Protein AF-A0A7J9Q512-F1 (afdb_monomer_lite)

Structure (mmCIF, N/CA/C/O backbone):
data_AF-A0A7J9Q512-F1
#
_entry.id   AF-A0A7J9Q512-F1
#
loop_
_atom_site.group_PDB
_atom_site.id
_atom_site.type_symbol
_atom_site.label_atom_id
_atom_site.label_alt_id
_atom_site.label_comp_id
_atom_site.label_asym_id
_atom_site.label_entity_id
_atom_site.label_seq_id
_atom_site.pdbx_PDB_ins_code
_atom_site.Cartn_x
_atom_site.Cartn_y
_atom_site.Cartn_z
_atom_site.occupancy
_atom_site.B_iso_or_equiv
_atom_site.auth_seq_id
_atom_site.auth_comp_id
_atom_site.auth_asym_id
_atom_site.auth_atom_id
_atom_site.pdbx_PDB_model_num
ATOM 1 N N . MET A 1 1 ? 1.362 0.803 -14.551 1.00 56.59 1 MET A N 1
ATOM 2 C CA . MET A 1 1 ? 1.940 1.659 -15.613 1.00 56.59 1 MET A CA 1
ATOM 3 C C . MET A 1 1 ? 3.084 2.467 -15.038 1.00 56.59 1 MET A C 1
ATOM 5 O O . MET A 1 1 ? 2.858 3.132 -14.037 1.00 56.59 1 MET A O 1
ATOM 9 N N . GLY A 1 2 ? 4.266 2.408 -15.641 1.00 70.75 2 GLY A N 1
ATOM 10 C CA . GLY A 1 2 ? 5.424 3.228 -15.273 1.00 70.75 2 GLY A CA 1
ATOM 11 C C . GLY A 1 2 ? 5.932 4.026 -16.470 1.00 70.75 2 GLY A C 1
ATOM 12 O O . GLY A 1 2 ? 5.413 3.861 -17.577 1.00 70.75 2 GLY A O 1
ATOM 13 N N . LYS A 1 3 ? 6.934 4.881 -16.248 1.00 85.62 3 LYS A N 1
ATOM 14 C CA . LYS A 1 3 ? 7.728 5.437 -17.353 1.00 85.62 3 LYS A CA 1
ATOM 15 C C . LYS A 1 3 ? 8.572 4.327 -17.981 1.00 85.62 3 LYS A C 1
ATOM 17 O O . LYS A 1 3 ? 8.826 3.310 -17.339 1.00 85.62 3 LYS A O 1
ATOM 22 N N . VAL A 1 4 ? 8.993 4.516 -19.227 1.00 89.19 4 VAL A N 1
ATOM 23 C CA . VAL A 1 4 ? 9.893 3.583 -19.916 1.00 89.19 4 VAL A CA 1
ATOM 24 C C . VAL A 1 4 ? 11.344 3.897 -19.513 1.00 89.19 4 VAL A C 1
ATOM 26 O O . VAL A 1 4 ? 11.842 4.946 -19.923 1.00 89.19 4 VAL A O 1
ATOM 29 N N . PRO A 1 5 ? 12.036 3.038 -18.733 1.00 92.56 5 PRO A N 1
ATOM 30 C CA . PRO A 1 5 ? 13.425 3.241 -18.308 1.00 92.56 5 PRO A CA 1
ATOM 31 C C . PRO A 1 5 ? 14.448 2.993 -19.431 1.00 92.56 5 PRO A C 1
ATOM 33 O O . PRO A 1 5 ? 15.364 2.195 -19.266 1.00 92.56 5 PRO A O 1
ATOM 36 N N . LEU A 1 6 ? 14.295 3.644 -20.588 1.00 95.31 6 LEU A N 1
ATOM 37 C CA . LEU A 1 6 ? 15.285 3.587 -21.666 1.00 95.31 6 LEU A CA 1
ATOM 38 C C . LEU A 1 6 ? 16.250 4.772 -21.593 1.00 95.31 6 LEU A C 1
ATOM 40 O O . LEU A 1 6 ? 15.831 5.919 -21.415 1.00 95.31 6 LEU A O 1
ATOM 44 N N . GLN A 1 7 ? 17.532 4.479 -21.787 1.00 97.50 7 GLN A N 1
ATOM 45 C CA . GLN A 1 7 ? 18.643 5.427 -21.770 1.00 97.50 7 GLN A CA 1
ATOM 46 C C . GLN A 1 7 ? 19.505 5.240 -23.021 1.00 97.50 7 GLN A C 1
ATOM 48 O O . GLN A 1 7 ? 19.699 4.113 -23.480 1.00 97.50 7 GLN A O 1
ATOM 53 N N . ALA A 1 8 ? 20.036 6.334 -23.564 1.00 98.38 8 ALA A N 1
ATOM 54 C CA . ALA A 1 8 ? 21.125 6.299 -24.533 1.00 98.38 8 ALA A CA 1
ATOM 55 C C . ALA A 1 8 ? 22.460 6.428 -23.796 1.00 98.38 8 ALA A C 1
ATOM 57 O O . ALA A 1 8 ? 22.646 7.367 -23.017 1.00 98.38 8 ALA A O 1
ATOM 58 N N . VAL A 1 9 ? 23.385 5.513 -24.069 1.00 98.44 9 VAL A N 1
ATOM 59 C CA . VAL A 1 9 ? 24.721 5.467 -23.472 1.00 98.44 9 VAL A CA 1
ATOM 60 C C . VAL A 1 9 ? 25.790 5.323 -24.556 1.00 98.44 9 VAL A C 1
ATOM 62 O O . VAL A 1 9 ? 25.561 4.692 -25.588 1.00 98.44 9 VAL A O 1
ATOM 65 N N . THR A 1 10 ? 26.957 5.917 -24.333 1.00 98.56 10 THR A N 1
ATOM 66 C CA . THR A 1 10 ? 28.123 5.842 -25.226 1.00 98.56 10 THR A CA 1
ATOM 67 C C . THR A 1 10 ? 29.420 5.725 -24.421 1.00 98.56 10 THR A C 1
ATOM 69 O O . THR A 1 10 ? 29.426 5.974 -23.216 1.00 98.56 10 THR A O 1
ATOM 72 N N . LEU A 1 11 ? 30.515 5.343 -25.079 1.00 98.44 11 LEU A N 1
ATOM 73 C CA . LEU A 1 11 ? 31.876 5.433 -24.538 1.00 98.44 11 LEU A CA 1
ATOM 74 C C . LEU A 1 11 ? 32.607 6.709 -24.996 1.00 98.44 11 LEU A C 1
ATOM 76 O O . LEU A 1 11 ? 33.697 6.982 -24.506 1.00 98.44 11 LEU A O 1
ATOM 80 N N . ASP A 1 12 ? 32.034 7.483 -25.925 1.00 97.75 12 ASP A N 1
ATOM 81 C CA . ASP A 1 12 ? 32.629 8.726 -26.419 1.00 97.75 12 ASP A CA 1
ATOM 82 C C . ASP A 1 12 ? 32.055 9.946 -25.666 1.00 97.75 12 ASP A C 1
ATOM 84 O O . ASP A 1 12 ? 30.894 10.311 -25.881 1.00 97.75 12 ASP A O 1
ATOM 88 N N . PRO A 1 13 ? 32.842 10.623 -24.805 1.00 96.62 13 PRO A N 1
ATOM 89 C CA . PRO A 1 13 ? 32.375 11.782 -24.041 1.00 96.62 13 PRO A CA 1
ATOM 90 C C . PRO A 1 13 ? 32.061 13.012 -24.904 1.00 96.62 13 PRO A C 1
ATOM 92 O O . PRO A 1 13 ? 31.474 13.977 -24.408 1.00 96.62 13 PRO A O 1
ATOM 95 N N . THR A 1 14 ? 32.475 13.031 -26.175 1.00 97.44 14 THR A N 1
ATOM 96 C CA . THR A 1 14 ? 32.261 14.172 -27.074 1.00 97.44 14 THR A CA 1
ATOM 97 C C . THR A 1 14 ? 30.859 14.186 -27.683 1.00 97.44 14 THR A C 1
ATOM 99 O O . THR A 1 14 ? 30.373 15.249 -28.086 1.00 97.44 14 THR A O 1
ATOM 102 N N . ILE A 1 15 ? 30.173 13.039 -27.699 1.00 97.88 15 ILE A N 1
ATOM 103 C CA . ILE A 1 15 ? 28.824 12.913 -28.246 1.00 97.88 15 ILE A CA 1
ATOM 104 C C . ILE A 1 15 ? 27.824 13.616 -27.326 1.00 97.88 15 ILE A C 1
ATOM 106 O O . ILE A 1 15 ? 27.661 13.279 -26.154 1.00 97.88 15 ILE A O 1
ATOM 110 N N . LYS A 1 16 ? 27.083 14.573 -27.892 1.00 95.75 16 LYS A N 1
ATOM 111 C CA . LYS A 1 16 ? 25.997 15.286 -27.211 1.00 95.75 16 LYS A CA 1
ATOM 112 C C . LYS A 1 16 ? 24.697 15.133 -27.986 1.00 95.75 16 LYS A C 1
ATOM 114 O O . LYS A 1 16 ? 24.646 15.408 -29.184 1.00 95.75 16 LYS A O 1
ATOM 119 N N . ILE A 1 17 ? 23.645 14.729 -27.281 1.00 97.50 17 ILE A N 1
ATOM 120 C CA . ILE A 1 17 ? 22.295 14.577 -27.817 1.00 97.50 17 ILE A CA 1
ATOM 121 C C . ILE A 1 17 ? 21.372 15.510 -27.044 1.00 97.50 17 ILE A C 1
ATOM 123 O O . ILE A 1 17 ? 21.225 15.393 -25.832 1.00 97.50 17 ILE A O 1
ATOM 127 N N . THR A 1 18 ? 20.722 16.427 -27.751 1.00 94.25 18 THR A N 1
ATOM 128 C CA . THR A 1 18 ? 19.730 17.339 -27.161 1.00 94.25 18 THR A CA 1
ATOM 129 C C . THR A 1 18 ? 18.308 16.954 -27.549 1.00 94.25 18 THR A C 1
ATOM 131 O O . THR A 1 18 ? 17.363 17.187 -26.797 1.00 94.25 18 THR A O 1
ATOM 134 N N . ASN A 1 19 ? 18.140 16.337 -28.720 1.00 95.31 19 ASN A N 1
ATOM 135 C CA . ASN A 1 19 ? 16.845 15.948 -29.259 1.00 95.31 19 ASN A CA 1
ATOM 136 C C . ASN A 1 19 ? 16.957 14.711 -30.169 1.00 95.31 19 ASN A C 1
ATOM 138 O O . ASN A 1 19 ? 18.048 14.298 -30.560 1.00 95.31 19 ASN A O 1
ATOM 142 N N . LEU A 1 20 ? 15.811 14.137 -30.553 1.00 95.31 20 LEU A N 1
ATOM 143 C CA . LEU A 1 20 ? 15.766 12.913 -31.360 1.00 95.31 20 LEU A CA 1
ATOM 144 C C . LEU A 1 20 ? 16.434 13.029 -32.742 1.00 95.31 20 LEU A C 1
ATOM 146 O O . LEU A 1 20 ? 16.860 12.014 -33.287 1.00 95.31 20 LEU A O 1
ATOM 150 N N . LYS A 1 21 ? 16.546 14.227 -33.332 1.00 95.62 21 LYS A N 1
ATOM 151 C CA . LYS A 1 21 ? 17.179 14.393 -34.652 1.00 95.62 21 LYS A CA 1
ATOM 152 C C . LYS A 1 21 ? 18.697 14.226 -34.587 1.00 95.62 21 LYS A C 1
ATOM 154 O O . LYS A 1 21 ? 19.289 13.797 -35.573 1.00 95.62 21 LYS A O 1
ATOM 159 N N . ASP A 1 22 ? 19.319 14.501 -33.439 1.00 97.25 22 ASP A N 1
ATOM 160 C CA . ASP A 1 22 ? 20.776 14.397 -33.274 1.00 97.25 22 ASP A CA 1
ATOM 161 C C . ASP A 1 22 ? 21.277 12.957 -33.470 1.00 97.25 22 ASP A C 1
ATOM 163 O O . ASP A 1 22 ? 22.364 12.743 -34.002 1.00 97.25 22 ASP A O 1
ATOM 167 N N . PHE A 1 23 ? 20.440 11.966 -33.152 1.00 97.38 23 PHE A N 1
ATOM 168 C CA . PHE A 1 23 ? 20.706 10.542 -33.368 1.00 97.38 23 PHE A CA 1
ATOM 169 C C . PHE A 1 23 ? 20.910 10.161 -34.843 1.00 97.38 23 PHE A C 1
ATOM 171 O O . PHE A 1 23 ? 21.457 9.098 -35.136 1.00 97.38 23 PHE A O 1
ATOM 178 N N . GLN A 1 24 ? 20.505 10.998 -35.806 1.00 96.00 24 GLN A N 1
ATOM 179 C CA . GLN A 1 24 ? 20.744 10.715 -37.225 1.00 96.00 24 GLN A CA 1
ATOM 180 C C . GLN A 1 24 ? 22.235 10.704 -37.583 1.00 96.00 24 GLN A C 1
ATOM 182 O O . GLN A 1 24 ? 22.622 9.967 -38.482 1.00 96.00 24 GLN A O 1
ATOM 187 N N . LYS A 1 25 ? 23.067 11.427 -36.824 1.00 96.81 25 LYS A N 1
ATOM 188 C CA . LYS A 1 25 ? 24.514 11.565 -37.055 1.00 96.81 25 LYS A CA 1
ATOM 189 C C . LYS A 1 25 ? 25.339 10.344 -36.633 1.00 96.81 25 LYS A C 1
ATOM 191 O O . LYS A 1 25 ? 26.507 10.268 -36.982 1.00 96.81 25 LYS A O 1
ATOM 196 N N . TYR A 1 26 ? 24.741 9.421 -35.882 1.00 98.19 26 TYR A N 1
ATOM 197 C CA . TYR A 1 26 ? 25.458 8.356 -35.182 1.00 98.19 26 TYR A CA 1
ATOM 198 C C . TYR A 1 26 ? 24.909 6.981 -35.543 1.00 98.19 26 TYR A C 1
ATOM 200 O O . TYR A 1 26 ? 23.718 6.831 -35.821 1.00 98.19 26 TYR A O 1
ATOM 208 N N . SER A 1 27 ? 25.750 5.960 -35.515 1.00 98.38 27 SER A N 1
ATOM 209 C CA . SER A 1 27 ? 25.323 4.566 -35.576 1.00 98.38 27 SER A CA 1
ATOM 210 C C . SER A 1 27 ? 24.725 4.136 -34.230 1.00 98.38 27 SER A C 1
ATOM 212 O O . SER A 1 27 ? 25.252 4.459 -33.164 1.00 98.38 27 SER A O 1
ATOM 214 N N . ILE A 1 28 ? 23.581 3.445 -34.269 1.00 98.56 28 ILE A N 1
ATOM 215 C CA . ILE A 1 28 ? 22.820 3.085 -33.065 1.00 98.56 28 ILE A CA 1
ATOM 216 C C . ILE A 1 28 ? 22.710 1.572 -32.945 1.00 98.56 28 ILE A C 1
ATOM 218 O O . ILE A 1 28 ? 22.297 0.889 -33.886 1.00 98.56 28 ILE A O 1
ATOM 222 N N . GLY A 1 29 ? 23.015 1.074 -31.751 1.00 98.38 29 GLY A N 1
ATOM 223 C CA . GLY A 1 29 ? 22.752 -0.296 -31.341 1.00 98.38 29 GLY A CA 1
ATOM 224 C C . GLY A 1 29 ? 21.733 -0.392 -30.216 1.00 98.38 29 GLY A C 1
ATOM 225 O O . GLY A 1 29 ? 21.484 0.555 -29.470 1.00 98.38 29 GLY A O 1
ATOM 226 N N . THR A 1 30 ? 21.139 -1.567 -30.079 1.00 98.44 30 THR A N 1
ATOM 227 C CA . THR A 1 30 ? 20.271 -1.923 -28.956 1.00 98.44 30 THR A CA 1
ATOM 228 C C . THR A 1 30 ? 20.304 -3.438 -28.733 1.00 98.44 30 THR A C 1
ATOM 230 O O . THR A 1 30 ? 21.042 -4.158 -29.410 1.00 98.44 30 THR A O 1
ATOM 233 N N . PHE A 1 31 ? 19.507 -3.930 -27.787 1.00 97.06 31 PHE A N 1
ATOM 234 C CA . PHE A 1 31 ? 19.386 -5.355 -27.492 1.00 97.06 31 PHE A CA 1
ATOM 235 C C . PHE A 1 31 ? 18.804 -6.163 -28.656 1.00 97.06 31 PHE A C 1
ATOM 237 O O . PHE A 1 31 ? 18.374 -5.621 -29.682 1.00 97.06 31 PHE A O 1
ATOM 244 N N . GLN A 1 32 ? 18.782 -7.484 -28.476 1.00 95.81 32 GLN A N 1
ATOM 245 C CA . GLN A 1 32 ? 18.458 -8.444 -29.515 1.00 95.81 32 GLN A CA 1
ATOM 246 C C . GLN A 1 32 ? 17.097 -8.171 -30.159 1.00 95.81 32 GLN A C 1
ATOM 248 O O . GLN A 1 32 ? 16.173 -7.614 -29.547 1.00 95.81 32 GLN A O 1
ATOM 253 N N . LYS A 1 33 ? 16.982 -8.580 -31.424 1.00 93.50 33 LYS A N 1
ATOM 254 C CA . LYS A 1 33 ? 15.753 -8.472 -32.212 1.00 93.50 33 LYS A CA 1
ATOM 255 C C . LYS A 1 33 ? 14.587 -9.109 -31.449 1.00 93.50 33 LYS A C 1
ATOM 257 O O . LYS A 1 33 ? 14.767 -10.130 -30.793 1.00 93.50 33 LYS A O 1
ATOM 262 N N . PHE A 1 34 ? 13.408 -8.493 -31.535 1.00 89.81 34 PHE A N 1
ATOM 263 C CA . PHE A 1 34 ? 12.198 -8.905 -30.805 1.00 89.81 34 PHE A CA 1
ATOM 264 C C . PHE A 1 34 ? 12.243 -8.725 -29.280 1.00 89.81 34 PHE A C 1
ATOM 266 O O . PHE A 1 34 ? 11.330 -9.166 -28.591 1.00 89.81 34 PHE A O 1
ATOM 273 N N . SER A 1 35 ? 13.247 -8.046 -28.719 1.00 91.62 35 SER A N 1
ATOM 274 C CA . SER A 1 35 ? 13.122 -7.515 -27.356 1.00 91.62 35 SER A CA 1
ATOM 275 C C . SER A 1 35 ? 12.232 -6.266 -27.341 1.00 91.62 35 SER A C 1
ATOM 277 O O . SER A 1 35 ? 12.125 -5.547 -28.343 1.00 91.62 35 SER A O 1
ATOM 279 N N . THR A 1 36 ? 11.614 -5.953 -26.197 1.00 91.00 36 THR A N 1
ATOM 280 C CA . THR A 1 36 ? 10.818 -4.721 -26.060 1.00 91.00 36 THR A CA 1
ATOM 281 C C . THR A 1 36 ? 11.664 -3.477 -26.337 1.00 91.00 36 THR A C 1
ATOM 283 O O . THR A 1 36 ? 11.215 -2.585 -27.051 1.00 91.00 36 THR A O 1
ATOM 286 N N . THR A 1 37 ? 12.909 -3.440 -25.850 1.00 94.38 37 THR A N 1
ATOM 287 C CA . THR A 1 37 ? 13.876 -2.362 -26.117 1.00 94.38 37 THR A CA 1
ATOM 288 C C . THR A 1 37 ? 14.119 -2.196 -27.616 1.00 94.38 37 THR A C 1
ATOM 290 O O . THR A 1 37 ? 13.951 -1.096 -28.134 1.00 94.38 37 THR A O 1
ATOM 293 N N . ASN A 1 38 ? 14.415 -3.284 -28.338 1.00 95.75 38 ASN A N 1
ATOM 294 C CA . ASN A 1 38 ? 14.625 -3.236 -29.787 1.00 95.75 38 ASN A CA 1
ATOM 295 C C . ASN A 1 38 ? 13.397 -2.705 -30.530 1.00 95.75 38 ASN A C 1
ATOM 297 O O . ASN A 1 38 ? 13.512 -1.845 -31.401 1.00 95.75 38 ASN A O 1
ATOM 301 N N . THR A 1 39 ? 12.218 -3.187 -30.136 1.00 94.56 39 THR A N 1
ATOM 302 C CA . THR A 1 39 ? 10.942 -2.778 -30.726 1.00 94.56 39 THR A CA 1
ATOM 303 C C . THR A 1 39 ? 10.712 -1.278 -30.539 1.00 94.56 39 THR A C 1
ATOM 305 O O . THR A 1 39 ? 10.439 -0.571 -31.504 1.00 94.56 39 THR A O 1
ATOM 308 N N . LEU A 1 40 ? 10.897 -0.765 -29.320 1.00 95.19 40 LEU A N 1
ATOM 309 C CA . LEU A 1 40 ? 10.737 0.657 -29.013 1.00 95.19 40 LEU A CA 1
ATOM 310 C C . LEU A 1 40 ? 11.751 1.541 -29.752 1.00 95.19 40 LEU A C 1
ATOM 312 O O . LEU A 1 40 ? 11.393 2.607 -30.246 1.00 95.19 40 LEU A O 1
ATOM 316 N N . VAL A 1 41 ? 13.012 1.111 -29.856 1.00 96.38 41 VAL A N 1
ATOM 317 C CA . VAL A 1 41 ? 14.052 1.865 -30.578 1.00 96.38 41 VAL A CA 1
ATOM 318 C C . VAL A 1 41 ? 13.740 1.932 -32.074 1.00 96.38 41 VAL A C 1
ATOM 320 O O . VAL A 1 41 ? 13.880 2.992 -32.680 1.00 96.38 41 VAL A O 1
ATOM 323 N N . ARG A 1 42 ? 13.254 0.840 -32.672 1.00 96.62 42 ARG A N 1
ATOM 324 C CA . ARG A 1 42 ? 12.825 0.834 -34.080 1.00 96.62 42 ARG A CA 1
ATOM 325 C C . ARG A 1 42 ? 11.579 1.684 -34.322 1.00 96.62 42 ARG A C 1
ATOM 327 O O . ARG A 1 42 ? 11.497 2.322 -35.363 1.00 96.62 42 ARG A O 1
ATOM 334 N N . GLU A 1 43 ? 10.644 1.743 -33.370 1.00 95.06 43 GLU A N 1
ATOM 335 C CA . GLU A 1 43 ? 9.506 2.676 -33.433 1.00 95.06 43 GLU A CA 1
ATOM 336 C C . GLU A 1 43 ? 9.978 4.139 -33.409 1.00 95.06 43 GLU A C 1
ATOM 338 O O . GLU A 1 43 ? 9.465 4.962 -34.163 1.00 95.06 43 GLU A O 1
ATOM 343 N N . LEU A 1 44 ? 10.970 4.469 -32.570 1.00 94.81 44 LEU A N 1
ATOM 344 C CA . LEU A 1 44 ? 11.531 5.824 -32.494 1.00 94.81 44 LEU A CA 1
ATOM 345 C C . LEU A 1 44 ? 12.264 6.238 -33.777 1.00 94.81 44 LEU A C 1
ATOM 347 O O . LEU A 1 44 ? 12.247 7.416 -34.136 1.00 94.81 44 LEU A O 1
ATOM 351 N N . PHE A 1 45 ? 12.912 5.288 -34.454 1.00 96.19 45 PHE A N 1
ATOM 352 C CA . PHE A 1 45 ? 13.770 5.546 -35.610 1.00 96.19 45 PHE A CA 1
ATOM 353 C C . PHE A 1 45 ? 13.425 4.624 -36.796 1.00 96.19 45 PHE A C 1
ATOM 355 O O . PHE A 1 45 ? 14.253 3.805 -37.194 1.00 96.19 45 PHE A O 1
ATOM 362 N N . PRO A 1 46 ? 12.233 4.764 -37.408 1.00 94.38 46 PRO A N 1
ATOM 363 C CA . PRO A 1 46 ? 11.730 3.811 -38.405 1.00 94.38 46 PRO A CA 1
ATOM 364 C C . PRO A 1 46 ? 12.581 3.731 -39.681 1.00 94.38 46 PRO A C 1
ATOM 366 O O . PRO A 1 46 ? 12.630 2.686 -40.320 1.00 94.38 46 PRO A O 1
ATOM 369 N N . ASN A 1 47 ? 13.280 4.814 -40.030 1.00 94.75 47 ASN A N 1
ATOM 370 C CA . ASN A 1 47 ? 14.088 4.912 -41.252 1.00 94.75 47 ASN A CA 1
ATOM 371 C C . ASN A 1 47 ? 15.590 4.716 -41.001 1.00 94.75 47 ASN A C 1
ATOM 373 O O . ASN A 1 47 ? 16.397 4.985 -41.888 1.00 94.75 47 ASN A O 1
ATOM 377 N N . LYS A 1 48 ? 15.985 4.328 -39.784 1.00 95.81 48 LYS A N 1
ATOM 378 C CA . LYS A 1 48 ? 17.392 4.161 -39.420 1.00 95.81 48 LYS A CA 1
ATOM 379 C C . LYS A 1 48 ? 17.727 2.681 -39.306 1.00 95.81 48 LYS A C 1
ATOM 381 O O . LYS A 1 48 ? 16.953 1.909 -38.742 1.00 95.81 48 LYS A O 1
ATOM 386 N N . ASP A 1 49 ? 18.900 2.294 -39.798 1.00 95.81 49 ASP A N 1
ATOM 387 C CA . ASP A 1 49 ? 19.409 0.952 -39.546 1.00 95.81 49 ASP A CA 1
ATOM 388 C C . ASP A 1 49 ? 19.847 0.831 -38.079 1.00 95.81 49 ASP A C 1
ATOM 390 O O . ASP A 1 49 ? 20.807 1.466 -37.636 1.00 95.81 49 ASP A O 1
ATOM 394 N N . ILE A 1 50 ? 19.077 0.065 -37.305 1.00 97.88 50 ILE A N 1
ATOM 395 C CA . ILE A 1 50 ? 19.329 -0.194 -35.887 1.00 97.88 50 ILE A CA 1
ATOM 396 C C . ILE A 1 50 ? 19.998 -1.558 -35.755 1.00 97.88 50 ILE A C 1
ATOM 398 O O . ILE A 1 50 ? 19.369 -2.599 -35.999 1.00 97.88 50 ILE A O 1
ATOM 402 N N . LYS A 1 51 ? 21.251 -1.559 -35.295 1.00 98.06 51 LYS A N 1
ATOM 403 C CA . LYS A 1 51 ? 21.996 -2.789 -35.020 1.00 98.06 51 LYS A CA 1
ATOM 404 C C . LYS A 1 51 ? 21.485 -3.439 -33.735 1.00 98.06 51 LYS A C 1
ATOM 406 O O . LYS A 1 51 ? 21.098 -2.766 -32.782 1.00 98.06 51 LYS A O 1
ATOM 411 N N . SER A 1 52 ? 21.401 -4.763 -33.733 1.00 97.94 52 SER A N 1
ATOM 412 C CA . SER A 1 52 ? 20.808 -5.540 -32.639 1.00 97.94 52 SER A CA 1
ATOM 413 C C . SER A 1 52 ? 21.839 -6.538 -32.129 1.00 97.94 52 SER A C 1
ATOM 415 O O . SER A 1 52 ? 22.365 -7.302 -32.930 1.00 97.94 52 SER A O 1
ATOM 417 N N . TYR A 1 53 ? 22.089 -6.540 -30.825 1.00 97.94 53 TYR A N 1
ATOM 418 C CA . TYR A 1 53 ? 23.136 -7.341 -30.184 1.00 97.94 53 TYR A CA 1
ATOM 419 C C . TYR A 1 53 ? 22.568 -8.136 -29.011 1.00 97.94 53 TYR A C 1
ATOM 421 O O . TYR A 1 53 ? 21.583 -7.706 -28.404 1.00 97.94 53 TYR A O 1
ATOM 429 N N . GLN A 1 54 ? 23.178 -9.268 -28.653 1.00 96.12 54 GLN A N 1
ATOM 430 C CA . GLN A 1 54 ? 22.871 -9.894 -27.365 1.00 96.12 54 GLN A CA 1
ATOM 431 C C . GLN A 1 54 ? 23.273 -8.957 -26.222 1.00 96.12 54 GLN A C 1
ATOM 433 O O . GLN A 1 54 ? 24.179 -8.136 -26.367 1.00 96.12 54 GLN A O 1
ATOM 438 N N . TYR A 1 55 ? 22.623 -9.095 -25.063 1.00 92.38 55 TYR A N 1
ATOM 439 C CA . TYR A 1 55 ? 22.892 -8.258 -23.887 1.00 92.38 55 TYR A CA 1
ATOM 440 C C . TYR A 1 55 ? 24.394 -8.156 -23.556 1.00 92.38 55 TYR A C 1
ATOM 442 O O . TYR A 1 55 ? 24.900 -7.064 -23.315 1.00 92.38 55 TYR A O 1
ATOM 450 N N . SER A 1 56 ? 25.118 -9.278 -23.611 1.00 94.06 56 SER A N 1
ATOM 451 C CA . SER A 1 56 ? 26.555 -9.359 -23.320 1.00 94.06 56 SER A CA 1
ATOM 452 C C . SER A 1 56 ? 27.460 -8.713 -24.375 1.00 94.06 56 SER A C 1
ATOM 454 O O . SER A 1 56 ? 28.608 -8.409 -24.075 1.00 94.06 56 SER A O 1
ATOM 456 N N . GLU A 1 57 ? 26.973 -8.493 -25.596 1.00 97.69 57 GLU A N 1
ATOM 457 C CA . GLU A 1 57 ? 27.782 -8.051 -26.743 1.00 97.69 57 GLU A CA 1
ATOM 458 C C . GLU A 1 57 ? 27.735 -6.532 -26.957 1.00 97.69 57 GLU A C 1
ATOM 460 O O . GLU A 1 57 ? 28.591 -5.973 -27.640 1.00 97.69 57 GLU A O 1
ATOM 465 N N . VAL A 1 58 ? 26.755 -5.838 -26.364 1.00 97.62 58 VAL A N 1
ATOM 466 C CA . VAL A 1 58 ? 26.547 -4.393 -26.571 1.00 97.62 58 VAL A CA 1
ATOM 467 C C . VAL A 1 58 ? 27.781 -3.573 -26.176 1.00 97.62 58 VAL A C 1
ATOM 469 O O . VAL A 1 58 ? 28.144 -2.630 -26.878 1.00 97.62 58 VAL A O 1
ATOM 472 N N . VAL A 1 59 ? 28.449 -3.927 -25.070 1.00 97.50 59 VAL A N 1
ATOM 473 C CA . VAL A 1 59 ? 29.659 -3.212 -24.621 1.00 97.50 59 VAL A CA 1
ATOM 474 C C . VAL A 1 59 ? 30.803 -3.392 -25.617 1.00 97.50 59 VAL A C 1
ATOM 476 O O . VAL A 1 59 ? 31.509 -2.432 -25.922 1.00 97.50 59 VAL A O 1
ATOM 479 N N . ASP A 1 60 ? 30.986 -4.600 -26.146 1.00 98.06 60 ASP A N 1
ATOM 480 C CA . ASP A 1 60 ? 32.054 -4.877 -27.104 1.00 98.06 60 ASP A CA 1
ATOM 481 C C . ASP A 1 60 ? 31.800 -4.189 -28.446 1.00 98.06 60 ASP A C 1
ATOM 483 O O . ASP A 1 60 ? 32.739 -3.662 -29.041 1.00 98.06 60 ASP A O 1
ATOM 487 N N . ALA A 1 61 ? 30.540 -4.099 -28.878 1.00 98.25 61 ALA A N 1
ATOM 488 C CA . ALA A 1 61 ? 30.156 -3.335 -30.061 1.00 98.25 61 ALA A CA 1
ATOM 489 C C . ALA A 1 61 ? 30.491 -1.836 -29.922 1.00 98.25 61 ALA A C 1
ATOM 491 O O . ALA A 1 61 ? 31.003 -1.233 -30.868 1.00 98.25 61 ALA A O 1
ATOM 492 N N . LEU A 1 62 ? 30.274 -1.244 -28.738 1.00 98.31 62 LEU A N 1
ATOM 493 C CA . LEU A 1 62 ? 30.695 0.132 -28.436 1.00 98.31 62 LEU A CA 1
ATOM 494 C C . LEU A 1 62 ? 32.226 0.272 -28.451 1.00 98.31 62 LEU A C 1
ATOM 496 O O . LEU A 1 62 ? 32.757 1.193 -29.067 1.00 98.31 62 LEU A O 1
ATOM 500 N N . LYS A 1 63 ? 32.958 -0.654 -27.815 1.00 97.88 63 LYS A N 1
ATOM 501 C CA . LYS A 1 63 ? 34.435 -0.629 -27.776 1.00 97.88 63 LYS A CA 1
ATOM 502 C C . LYS A 1 63 ? 35.057 -0.738 -29.167 1.00 97.88 63 LYS A C 1
ATOM 504 O O . LYS A 1 63 ? 36.020 -0.037 -29.466 1.00 97.88 63 LYS A O 1
ATOM 509 N N . LYS A 1 64 ? 34.498 -1.602 -30.018 1.00 98.12 64 LYS A N 1
ATOM 510 C CA . LYS A 1 64 ? 34.927 -1.805 -31.410 1.00 98.12 64 LYS A CA 1
ATOM 511 C C . LYS A 1 64 ? 34.428 -0.714 -32.361 1.00 98.12 64 LYS A C 1
ATOM 513 O O . LYS A 1 64 ? 34.763 -0.760 -33.540 1.00 98.12 64 LYS A O 1
ATOM 518 N N . ARG A 1 65 ? 33.648 0.259 -31.865 1.00 97.25 65 ARG A N 1
ATOM 519 C CA . ARG A 1 65 ? 33.012 1.325 -32.658 1.00 97.25 65 ARG A CA 1
ATOM 520 C C . ARG A 1 65 ? 32.142 0.790 -33.798 1.00 97.25 65 ARG A C 1
ATOM 522 O O . ARG A 1 65 ? 32.010 1.411 -34.846 1.00 97.25 65 ARG A O 1
ATOM 529 N N . GLU A 1 66 ? 31.532 -0.376 -33.601 1.00 98.25 66 GLU A N 1
ATOM 530 C CA . GLU A 1 66 ? 30.502 -0.872 -34.516 1.00 98.25 66 GLU A CA 1
ATOM 531 C C . GLU A 1 66 ? 29.204 -0.071 -34.367 1.00 98.25 66 GLU A C 1
ATOM 533 O O . GLU A 1 66 ? 28.410 0.018 -35.308 1.00 98.25 66 GLU A O 1
ATOM 538 N N . ILE A 1 67 ? 28.999 0.488 -33.175 1.00 98.56 67 ILE A N 1
ATOM 539 C CA . ILE A 1 67 ? 27.960 1.453 -32.839 1.00 98.56 67 ILE A CA 1
ATOM 540 C C . ILE A 1 67 ? 28.580 2.602 -32.044 1.00 98.56 67 ILE A C 1
ATOM 542 O O . ILE A 1 67 ? 29.477 2.380 -31.231 1.00 98.56 67 ILE A O 1
ATOM 546 N N . ASP A 1 68 ? 28.067 3.811 -32.237 1.00 98.62 68 ASP A N 1
ATOM 547 C CA . ASP A 1 68 ? 28.488 4.993 -31.478 1.00 98.62 68 ASP A CA 1
ATOM 548 C C . ASP A 1 68 ? 27.659 5.144 -30.196 1.00 98.62 68 ASP A C 1
ATOM 550 O O . ASP A 1 68 ? 28.148 5.591 -29.157 1.00 98.62 68 ASP A O 1
ATOM 554 N N . ILE A 1 69 ? 26.375 4.775 -30.269 1.00 98.75 69 ILE A N 1
ATOM 555 C CA . ILE A 1 69 ? 25.401 4.927 -29.186 1.00 98.75 69 ILE A CA 1
ATOM 556 C C . ILE A 1 69 ? 24.627 3.621 -29.003 1.00 98.75 69 ILE A C 1
ATOM 558 O O . ILE A 1 69 ? 24.066 3.077 -29.955 1.00 98.75 69 ILE A O 1
ATOM 562 N N . ALA A 1 70 ? 24.519 3.157 -27.762 1.00 98.69 70 ALA A N 1
ATOM 563 C CA . ALA A 1 70 ? 23.613 2.082 -27.382 1.00 98.69 70 ALA A CA 1
ATOM 564 C C . ALA A 1 70 ? 22.358 2.660 -26.712 1.00 98.69 70 ALA A C 1
ATOM 566 O O . ALA A 1 70 ? 22.462 3.447 -25.773 1.00 98.69 70 ALA A O 1
ATOM 567 N N . ILE A 1 71 ? 21.165 2.263 -27.163 1.00 98.38 71 ILE A N 1
ATOM 568 C CA . ILE A 1 71 ? 19.903 2.574 -26.476 1.00 98.38 71 ILE A CA 1
ATOM 569 C C . ILE A 1 71 ? 19.416 1.318 -25.757 1.00 98.38 71 ILE A C 1
ATOM 571 O O . ILE A 1 71 ? 19.068 0.321 -26.392 1.00 98.38 71 ILE A O 1
ATOM 575 N N . VAL A 1 72 ? 19.412 1.359 -24.428 1.00 97.62 72 VAL A N 1
ATOM 576 C CA . VAL A 1 72 ? 19.291 0.190 -23.540 1.00 97.62 72 VAL A CA 1
ATOM 577 C C . VAL A 1 72 ? 18.442 0.513 -22.308 1.00 97.62 72 VAL A C 1
ATOM 579 O O . VAL A 1 72 ? 18.031 1.657 -22.107 1.00 97.62 72 VAL A O 1
ATOM 582 N N . ILE A 1 73 ? 18.146 -0.499 -21.488 1.00 95.25 73 ILE A N 1
ATOM 583 C CA . ILE A 1 73 ? 17.487 -0.296 -20.188 1.00 95.25 73 ILE A CA 1
ATOM 584 C C . ILE A 1 73 ? 18.414 0.424 -19.201 1.00 95.25 73 ILE A C 1
ATOM 586 O O . ILE A 1 73 ? 19.640 0.346 -19.313 1.00 95.25 73 ILE A O 1
ATOM 590 N N . ALA A 1 74 ? 17.826 1.123 -18.235 1.00 95.31 74 ALA A N 1
ATOM 591 C CA . ALA A 1 74 ? 18.555 1.953 -17.286 1.00 95.31 74 ALA A CA 1
ATOM 592 C C . ALA A 1 74 ? 19.594 1.173 -16.475 1.00 95.31 74 ALA A C 1
ATOM 594 O O . ALA A 1 74 ? 20.698 1.671 -16.298 1.00 95.31 74 ALA A O 1
ATOM 595 N N . GLU A 1 75 ? 19.289 -0.048 -16.045 1.00 94.56 75 GLU A N 1
ATOM 596 C CA . GLU A 1 75 ? 20.203 -0.894 -15.273 1.00 94.56 75 GLU A CA 1
ATOM 597 C C . GLU A 1 75 ? 21.546 -1.065 -15.998 1.00 94.56 75 GLU A C 1
ATOM 599 O O . GLU A 1 75 ? 22.602 -0.804 -15.425 1.00 94.56 75 GLU A O 1
ATOM 604 N N . PHE A 1 76 ? 21.499 -1.381 -17.297 1.00 96.06 76 PHE A N 1
ATOM 605 C CA . PHE A 1 76 ? 22.689 -1.501 -18.139 1.00 96.06 76 PHE A CA 1
ATOM 606 C C . PHE A 1 76 ? 23.402 -0.157 -18.318 1.00 96.06 76 PHE A C 1
ATOM 608 O O . PHE A 1 76 ? 24.624 -0.078 -18.236 1.00 96.06 76 PHE A O 1
ATOM 615 N N . ALA A 1 77 ? 22.647 0.912 -18.587 1.00 97.56 77 ALA A N 1
ATOM 616 C CA . ALA A 1 77 ? 23.221 2.227 -18.853 1.00 97.56 77 ALA A CA 1
ATOM 617 C C . ALA A 1 77 ? 23.958 2.800 -17.634 1.00 97.56 77 ALA A C 1
ATOM 619 O O . ALA A 1 77 ? 25.044 3.356 -17.786 1.00 97.56 77 ALA A O 1
ATOM 620 N N . TYR A 1 78 ? 23.389 2.653 -16.435 1.00 97.12 78 TYR A N 1
ATOM 621 C CA . TYR A 1 78 ? 23.998 3.133 -15.195 1.00 97.12 78 TYR A CA 1
ATOM 622 C C . TYR A 1 78 ? 25.178 2.265 -14.752 1.00 97.12 78 TYR A C 1
ATOM 624 O O . TYR A 1 78 ? 26.175 2.818 -14.285 1.00 97.12 78 TYR A O 1
ATOM 632 N N . ASP A 1 79 ? 25.117 0.944 -14.947 1.00 95.88 79 ASP A N 1
ATOM 633 C CA . ASP A 1 79 ? 26.280 0.072 -14.747 1.00 95.88 79 ASP A CA 1
ATOM 634 C C . ASP A 1 79 ? 27.437 0.464 -15.682 1.00 95.88 79 ASP A C 1
ATOM 636 O O . ASP A 1 79 ? 28.558 0.705 -15.229 1.00 95.88 79 ASP A O 1
ATOM 640 N N . LEU A 1 80 ? 27.156 0.639 -16.979 1.00 96.69 80 LEU A N 1
ATOM 641 C CA . LEU A 1 80 ? 28.163 1.070 -17.948 1.00 96.69 80 LEU A CA 1
ATOM 642 C C . LEU A 1 80 ? 28.707 2.467 -17.629 1.00 96.69 80 LEU A C 1
ATOM 644 O O . LEU A 1 80 ? 29.908 2.693 -17.757 1.00 96.69 80 LEU A O 1
ATOM 648 N N . ALA A 1 81 ? 27.862 3.392 -17.170 1.00 97.12 81 ALA A N 1
ATOM 649 C CA . ALA A 1 81 ? 28.305 4.717 -16.750 1.00 97.12 81 ALA A CA 1
ATOM 650 C C . ALA A 1 81 ? 29.294 4.660 -15.578 1.00 97.12 81 ALA A C 1
ATOM 652 O O . ALA A 1 81 ? 30.280 5.392 -15.561 1.00 97.12 81 ALA A O 1
ATOM 653 N N . GLY A 1 82 ? 29.087 3.745 -14.627 1.00 95.19 82 GLY A N 1
ATOM 654 C CA . GLY A 1 82 ? 30.035 3.536 -13.531 1.00 95.19 82 GLY A CA 1
ATOM 655 C C . GLY A 1 82 ? 31.365 2.936 -13.997 1.00 95.19 82 GLY A C 1
ATOM 656 O O . GLY A 1 82 ? 32.387 3.109 -13.341 1.00 95.19 82 GLY A O 1
ATOM 657 N N . LYS A 1 83 ? 31.370 2.285 -15.166 1.00 95.31 83 LYS A N 1
ATOM 658 C CA . LYS A 1 83 ? 32.552 1.721 -15.840 1.00 95.31 83 LYS A CA 1
ATOM 659 C C . LYS A 1 83 ? 33.193 2.688 -16.848 1.00 95.31 83 LYS A C 1
ATOM 661 O O . LYS A 1 83 ? 34.002 2.261 -17.668 1.00 95.31 83 LYS A O 1
ATOM 666 N N . GLY A 1 84 ? 32.842 3.975 -16.797 1.00 96.12 84 GLY A N 1
ATOM 667 C CA . GLY A 1 84 ? 33.407 5.022 -17.656 1.00 96.12 84 GLY A CA 1
ATOM 668 C C . GLY A 1 84 ? 32.588 5.349 -18.908 1.00 96.12 84 GLY A C 1
ATOM 669 O O . GLY A 1 84 ? 33.053 6.115 -19.743 1.00 96.12 84 GLY A O 1
ATOM 670 N N . GLY A 1 85 ? 31.385 4.791 -19.058 1.00 97.75 85 GLY A N 1
ATOM 671 C CA . GLY A 1 85 ? 30.434 5.225 -20.079 1.00 97.75 85 GLY A CA 1
ATOM 672 C C . GLY A 1 85 ? 29.725 6.537 -19.726 1.00 97.75 85 GLY A C 1
ATOM 673 O O . GLY A 1 85 ? 29.787 7.041 -18.605 1.00 97.75 85 GLY A O 1
ATOM 674 N N . HIS A 1 86 ? 28.976 7.069 -20.685 1.00 98.00 86 HIS A N 1
ATOM 675 C CA . HIS A 1 86 ? 28.259 8.332 -20.556 1.00 98.00 86 HIS A CA 1
ATOM 676 C C . HIS A 1 86 ? 26.799 8.159 -20.961 1.00 98.00 86 HIS A C 1
ATOM 678 O O . HIS A 1 86 ? 26.504 7.836 -22.111 1.00 98.00 86 HIS A O 1
ATOM 684 N N . ILE A 1 87 ? 25.878 8.389 -20.022 1.00 98.06 87 ILE A N 1
ATOM 685 C CA . ILE A 1 87 ? 24.449 8.507 -20.332 1.00 98.06 87 ILE A CA 1
ATOM 686 C C . ILE A 1 87 ? 24.228 9.885 -20.955 1.00 98.06 87 ILE A C 1
ATOM 688 O O . ILE A 1 87 ? 24.436 10.907 -20.304 1.00 98.06 87 ILE A O 1
ATOM 692 N N . ILE A 1 88 ? 23.805 9.905 -22.215 1.00 98.00 88 ILE A N 1
ATOM 693 C CA . ILE A 1 88 ? 23.709 11.125 -23.033 1.00 98.00 88 ILE A CA 1
ATOM 694 C C . ILE A 1 88 ? 22.267 11.537 -23.332 1.00 98.00 88 ILE A C 1
ATOM 696 O O . ILE A 1 88 ? 22.035 12.650 -23.798 1.00 98.00 88 ILE A O 1
ATOM 700 N N . TYR A 1 89 ? 21.288 10.659 -23.089 1.00 97.44 89 TYR A N 1
ATOM 701 C CA . TYR A 1 89 ? 19.875 10.963 -23.309 1.00 97.44 89 TYR A CA 1
ATOM 702 C C . TYR A 1 89 ? 18.949 10.015 -22.545 1.00 97.44 89 TYR A C 1
ATOM 704 O O . TYR A 1 89 ? 19.199 8.812 -22.513 1.00 97.44 89 TYR A O 1
ATOM 712 N N . SER A 1 90 ? 17.835 10.536 -22.024 1.00 95.12 90 SER A N 1
ATOM 713 C CA . SER A 1 90 ? 16.805 9.750 -21.335 1.00 95.12 90 SER A CA 1
ATOM 714 C C . SER A 1 90 ? 15.478 9.778 -22.092 1.00 95.12 90 SER A C 1
ATOM 716 O O . SER A 1 90 ? 14.970 10.839 -22.462 1.00 95.12 90 SER A O 1
ATOM 718 N N . PHE A 1 91 ? 14.874 8.604 -22.286 1.00 93.94 91 PHE A N 1
ATOM 719 C CA . PHE A 1 91 ? 13.606 8.453 -23.007 1.00 93.94 91 PHE A CA 1
ATOM 720 C C . PHE A 1 91 ? 12.385 8.374 -22.080 1.00 93.94 91 PHE A C 1
ATOM 722 O O . PHE A 1 91 ? 11.276 8.110 -22.548 1.00 93.94 91 PHE A O 1
ATOM 729 N N . GLU A 1 92 ? 12.550 8.646 -20.781 1.00 87.06 92 GLU A N 1
ATOM 730 C CA . GLU A 1 92 ? 11.507 8.428 -19.765 1.00 87.06 92 GLU A CA 1
ATOM 731 C C . GLU A 1 92 ? 10.178 9.158 -20.049 1.00 87.06 92 GLU A C 1
ATOM 733 O O . GLU A 1 92 ? 9.116 8.685 -19.647 1.00 87.06 92 GLU A O 1
ATOM 738 N N . ASN A 1 93 ? 10.224 10.281 -20.775 1.00 87.19 93 ASN A N 1
ATOM 739 C CA . ASN A 1 93 ? 9.056 11.105 -21.105 1.00 87.19 93 ASN A CA 1
ATOM 740 C C . ASN A 1 93 ? 8.630 10.995 -22.586 1.00 87.19 93 ASN A C 1
ATOM 742 O O . ASN A 1 93 ? 7.650 11.621 -22.986 1.00 87.19 93 ASN A O 1
ATOM 746 N N . HIS A 1 94 ? 9.338 10.208 -23.408 1.00 90.12 94 HIS A N 1
ATOM 747 C CA . HIS A 1 94 ? 9.004 10.009 -24.830 1.00 90.12 94 HIS A CA 1
ATOM 748 C C . HIS A 1 94 ? 7.820 9.068 -25.004 1.00 90.12 94 HIS A C 1
ATOM 750 O O . HIS A 1 94 ? 6.863 9.314 -25.750 1.00 90.12 94 HIS A O 1
ATOM 756 N N . PHE A 1 95 ? 7.891 7.960 -24.283 1.00 83.94 95 PHE A N 1
ATOM 757 C CA . PHE A 1 95 ? 6.820 6.998 -24.222 1.00 83.94 95 PHE A CA 1
ATOM 758 C C . PHE A 1 95 ? 5.870 7.473 -23.126 1.00 83.94 95 PHE A C 1
ATOM 760 O O . PHE A 1 95 ? 6.276 7.662 -21.984 1.00 83.94 95 PHE A O 1
ATOM 767 N N . LYS A 1 96 ? 4.612 7.744 -23.498 1.00 81.56 96 LYS A N 1
ATOM 768 C CA . LYS A 1 96 ? 3.544 8.091 -22.545 1.00 81.56 96 LYS A CA 1
ATOM 769 C C . LYS A 1 96 ? 3.210 6.839 -21.708 1.00 81.56 96 LYS A C 1
ATOM 771 O O . LYS A 1 96 ? 4.084 6.081 -21.311 1.00 81.56 96 LYS A O 1
ATOM 776 N N . GLU A 1 97 ? 1.936 6.556 -21.464 1.00 80.19 97 GLU A N 1
ATOM 777 C CA . GLU A 1 97 ? 1.544 5.275 -20.874 1.00 80.19 97 GLU A CA 1
ATOM 778 C C . GLU A 1 97 ? 1.948 4.113 -21.804 1.00 80.19 97 GLU A C 1
ATOM 780 O O . GLU A 1 97 ? 1.447 4.015 -22.927 1.00 80.19 97 GLU A O 1
ATOM 785 N N . TYR A 1 98 ? 2.861 3.251 -21.345 1.00 86.31 98 TYR A N 1
ATOM 786 C CA . TYR A 1 98 ? 3.322 2.066 -22.072 1.00 86.31 98 TYR A CA 1
ATOM 787 C C . TYR A 1 98 ? 3.446 0.857 -21.133 1.00 86.31 98 TYR A C 1
ATOM 789 O O . TYR A 1 98 ? 3.740 1.000 -19.943 1.00 86.31 98 TYR A O 1
ATOM 797 N N . LEU A 1 99 ? 3.213 -0.343 -21.668 1.00 85.00 99 LEU A N 1
ATOM 798 C CA . LEU A 1 99 ? 3.411 -1.612 -20.964 1.00 85.00 99 LEU A CA 1
ATOM 799 C C . LEU A 1 99 ? 4.770 -2.187 -21.371 1.00 85.00 99 LEU A C 1
ATOM 801 O O . LEU A 1 99 ? 4.871 -2.907 -22.357 1.00 85.00 99 LEU A O 1
ATOM 805 N N . LEU A 1 100 ? 5.829 -1.803 -20.654 1.00 81.31 100 LEU A N 1
ATOM 806 C CA . LEU A 1 100 ? 7.194 -2.192 -21.025 1.00 81.31 100 LEU A CA 1
ATOM 807 C C . LEU A 1 100 ? 7.537 -3.629 -20.615 1.00 81.31 100 LEU A C 1
ATOM 809 O O . LEU A 1 100 ? 8.148 -4.373 -21.377 1.00 81.31 100 LEU A O 1
ATOM 813 N N . THR A 1 101 ? 7.170 -3.988 -19.391 1.00 75.75 101 THR A N 1
ATOM 814 C CA . THR A 1 101 ? 7.462 -5.282 -18.781 1.00 75.75 101 THR A CA 1
ATOM 815 C C . THR A 1 101 ? 6.248 -5.754 -17.990 1.00 75.75 101 THR A C 1
ATOM 817 O O . THR A 1 101 ? 5.383 -4.952 -17.618 1.00 75.75 101 THR A O 1
ATOM 820 N N . GLY A 1 102 ? 6.176 -7.058 -17.764 1.00 75.81 102 GLY A N 1
ATOM 821 C CA . GLY A 1 102 ? 5.089 -7.715 -17.064 1.00 75.81 102 GLY A CA 1
ATOM 822 C C . GLY A 1 102 ? 5.561 -9.013 -16.430 1.00 75.81 102 GLY A C 1
ATOM 823 O O . GLY A 1 102 ? 6.630 -9.532 -16.742 1.00 75.81 102 GLY A O 1
ATOM 824 N N . ILE A 1 103 ? 4.739 -9.523 -15.524 1.00 78.00 103 ILE A N 1
ATOM 825 C CA . ILE A 1 103 ? 4.896 -10.866 -14.981 1.00 78.00 103 ILE A CA 1
ATOM 826 C C . ILE A 1 103 ? 4.005 -11.761 -15.821 1.00 78.00 103 ILE A C 1
ATOM 828 O O . ILE A 1 103 ? 2.793 -11.556 -15.860 1.00 78.00 103 ILE A O 1
ATOM 832 N N . ASN A 1 104 ? 4.618 -12.730 -16.488 1.00 77.94 104 ASN A N 1
ATOM 833 C CA . ASN A 1 104 ? 3.905 -13.697 -17.303 1.00 77.94 104 ASN A CA 1
ATOM 834 C C . ASN A 1 104 ? 3.758 -14.993 -16.513 1.00 77.94 104 ASN A C 1
ATOM 836 O O . ASN A 1 104 ? 4.706 -15.454 -15.876 1.00 77.94 104 ASN A O 1
ATOM 840 N N . ILE A 1 105 ? 2.574 -15.584 -16.581 1.00 75.44 105 ILE A N 1
ATOM 841 C CA . ILE A 1 105 ? 2.316 -16.939 -16.115 1.00 75.44 105 ILE A CA 1
ATOM 842 C C . ILE A 1 105 ? 1.766 -17.739 -17.291 1.00 75.44 105 ILE A C 1
ATOM 844 O O . ILE A 1 105 ? 1.081 -17.183 -18.143 1.00 75.44 105 ILE A O 1
ATOM 848 N N . ALA A 1 106 ? 2.087 -19.029 -17.357 1.00 79.88 106 ALA A N 1
ATOM 849 C CA . ALA A 1 106 ? 1.452 -19.912 -18.321 1.00 79.88 106 ALA A CA 1
ATOM 850 C C . ALA A 1 106 ? -0.051 -20.038 -18.011 1.00 79.88 106 ALA A C 1
ATOM 852 O O . ALA A 1 106 ? -0.429 -20.235 -16.855 1.00 79.88 106 ALA A O 1
ATOM 853 N N . ASP A 1 107 ? -0.901 -19.955 -19.035 1.00 73.25 107 ASP A N 1
ATOM 854 C CA . ASP A 1 107 ? -2.363 -19.892 -18.879 1.00 73.25 107 ASP A CA 1
ATOM 855 C C . ASP A 1 107 ? -2.933 -21.086 -18.096 1.00 73.25 107 ASP A C 1
ATOM 857 O O . ASP A 1 107 ? -3.836 -20.949 -17.273 1.00 73.25 107 ASP A O 1
ATOM 861 N N . ASN A 1 108 ? -2.350 -22.272 -18.283 1.00 78.81 108 ASN A N 1
ATOM 862 C CA . ASN A 1 108 ? -2.742 -23.493 -17.578 1.00 78.81 108 ASN A CA 1
ATOM 863 C C . ASN A 1 108 ? -2.390 -23.489 -16.077 1.00 78.81 108 ASN A C 1
ATOM 865 O O . ASN A 1 108 ? -2.864 -24.348 -15.330 1.00 78.81 108 ASN A O 1
ATOM 869 N N . LEU A 1 109 ? -1.553 -22.553 -15.626 1.00 80.06 109 LEU A N 1
ATOM 870 C CA . LEU A 1 109 ? -1.120 -22.429 -14.239 1.00 80.06 109 LEU A CA 1
ATOM 871 C C . LEU A 1 109 ? -1.941 -21.402 -13.448 1.00 80.06 109 LEU A C 1
ATOM 873 O O . LEU A 1 109 ? -1.977 -21.508 -12.220 1.00 80.06 109 LEU A O 1
ATOM 877 N N . ASP A 1 110 ? -2.637 -20.466 -14.102 1.00 76.75 110 ASP A N 1
ATOM 878 C CA . ASP A 1 110 ? -3.423 -19.431 -13.412 1.00 76.75 110 ASP A CA 1
ATOM 879 C C . ASP A 1 110 ? -4.495 -20.016 -12.468 1.00 76.75 110 ASP A C 1
ATOM 881 O O . ASP A 1 110 ? -4.460 -19.711 -11.271 1.00 76.75 110 ASP A O 1
ATOM 885 N N . PRO A 1 111 ? -5.370 -20.957 -12.891 1.00 79.75 111 PRO A N 1
ATOM 886 C CA . PRO A 1 111 ? -6.383 -21.512 -11.990 1.00 79.75 111 PRO A CA 1
ATOM 887 C C . PRO A 1 111 ? -5.778 -22.205 -10.762 1.00 79.75 111 PRO A C 1
ATOM 889 O O . PRO A 1 111 ? -6.315 -22.100 -9.658 1.00 79.75 111 PRO A O 1
ATOM 892 N N . LYS A 1 112 ? -4.639 -22.886 -10.947 1.00 84.38 112 LYS A N 1
ATOM 893 C CA . LYS A 1 112 ? -3.945 -23.645 -9.898 1.00 84.38 112 LYS A CA 1
ATOM 894 C C . LYS A 1 112 ? -3.227 -22.735 -8.903 1.00 84.38 112 LYS A C 1
ATOM 896 O O . LYS A 1 112 ? -3.227 -23.017 -7.707 1.00 84.38 112 LYS A O 1
ATOM 901 N N . PHE A 1 113 ? -2.606 -21.662 -9.386 1.00 85.62 113 PHE A N 1
ATOM 902 C CA . PHE A 1 113 ? -1.745 -20.795 -8.583 1.00 85.62 113 PHE A CA 1
ATOM 903 C C . PHE A 1 113 ? -2.350 -19.425 -8.293 1.00 85.62 113 PHE A C 1
ATOM 905 O O . PHE A 1 113 ? -1.660 -18.576 -7.736 1.00 85.62 113 PHE A O 1
ATOM 912 N N . PHE A 1 114 ? -3.636 -19.214 -8.579 1.00 81.69 114 PHE A N 1
ATOM 913 C CA . PHE A 1 114 ? -4.328 -17.940 -8.375 1.00 81.69 114 PHE A CA 1
ATOM 914 C C . PHE A 1 114 ? -4.028 -17.277 -7.023 1.00 81.69 114 PHE A C 1
ATOM 916 O O . PHE A 1 114 ? -3.688 -16.095 -6.964 1.00 81.69 114 PHE A O 1
ATOM 923 N N . LYS A 1 115 ? -4.101 -18.041 -5.924 1.00 83.69 115 LYS A N 1
ATOM 924 C CA . LYS A 1 115 ? -3.794 -17.532 -4.578 1.00 83.69 115 LYS A CA 1
ATOM 925 C C . LYS A 1 115 ? -2.354 -17.011 -4.486 1.00 83.69 115 LYS A C 1
ATOM 927 O O . LYS A 1 115 ? -2.132 -15.902 -4.006 1.00 83.69 115 LYS A O 1
ATOM 932 N N . SER A 1 116 ? -1.390 -17.770 -5.001 1.00 88.00 116 SER A N 1
ATOM 933 C CA . SER A 1 116 ? 0.025 -17.387 -5.023 1.00 88.00 116 SER A CA 1
ATOM 934 C C . SER A 1 116 ? 0.296 -16.193 -5.940 1.00 88.00 116 SER A C 1
ATOM 936 O O . SER A 1 116 ? 1.042 -15.298 -5.557 1.00 88.00 116 SER A O 1
ATOM 938 N N . ILE A 1 117 ? -0.348 -16.121 -7.109 1.00 84.69 117 ILE A N 1
ATOM 939 C CA . ILE A 1 117 ? -0.252 -14.977 -8.034 1.00 84.69 117 ILE A CA 1
ATOM 940 C C . ILE A 1 117 ? -0.759 -13.706 -7.350 1.00 84.69 117 ILE A C 1
ATOM 942 O O . ILE A 1 117 ? -0.150 -12.639 -7.444 1.00 84.69 117 ILE A O 1
ATOM 946 N N . LYS A 1 118 ? -1.860 -13.813 -6.605 1.00 82.81 118 LYS A N 1
ATOM 947 C CA . LYS A 1 118 ? -2.432 -12.694 -5.860 1.00 82.81 118 LYS A CA 1
ATOM 948 C C . LYS A 1 118 ? -1.543 -12.252 -4.702 1.00 82.81 118 LYS A C 1
ATOM 950 O O . LYS A 1 118 ? -1.347 -11.054 -4.511 1.00 82.81 118 LYS A O 1
ATOM 955 N N . ALA A 1 119 ? -0.976 -13.193 -3.953 1.00 87.69 119 ALA A N 1
ATOM 956 C CA . ALA A 1 119 ? 0.001 -12.888 -2.912 1.00 87.69 119 ALA A CA 1
ATOM 957 C C . ALA A 1 119 ? 1.241 -12.189 -3.499 1.00 87.69 119 ALA A C 1
ATOM 959 O O . ALA A 1 119 ? 1.647 -11.143 -3.002 1.00 87.69 119 ALA A O 1
ATOM 960 N N . PHE A 1 120 ? 1.772 -12.699 -4.613 1.00 88.44 120 PHE A N 1
ATOM 961 C CA . PHE A 1 120 ? 2.927 -12.130 -5.307 1.00 88.44 120 PHE A CA 1
ATOM 962 C C . PHE A 1 120 ? 2.665 -10.720 -5.859 1.00 88.44 120 PHE A C 1
ATOM 964 O O . PHE A 1 120 ? 3.449 -9.798 -5.661 1.00 88.44 120 PHE A O 1
ATOM 971 N N . THR A 1 121 ? 1.529 -10.497 -6.518 1.00 84.31 121 THR A N 1
ATOM 972 C CA . THR A 1 121 ? 1.182 -9.158 -7.027 1.00 84.31 121 THR A CA 1
ATOM 973 C C . THR A 1 121 ? 0.933 -8.153 -5.900 1.00 84.31 121 THR A C 1
ATOM 975 O O . THR A 1 121 ? 1.303 -6.981 -6.025 1.00 84.31 121 THR A O 1
ATOM 978 N N . ASN A 1 122 ? 0.351 -8.591 -4.778 1.00 85.00 122 ASN A N 1
ATOM 979 C CA . ASN A 1 122 ? 0.207 -7.748 -3.595 1.00 85.00 122 ASN A CA 1
ATOM 980 C C . ASN A 1 122 ? 1.556 -7.438 -2.940 1.00 85.00 122 ASN A C 1
ATOM 982 O O . ASN A 1 122 ? 1.766 -6.277 -2.593 1.00 85.00 122 ASN A O 1
ATOM 986 N N . SER A 1 123 ? 2.474 -8.405 -2.833 1.00 89.00 123 SER A N 1
ATOM 987 C CA . SER A 1 123 ? 3.802 -8.160 -2.260 1.00 89.00 123 SER A CA 1
ATOM 988 C C . SER A 1 123 ? 4.576 -7.129 -3.079 1.00 89.00 123 SER A C 1
ATOM 990 O O . SER A 1 123 ? 5.105 -6.189 -2.502 1.00 89.00 123 SER A O 1
ATOM 992 N N . ILE A 1 124 ? 4.524 -7.190 -4.415 1.00 87.94 124 ILE A N 1
ATOM 993 C CA . ILE A 1 124 ? 5.129 -6.163 -5.280 1.00 87.94 124 ILE A CA 1
ATOM 994 C C . ILE A 1 124 ? 4.530 -4.781 -5.005 1.00 87.94 124 ILE A C 1
ATOM 996 O O . ILE A 1 124 ? 5.258 -3.792 -4.901 1.00 87.94 124 ILE A O 1
ATOM 1000 N N . ARG A 1 125 ? 3.200 -4.680 -4.878 1.00 85.25 125 ARG A N 1
ATOM 1001 C CA . ARG A 1 125 ? 2.536 -3.401 -4.586 1.00 85.25 125 ARG A CA 1
ATOM 1002 C C . ARG A 1 125 ? 2.955 -2.851 -3.220 1.00 85.25 125 ARG A C 1
ATOM 1004 O O . ARG A 1 125 ? 3.206 -1.650 -3.104 1.00 85.25 125 ARG A O 1
ATOM 1011 N N . GLU A 1 126 ? 3.023 -3.711 -2.207 1.00 86.06 126 GLU A N 1
ATOM 1012 C CA . GLU A 1 126 ? 3.487 -3.360 -0.863 1.00 86.06 126 GLU A CA 1
ATOM 1013 C C . GLU A 1 126 ? 4.958 -2.919 -0.883 1.00 86.06 126 GLU A C 1
ATOM 1015 O O . GLU A 1 126 ? 5.269 -1.853 -0.351 1.00 86.06 126 GLU A O 1
ATOM 1020 N N . SER A 1 127 ? 5.831 -3.635 -1.599 1.00 89.38 127 SER A N 1
ATOM 1021 C CA . SER A 1 127 ? 7.238 -3.269 -1.795 1.00 89.38 127 SER A CA 1
ATOM 1022 C C . SER A 1 127 ? 7.396 -1.915 -2.485 1.00 89.38 127 SER A C 1
ATOM 1024 O O . SER A 1 127 ? 8.148 -1.077 -1.998 1.00 89.38 127 SER A O 1
ATOM 1026 N N . ILE A 1 128 ? 6.656 -1.630 -3.564 1.00 88.88 128 ILE A N 1
ATOM 1027 C CA . ILE A 1 128 ? 6.711 -0.316 -4.233 1.00 88.88 128 ILE A CA 1
ATOM 1028 C C . ILE A 1 128 ? 6.265 0.798 -3.279 1.00 88.88 128 ILE A C 1
ATOM 1030 O O . ILE A 1 128 ? 6.889 1.861 -3.234 1.00 88.88 128 ILE A O 1
ATOM 1034 N N . ASN A 1 129 ? 5.198 0.587 -2.500 1.00 86.50 129 ASN A N 1
ATOM 1035 C CA . ASN A 1 129 ? 4.752 1.597 -1.539 1.00 86.50 129 ASN A CA 1
ATOM 1036 C C . ASN A 1 129 ? 5.791 1.822 -0.435 1.00 86.50 129 ASN A C 1
ATOM 1038 O O . ASN A 1 129 ? 6.065 2.975 -0.097 1.00 86.50 129 ASN A O 1
ATOM 1042 N N . PHE A 1 130 ? 6.393 0.742 0.071 1.00 87.88 130 PHE A N 1
ATOM 1043 C CA . PHE A 1 130 ? 7.479 0.796 1.043 1.00 87.88 130 PHE A CA 1
ATOM 1044 C C . PHE A 1 130 ? 8.674 1.578 0.494 1.00 87.88 130 PHE A C 1
ATOM 1046 O O . PHE A 1 130 ? 9.102 2.538 1.129 1.00 87.88 130 PHE A O 1
ATOM 1053 N N . ILE A 1 131 ? 9.136 1.260 -0.720 1.00 91.19 131 ILE A N 1
ATOM 1054 C CA . ILE A 1 131 ? 10.254 1.944 -1.386 1.00 91.19 131 ILE A CA 1
ATOM 1055 C C . ILE A 1 131 ? 10.017 3.450 -1.471 1.00 91.19 131 ILE A C 1
ATOM 1057 O O . ILE A 1 131 ? 10.897 4.253 -1.160 1.00 91.19 131 ILE A O 1
ATOM 1061 N N . GLN A 1 132 ? 8.809 3.858 -1.857 1.00 87.88 132 GLN A N 1
ATOM 1062 C CA . GLN A 1 132 ? 8.498 5.276 -2.004 1.00 87.88 132 GLN A CA 1
ATOM 1063 C C . GLN A 1 132 ? 8.414 6.030 -0.672 1.00 87.88 132 GLN A C 1
ATOM 1065 O O . GLN A 1 132 ? 8.662 7.237 -0.654 1.00 87.88 132 GLN A O 1
ATOM 1070 N N . LYS A 1 133 ? 8.056 5.349 0.423 1.00 86.25 133 LYS A N 1
ATOM 1071 C CA . LYS A 1 133 ? 7.957 5.941 1.767 1.00 86.25 133 LYS A CA 1
ATOM 1072 C C . LYS A 1 133 ? 9.283 5.926 2.518 1.00 86.25 133 LYS A C 1
ATOM 1074 O O . LYS A 1 133 ? 9.598 6.890 3.205 1.00 86.25 133 LYS A O 1
ATOM 1079 N N . ASN A 1 134 ? 10.073 4.874 2.334 1.00 89.06 134 ASN A N 1
ATOM 1080 C CA . ASN A 1 134 ? 11.296 4.597 3.078 1.00 89.06 134 ASN A CA 1
ATOM 1081 C C . ASN A 1 134 ? 12.506 4.596 2.137 1.00 89.06 134 ASN A C 1
ATOM 1083 O O . ASN A 1 134 ? 13.284 3.645 2.111 1.00 89.06 134 ASN A O 1
ATOM 1087 N N . LYS A 1 135 ? 12.661 5.661 1.336 1.00 91.94 135 LYS A N 1
ATOM 1088 C CA . LYS A 1 135 ? 13.673 5.735 0.264 1.00 91.94 135 LYS A CA 1
ATOM 1089 C C . LYS A 1 135 ? 15.092 5.434 0.748 1.00 91.94 135 LYS A C 1
ATOM 1091 O O . LYS A 1 135 ? 15.798 4.669 0.104 1.00 91.94 135 LYS A O 1
ATOM 1096 N N . ASN A 1 136 ? 15.492 6.001 1.887 1.00 91.44 136 ASN A N 1
ATOM 1097 C CA . ASN A 1 136 ? 16.842 5.823 2.431 1.00 91.44 136 ASN A CA 1
ATOM 1098 C C . ASN A 1 136 ? 17.104 4.373 2.853 1.00 91.44 136 ASN A C 1
ATOM 1100 O O . ASN A 1 136 ? 18.145 3.818 2.528 1.00 91.44 136 ASN A O 1
ATOM 1104 N N . GLU A 1 137 ? 16.153 3.753 3.548 1.00 93.19 137 GLU A N 1
ATOM 1105 C CA . GLU A 1 137 ? 16.251 2.351 3.962 1.00 93.19 137 GLU A CA 1
ATOM 1106 C C . GLU A 1 137 ? 16.217 1.413 2.749 1.00 93.19 137 GLU A C 1
ATOM 1108 O O . GLU A 1 137 ? 17.024 0.498 2.625 1.00 93.19 137 GLU A O 1
ATOM 1113 N N . SER A 1 138 ? 15.339 1.699 1.792 1.00 95.06 138 SER A N 1
ATOM 1114 C CA . SER A 1 138 ? 15.201 0.920 0.561 1.00 95.06 138 SER A CA 1
ATOM 1115 C C . SER A 1 138 ? 16.444 0.997 -0.322 1.00 95.06 138 SER A C 1
ATOM 1117 O O . SER A 1 138 ? 16.811 0.005 -0.943 1.00 95.06 138 SER A O 1
ATOM 1119 N N . MET A 1 139 ? 17.137 2.139 -0.326 1.00 95.44 139 MET A N 1
ATOM 1120 C CA . MET A 1 139 ? 18.447 2.273 -0.959 1.00 95.44 139 MET A CA 1
ATOM 1121 C C . MET A 1 139 ? 19.467 1.314 -0.333 1.00 95.44 139 MET A C 1
ATOM 1123 O O . MET A 1 139 ? 20.242 0.706 -1.060 1.00 95.44 139 MET A O 1
ATOM 1127 N N . LEU A 1 140 ? 19.481 1.145 0.995 1.00 95.19 140 LEU A N 1
ATOM 1128 C CA . LEU A 1 140 ? 20.415 0.216 1.648 1.00 95.19 140 LEU A CA 1
ATOM 1129 C C . LEU A 1 140 ? 20.178 -1.229 1.195 1.00 95.19 140 LEU A C 1
ATOM 1131 O O . LEU A 1 140 ? 21.139 -1.933 0.891 1.00 95.19 140 LEU A O 1
ATOM 1135 N N . TYR A 1 141 ? 18.913 -1.647 1.091 1.00 95.62 141 TYR A N 1
ATOM 1136 C CA . TYR A 1 141 ? 18.567 -2.956 0.533 1.00 95.62 141 TYR A CA 1
ATOM 1137 C C . TYR A 1 141 ? 18.985 -3.082 -0.933 1.00 95.62 141 TYR A C 1
ATOM 1139 O O . TYR A 1 141 ? 19.604 -4.075 -1.299 1.00 95.62 141 TYR A O 1
ATOM 1147 N N . PHE A 1 142 ? 18.718 -2.060 -1.750 1.00 95.31 142 PHE A N 1
ATOM 1148 C CA . PHE A 1 142 ? 19.098 -2.051 -3.162 1.00 95.31 142 PHE A CA 1
ATOM 1149 C C . PHE A 1 142 ? 20.612 -2.218 -3.354 1.00 95.31 142 PHE A C 1
ATOM 1151 O O . PHE A 1 142 ? 21.044 -3.045 -4.149 1.00 95.31 142 PHE A O 1
ATOM 1158 N N . LYS A 1 143 ? 21.425 -1.495 -2.572 1.00 95.44 143 LYS A N 1
ATOM 1159 C CA . LYS A 1 143 ? 22.890 -1.605 -2.627 1.00 95.44 143 LYS A CA 1
ATOM 1160 C C . LYS A 1 143 ? 23.405 -2.994 -2.259 1.00 95.44 143 LYS A C 1
ATOM 1162 O O . LYS A 1 143 ? 24.409 -3.437 -2.808 1.00 95.44 143 LYS A O 1
ATOM 1167 N N . LYS A 1 144 ? 22.743 -3.646 -1.300 1.00 96.44 144 LYS A N 1
ATOM 1168 C CA . LYS A 1 144 ? 23.087 -5.000 -0.858 1.00 96.44 144 LYS A CA 1
ATOM 1169 C C . LYS A 1 144 ? 22.739 -6.047 -1.916 1.00 96.44 144 LYS A C 1
ATOM 1171 O O . LYS A 1 144 ? 23.488 -7.004 -2.061 1.00 96.44 144 LYS A O 1
ATOM 1176 N N . GLU A 1 145 ? 21.609 -5.876 -2.597 1.00 95.56 145 GLU A N 1
ATOM 1177 C CA . GLU A 1 145 ? 21.094 -6.847 -3.567 1.00 95.56 145 GLU A CA 1
ATOM 1178 C C . GLU A 1 145 ? 21.818 -6.782 -4.917 1.00 95.56 145 GLU A C 1
ATOM 1180 O O . GLU A 1 145 ? 22.006 -7.816 -5.545 1.00 95.56 145 GLU A O 1
ATOM 1185 N N . PHE A 1 146 ? 22.259 -5.590 -5.336 1.00 94.19 146 PHE A N 1
ATOM 1186 C CA . PHE A 1 146 ? 22.914 -5.370 -6.635 1.00 94.19 146 PHE A CA 1
ATOM 1187 C C . PHE A 1 146 ? 24.352 -4.843 -6.497 1.00 94.19 146 PHE A C 1
ATOM 1189 O O . PHE A 1 146 ? 24.656 -3.769 -7.032 1.00 94.19 146 PHE A O 1
ATOM 1196 N N . PRO A 1 147 ? 25.242 -5.521 -5.741 1.00 95.12 147 PRO A N 1
ATOM 1197 C CA . PRO A 1 147 ? 26.588 -5.031 -5.428 1.00 95.12 147 PRO A CA 1
ATOM 1198 C C . PRO A 1 147 ? 27.481 -4.832 -6.662 1.00 95.12 147 PRO A C 1
ATOM 1200 O O . PRO A 1 147 ? 28.461 -4.095 -6.595 1.00 95.12 147 PRO A O 1
ATOM 1203 N N . GLU A 1 148 ? 27.159 -5.483 -7.777 1.00 92.88 148 GLU A N 1
ATOM 1204 C CA . GLU A 1 148 ? 27.889 -5.413 -9.040 1.00 92.88 148 GLU A CA 1
ATOM 1205 C C . GLU A 1 148 ? 27.664 -4.110 -9.817 1.00 92.88 148 GLU A C 1
ATOM 1207 O O . GLU A 1 148 ? 28.507 -3.736 -10.633 1.00 92.88 148 GLU A O 1
ATOM 1212 N N . ILE A 1 149 ? 26.551 -3.412 -9.569 1.00 93.06 149 ILE A N 1
ATOM 1213 C CA . ILE A 1 149 ? 26.251 -2.133 -10.216 1.00 93.06 149 ILE A CA 1
ATOM 1214 C C . ILE A 1 149 ? 27.063 -1.048 -9.512 1.00 93.06 149 ILE A C 1
ATOM 1216 O O . ILE A 1 149 ? 26.931 -0.865 -8.309 1.00 93.06 149 ILE A O 1
ATOM 1220 N N . LEU A 1 150 ? 27.873 -0.284 -10.246 1.00 92.62 150 LEU A N 1
ATOM 1221 C CA . LEU A 1 150 ? 28.716 0.756 -9.635 1.00 92.62 150 LEU A CA 1
ATOM 1222 C C . LEU A 1 150 ? 27.928 2.033 -9.274 1.00 92.62 150 LEU A C 1
ATOM 1224 O O . LEU A 1 150 ? 28.055 2.549 -8.164 1.00 92.62 150 LEU A O 1
ATOM 1228 N N . ASN A 1 151 ? 27.042 2.507 -10.157 1.00 95.19 151 ASN A N 1
ATOM 1229 C CA . ASN A 1 151 ? 26.224 3.715 -9.939 1.00 95.19 151 ASN A CA 1
ATOM 1230 C C . ASN A 1 151 ? 24.854 3.395 -9.311 1.00 95.19 151 ASN A C 1
ATOM 1232 O O . ASN A 1 151 ? 23.796 3.762 -9.832 1.00 95.19 151 ASN A O 1
ATOM 1236 N N . GLN A 1 152 ? 24.854 2.655 -8.197 1.00 95.31 152 GLN A N 1
ATOM 1237 C CA . GLN A 1 152 ? 23.623 2.159 -7.559 1.00 95.31 152 GLN A CA 1
ATOM 1238 C C . GLN A 1 152 ? 22.686 3.290 -7.130 1.00 95.31 152 GLN A C 1
ATOM 1240 O O . GLN A 1 152 ? 21.466 3.153 -7.219 1.00 95.31 152 GLN A O 1
ATOM 1245 N N . LYS A 1 153 ? 23.249 4.399 -6.633 1.00 95.38 153 LYS A N 1
ATOM 1246 C CA . LYS A 1 153 ? 22.468 5.511 -6.087 1.00 95.38 153 LYS A CA 1
ATOM 1247 C C . LYS A 1 153 ? 21.665 6.192 -7.190 1.00 95.38 153 LYS A C 1
ATOM 1249 O O . LYS A 1 153 ? 20.457 6.363 -7.055 1.00 95.38 153 LYS A O 1
ATOM 1254 N N . GLU A 1 154 ? 22.337 6.543 -8.275 1.00 96.44 154 GLU A N 1
ATOM 1255 C CA . GLU A 1 154 ? 21.764 7.235 -9.420 1.00 96.44 154 GLU A CA 1
ATOM 1256 C C . GLU A 1 154 ? 20.738 6.345 -10.131 1.00 96.44 154 GLU A C 1
ATOM 1258 O O . GLU A 1 154 ? 19.649 6.814 -10.470 1.00 96.44 154 GLU A O 1
ATOM 1263 N N . LEU A 1 155 ? 21.037 5.046 -10.280 1.00 96.12 155 LEU A N 1
ATOM 1264 C CA . LEU A 1 155 ? 20.088 4.076 -10.823 1.00 96.12 155 LEU A CA 1
ATOM 1265 C C . LEU A 1 155 ? 18.831 3.974 -9.954 1.00 96.12 155 LEU A C 1
ATOM 1267 O O . LEU A 1 155 ? 17.721 4.042 -10.475 1.00 96.12 155 LEU A O 1
ATOM 1271 N N . PHE A 1 156 ? 18.976 3.828 -8.636 1.00 95.94 156 PHE A N 1
ATOM 1272 C CA . PHE A 1 156 ? 17.833 3.719 -7.729 1.00 95.94 156 PHE A CA 1
ATOM 1273 C C . PHE A 1 156 ? 16.968 4.984 -7.739 1.00 95.94 156 PHE A C 1
ATOM 1275 O O . PHE A 1 156 ? 15.739 4.901 -7.809 1.00 95.94 156 PHE A O 1
ATOM 1282 N N . GLU A 1 157 ? 17.597 6.161 -7.703 1.00 94.50 157 GLU A N 1
ATOM 1283 C CA . GLU A 1 157 ? 16.897 7.443 -7.798 1.00 94.50 157 GLU A CA 1
ATOM 1284 C C . GLU A 1 157 ? 16.118 7.557 -9.115 1.00 94.50 157 GLU A C 1
ATOM 1286 O O . GLU A 1 157 ? 14.959 7.981 -9.093 1.00 94.50 157 GLU A O 1
ATOM 1291 N N . PHE A 1 158 ? 16.696 7.098 -10.230 1.00 93.69 158 PHE A N 1
ATOM 1292 C CA . PHE A 1 158 ? 16.027 7.034 -11.528 1.00 93.69 158 PHE A CA 1
ATOM 1293 C C . PHE A 1 158 ? 14.871 6.018 -11.557 1.00 93.69 158 PHE A C 1
ATOM 1295 O O . PHE A 1 158 ? 13.760 6.344 -11.973 1.00 93.69 158 PHE A O 1
ATOM 1302 N N . LEU A 1 159 ? 15.077 4.788 -11.084 1.00 91.88 159 LEU A N 1
ATOM 1303 C CA . LEU A 1 159 ? 14.042 3.748 -11.101 1.00 91.88 159 LEU A CA 1
ATOM 1304 C C . LEU A 1 159 ? 12.815 4.139 -10.264 1.00 91.88 159 LEU A C 1
ATOM 1306 O O . LEU A 1 159 ? 11.679 3.884 -10.675 1.00 91.88 159 LEU A O 1
ATOM 1310 N N . ILE A 1 160 ? 13.012 4.847 -9.146 1.00 90.94 160 ILE A N 1
ATOM 1311 C CA . ILE A 1 160 ? 11.908 5.390 -8.342 1.00 90.94 160 ILE A CA 1
ATOM 1312 C C . ILE A 1 160 ? 11.012 6.338 -9.149 1.00 90.94 160 ILE A C 1
ATOM 1314 O O . ILE A 1 160 ? 9.803 6.362 -8.905 1.00 90.94 160 ILE A O 1
ATOM 1318 N N . THR A 1 161 ? 11.553 7.111 -10.099 1.00 88.44 161 THR A N 1
ATOM 1319 C CA . THR A 1 161 ? 10.729 7.995 -10.949 1.00 88.44 161 THR A CA 1
ATOM 1320 C C . THR A 1 161 ? 9.891 7.203 -11.953 1.00 88.44 161 THR A C 1
ATOM 1322 O O . THR A 1 161 ? 8.834 7.671 -12.389 1.00 88.44 161 THR A O 1
ATOM 1325 N N . CYS A 1 162 ? 10.341 5.996 -12.302 1.00 86.00 162 CYS A N 1
ATOM 1326 C CA . CYS A 1 162 ? 9.668 5.108 -13.238 1.00 86.00 162 CYS A CA 1
ATOM 1327 C C . CYS A 1 162 ? 8.570 4.275 -12.563 1.00 86.00 162 CYS A C 1
ATOM 1329 O O . CYS A 1 162 ? 7.552 3.974 -13.197 1.00 86.00 162 CYS A O 1
ATOM 1331 N N . TRP A 1 163 ? 8.739 3.915 -11.288 1.00 83.69 163 TRP A N 1
ATOM 1332 C CA . TRP A 1 163 ? 7.783 3.094 -10.547 1.00 83.69 163 TRP A CA 1
ATOM 1333 C C . TRP A 1 163 ? 6.560 3.887 -10.083 1.00 83.69 163 TRP A C 1
ATOM 1335 O O . TRP A 1 163 ? 6.641 4.849 -9.322 1.00 83.69 163 TRP A O 1
ATOM 1345 N N . ASN A 1 164 ? 5.376 3.432 -10.489 1.00 77.00 164 ASN A N 1
ATOM 1346 C CA . ASN A 1 164 ? 4.111 4.022 -10.067 1.00 77.00 164 ASN A CA 1
ATOM 1347 C C . ASN A 1 164 ? 3.487 3.204 -8.934 1.00 77.00 164 ASN A C 1
ATOM 1349 O O . ASN A 1 164 ? 3.330 1.990 -9.066 1.00 77.00 164 ASN A O 1
ATOM 1353 N N . LYS A 1 165 ? 3.029 3.876 -7.868 1.00 68.88 165 LYS A N 1
ATOM 1354 C CA . LYS A 1 165 ? 2.255 3.235 -6.788 1.00 68.88 165 LYS A CA 1
ATOM 1355 C C . LYS A 1 165 ? 1.015 2.515 -7.311 1.00 68.88 165 LYS A C 1
ATOM 1357 O O . LYS A 1 165 ? 0.586 1.512 -6.747 1.00 68.88 165 LYS A O 1
ATOM 1362 N N . LYS A 1 166 ? 0.406 3.049 -8.374 1.00 71.19 166 LYS A N 1
ATOM 1363 C CA . LYS A 1 166 ? -0.770 2.458 -9.002 1.00 71.19 166 LYS A CA 1
ATOM 1364 C C . LYS A 1 166 ? -0.339 1.500 -10.109 1.00 71.19 166 LYS A C 1
ATOM 1366 O O . LYS A 1 166 ? -0.169 1.873 -11.274 1.00 71.19 166 LYS A O 1
ATOM 1371 N N . LEU A 1 167 ? -0.216 0.232 -9.735 1.00 74.19 167 LEU A N 1
ATOM 1372 C CA . LEU A 1 167 ? -0.140 -0.867 -10.687 1.00 74.19 167 LEU A CA 1
ATOM 1373 C C . LEU A 1 167 ? -1.523 -1.068 -11.313 1.00 74.19 167 LEU A C 1
ATOM 1375 O O . LEU A 1 167 ? -2.388 -1.743 -10.768 1.00 74.19 167 LEU A O 1
ATOM 1379 N N . SER A 1 168 ? -1.755 -0.404 -12.439 1.00 76.62 168 SER A N 1
ATOM 1380 C CA . SER A 1 168 ? -2.918 -0.629 -13.293 1.00 76.62 168 SER A CA 1
ATOM 1381 C C . SER A 1 168 ? -2.482 -0.842 -14.734 1.00 76.62 168 SER A C 1
ATOM 1383 O O . SER A 1 168 ? -1.362 -0.475 -15.105 1.00 76.62 168 SER A O 1
ATOM 1385 N N . ILE A 1 169 ? -3.392 -1.393 -15.528 1.00 81.75 169 ILE A N 1
ATOM 1386 C CA . ILE A 1 169 ? -3.303 -1.526 -16.981 1.00 81.75 169 ILE A CA 1
ATOM 1387 C C . ILE A 1 169 ? -4.350 -0.567 -17.558 1.00 81.75 169 ILE A C 1
ATOM 1389 O O . ILE A 1 169 ? -5.467 -0.519 -17.047 1.00 81.75 169 ILE A O 1
ATOM 1393 N N . SER A 1 170 ? -3.978 0.263 -18.537 1.00 84.50 170 SER A N 1
ATOM 1394 C CA . SER A 1 170 ? -4.928 1.134 -19.241 1.00 84.50 170 SER A CA 1
ATOM 1395 C C . SER A 1 170 ? -5.109 0.660 -20.675 1.00 84.50 170 SER A C 1
ATOM 1397 O O . SER A 1 170 ? -4.145 0.254 -21.326 1.00 84.50 170 SER A O 1
ATOM 1399 N N . ASP A 1 171 ? -6.324 0.799 -21.204 1.00 85.69 171 ASP A N 1
ATOM 1400 C CA . ASP A 1 171 ? -6.617 0.490 -22.608 1.00 85.69 171 ASP A CA 1
ATOM 1401 C C . ASP A 1 171 ? -5.721 1.285 -23.562 1.00 85.69 171 ASP A C 1
ATOM 1403 O O . ASP A 1 171 ? -5.344 0.799 -24.625 1.00 85.69 171 ASP A O 1
ATOM 1407 N N . LYS A 1 172 ? -5.347 2.515 -23.180 1.00 89.12 172 LYS A N 1
ATOM 1408 C CA . LYS A 1 172 ? -4.419 3.354 -23.948 1.00 89.12 172 LYS A CA 1
ATOM 1409 C C . LYS A 1 172 ? -3.034 2.717 -24.029 1.00 89.12 172 LYS A C 1
ATOM 1411 O O . LYS A 1 172 ? -2.472 2.655 -25.120 1.00 89.12 172 LYS A O 1
ATOM 1416 N N . ALA A 1 173 ? -2.507 2.226 -22.908 1.00 87.50 173 ALA A N 1
ATOM 1417 C CA . ALA A 1 173 ? -1.211 1.558 -22.867 1.00 87.50 173 ALA A CA 1
ATOM 1418 C C . ALA A 1 173 ? -1.227 0.238 -23.656 1.00 87.50 173 ALA A C 1
ATOM 1420 O O . ALA A 1 173 ? -0.286 -0.030 -24.399 1.00 87.50 173 ALA A O 1
ATOM 1421 N N . VAL A 1 174 ? -2.313 -0.544 -23.561 1.00 88.00 174 VAL A N 1
ATOM 1422 C CA . VAL A 1 174 ? -2.504 -1.784 -24.341 1.00 88.00 174 VAL A CA 1
ATOM 1423 C C . VAL A 1 174 ? -2.557 -1.485 -25.839 1.00 88.00 174 VAL A C 1
ATOM 1425 O O . VAL A 1 174 ? -1.824 -2.092 -26.617 1.00 88.00 174 VAL A O 1
ATOM 1428 N N . LYS A 1 175 ? -3.375 -0.510 -26.257 1.00 88.94 175 LYS A N 1
ATOM 1429 C CA . LYS A 1 175 ? -3.466 -0.087 -27.663 1.00 88.94 175 LYS A CA 1
ATOM 1430 C C . LYS A 1 175 ? -2.120 0.397 -28.191 1.00 88.94 175 LYS A C 1
ATOM 1432 O O . LYS A 1 175 ? -1.765 0.049 -29.312 1.00 88.94 175 LYS A O 1
ATOM 1437 N N . ARG A 1 176 ? -1.368 1.161 -27.390 1.00 89.81 176 ARG A N 1
ATOM 1438 C CA . ARG A 1 176 ? -0.034 1.633 -27.774 1.00 89.81 176 ARG A CA 1
ATOM 1439 C C . ARG A 1 176 ? 0.946 0.476 -27.9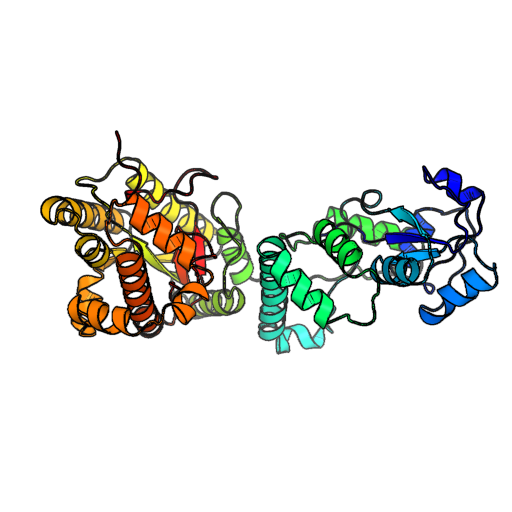39 1.00 89.81 176 ARG A C 1
ATOM 1441 O O . ARG A 1 176 ? 1.582 0.411 -28.979 1.00 89.81 176 ARG A O 1
ATOM 1448 N N . LEU A 1 177 ? 1.010 -0.451 -26.980 1.00 89.19 177 LEU A N 1
ATOM 1449 C CA . LEU A 1 177 ? 1.822 -1.667 -27.087 1.00 89.19 177 LEU A CA 1
ATOM 1450 C C . LEU A 1 177 ? 1.501 -2.426 -28.385 1.00 89.19 177 LEU A C 1
ATOM 1452 O O . LEU A 1 177 ? 2.397 -2.694 -29.180 1.00 89.19 177 LEU A O 1
ATOM 1456 N N . ILE A 1 178 ? 0.222 -2.729 -28.630 1.00 88.50 178 ILE A N 1
ATOM 1457 C CA . ILE A 1 178 ? -0.213 -3.447 -29.838 1.00 88.50 178 ILE A CA 1
ATOM 1458 C C . ILE A 1 178 ? 0.188 -2.679 -31.101 1.00 88.50 178 ILE A C 1
ATOM 1460 O O . ILE A 1 178 ? 0.686 -3.285 -32.046 1.00 88.50 178 ILE A O 1
ATOM 1464 N N . HIS A 1 179 ? -0.020 -1.361 -31.124 1.00 90.56 179 HIS A N 1
ATOM 1465 C CA . HIS A 1 179 ? 0.357 -0.521 -32.256 1.00 90.56 179 HIS A CA 1
ATOM 1466 C C . HIS A 1 179 ? 1.863 -0.581 -32.526 1.00 90.56 179 HIS A C 1
ATOM 1468 O O . HIS A 1 179 ? 2.251 -0.898 -33.643 1.00 90.56 179 HIS A O 1
ATOM 1474 N N . THR A 1 180 ? 2.699 -0.364 -31.509 1.00 91.62 180 THR A N 1
ATOM 1475 C CA . THR A 1 180 ? 4.161 -0.426 -31.618 1.00 91.62 180 THR A CA 1
ATOM 1476 C C . THR A 1 180 ? 4.627 -1.745 -32.234 1.00 91.62 180 THR A C 1
ATOM 1478 O O . THR A 1 180 ? 5.360 -1.753 -33.223 1.00 91.62 180 THR A O 1
ATOM 1481 N N . TRP A 1 181 ? 4.159 -2.872 -31.696 1.00 90.69 181 TRP A N 1
ATOM 1482 C CA . TRP A 1 181 ? 4.541 -4.190 -32.202 1.00 90.69 181 TRP A CA 1
ATOM 1483 C C . TRP A 1 181 ? 4.018 -4.455 -33.615 1.00 90.69 181 TRP A C 1
ATOM 1485 O O . TRP A 1 181 ? 4.751 -5.020 -34.418 1.00 90.69 181 TRP A O 1
ATOM 1495 N N . LYS A 1 182 ? 2.796 -4.021 -33.956 1.00 90.12 182 LYS A N 1
ATOM 1496 C CA . LYS A 1 182 ? 2.265 -4.147 -35.325 1.00 90.12 182 LYS A CA 1
ATOM 1497 C C . LYS A 1 182 ? 3.047 -3.304 -36.328 1.00 90.12 182 LYS A C 1
ATOM 1499 O O . LYS A 1 182 ? 3.235 -3.743 -37.454 1.00 90.12 182 LYS A O 1
ATOM 1504 N N . THR A 1 183 ? 3.497 -2.119 -35.932 1.00 91.69 183 THR A N 1
ATOM 1505 C CA . THR A 1 183 ? 4.276 -1.230 -36.799 1.00 91.69 183 THR A CA 1
ATOM 1506 C C . THR A 1 183 ? 5.669 -1.799 -37.063 1.00 91.69 183 THR A C 1
ATOM 1508 O O . THR A 1 183 ? 6.115 -1.822 -38.204 1.00 91.69 183 THR A O 1
ATOM 1511 N N . VAL A 1 184 ? 6.352 -2.289 -36.024 1.00 93.25 184 VAL A N 1
ATOM 1512 C CA . VAL A 1 184 ? 7.744 -2.760 -36.142 1.00 93.25 184 VAL A CA 1
ATOM 1513 C C . VAL A 1 184 ? 7.830 -4.207 -36.638 1.00 93.25 184 VAL A C 1
ATOM 1515 O O . VAL A 1 184 ? 8.711 -4.548 -37.427 1.00 93.25 184 VAL A O 1
ATOM 1518 N N . TYR A 1 185 ? 6.913 -5.068 -36.195 1.00 90.44 185 TYR A N 1
ATOM 1519 C CA . TYR A 1 185 ? 6.868 -6.495 -36.515 1.00 90.44 185 TYR A CA 1
ATOM 1520 C C . TYR A 1 185 ? 5.433 -6.943 -36.851 1.00 90.44 185 TYR A C 1
ATOM 1522 O O . TYR A 1 185 ? 4.844 -7.743 -36.116 1.00 90.44 185 TYR A O 1
ATOM 1530 N N . PRO A 1 186 ? 4.853 -6.483 -37.977 1.00 88.44 186 PRO A N 1
ATOM 1531 C CA . PRO A 1 186 ? 3.451 -6.749 -38.326 1.00 88.44 186 PRO A CA 1
ATOM 1532 C C . PRO A 1 186 ? 3.108 -8.242 -38.375 1.00 88.44 186 PRO A C 1
ATOM 1534 O O . PRO A 1 186 ? 2.007 -8.647 -38.015 1.00 88.44 186 PRO A O 1
ATOM 1537 N N . TRP A 1 187 ? 4.073 -9.075 -38.764 1.00 85.31 187 TRP A N 1
ATOM 1538 C CA . TRP A 1 187 ? 3.919 -10.523 -38.860 1.00 85.31 187 TRP A CA 1
ATOM 1539 C C . TRP A 1 187 ? 3.995 -11.255 -37.516 1.00 85.31 187 TRP A C 1
ATOM 1541 O O . TRP A 1 187 ? 3.718 -12.448 -37.495 1.00 85.31 187 TRP A O 1
ATOM 1551 N N . LEU A 1 188 ? 4.404 -10.611 -36.418 1.00 80.50 188 LEU A N 1
ATOM 1552 C CA . LEU A 1 188 ? 4.522 -11.268 -35.111 1.00 80.50 188 LEU A CA 1
ATOM 1553 C C . LEU A 1 188 ? 3.172 -11.305 -34.382 1.00 80.50 188 LEU A C 1
ATOM 1555 O O . LEU A 1 188 ? 2.827 -12.292 -33.740 1.00 80.50 188 LEU A O 1
ATOM 1559 N N . LEU A 1 189 ? 2.359 -10.259 -34.544 1.00 73.19 189 LEU A N 1
ATOM 1560 C CA . LEU A 1 189 ? 1.001 -10.186 -34.006 1.00 73.19 189 LEU A CA 1
ATOM 1561 C C . LEU A 1 189 ? -0.014 -10.711 -35.033 1.00 73.19 189 LEU A C 1
ATOM 1563 O O . LEU A 1 189 ? -0.898 -9.974 -35.468 1.00 73.19 189 LEU A O 1
ATOM 1567 N N . LYS A 1 190 ? 0.121 -11.985 -35.437 1.00 63.66 190 LYS A N 1
ATOM 1568 C CA . LYS A 1 190 ? -0.729 -12.593 -36.485 1.00 63.66 190 LYS A CA 1
ATOM 1569 C C . LYS A 1 190 ? -2.215 -12.670 -36.116 1.00 63.66 190 LYS A C 1
ATOM 1571 O O . LYS A 1 190 ? -3.039 -12.711 -37.021 1.00 63.66 190 LYS A O 1
ATOM 1576 N N . SER A 1 191 ? -2.562 -12.650 -34.826 1.00 57.50 191 SER A N 1
ATOM 1577 C CA . SER A 1 191 ? -3.965 -12.669 -34.363 1.00 57.50 191 SER A CA 1
ATOM 1578 C C . SER A 1 191 ? -4.148 -12.541 -32.847 1.00 57.50 191 SER A C 1
ATOM 1580 O O . SER A 1 191 ? -5.230 -12.165 -32.406 1.00 57.50 191 SER A O 1
ATOM 1582 N N . ASN A 1 192 ? -3.129 -12.841 -32.036 1.00 60.12 192 ASN A N 1
ATOM 1583 C CA . ASN A 1 192 ? -3.306 -12.923 -30.585 1.00 60.12 192 ASN A CA 1
ATOM 1584 C C . ASN A 1 192 ? -2.977 -11.590 -29.911 1.00 60.12 192 ASN A C 1
ATOM 1586 O O . ASN A 1 192 ? -1.831 -11.140 -29.891 1.00 60.12 192 ASN A O 1
ATOM 1590 N N . THR A 1 193 ? -4.001 -10.951 -29.356 1.00 67.19 193 THR A N 1
ATOM 1591 C CA . THR A 1 193 ? -3.831 -9.854 -28.403 1.00 67.19 193 THR A CA 1
ATOM 1592 C C . THR A 1 193 ? -3.417 -10.414 -27.043 1.00 67.19 193 THR A C 1
ATOM 1594 O O . THR A 1 193 ? -3.859 -11.512 -26.699 1.00 67.19 193 THR A O 1
ATOM 1597 N N . PRO A 1 194 ? -2.625 -9.676 -26.242 1.00 69.50 194 PRO A N 1
ATOM 1598 C CA . PRO A 1 194 ? -2.367 -10.058 -24.858 1.00 69.50 194 PRO A CA 1
ATOM 1599 C C . PRO A 1 194 ? -3.688 -10.316 -24.129 1.00 69.50 194 PRO A C 1
ATOM 1601 O O . PRO A 1 194 ? -4.588 -9.474 -24.175 1.00 69.50 194 PRO A O 1
ATOM 1604 N N . GLN A 1 195 ? -3.807 -11.478 -23.492 1.00 72.50 195 GLN A N 1
ATOM 1605 C CA . GLN A 1 195 ? -4.919 -11.780 -22.600 1.00 72.50 195 GLN A CA 1
ATOM 1606 C C . GLN A 1 195 ? -4.537 -11.324 -21.194 1.00 72.50 195 GLN A C 1
ATOM 1608 O O . GLN A 1 195 ? -3.419 -11.557 -20.736 1.00 72.50 195 GLN A O 1
ATOM 1613 N N . PHE A 1 196 ? -5.454 -10.635 -20.524 1.00 76.31 196 PHE A N 1
ATOM 1614 C CA . PHE A 1 196 ? -5.270 -10.205 -19.145 1.00 76.31 196 PHE A CA 1
ATOM 1615 C C . PHE A 1 196 ? -6.198 -11.017 -18.250 1.00 76.31 196 PHE A C 1
ATOM 1617 O O . PHE A 1 196 ? -7.315 -11.343 -18.643 1.00 76.31 196 PHE A O 1
ATOM 1624 N N . ILE A 1 197 ? -5.737 -11.326 -17.038 1.00 76.06 197 ILE A N 1
ATOM 1625 C CA . ILE A 1 197 ? -6.580 -11.972 -16.034 1.00 76.06 197 ILE A CA 1
ATOM 1626 C C . ILE A 1 197 ? -7.712 -11.004 -15.681 1.00 76.06 197 ILE A C 1
ATOM 1628 O O . ILE A 1 197 ? -7.468 -9.902 -15.178 1.00 76.06 197 ILE A O 1
ATOM 1632 N N . GLU A 1 198 ? -8.945 -11.421 -15.953 1.00 80.56 198 GLU A N 1
ATOM 1633 C CA . GLU A 1 198 ? -10.128 -10.623 -15.657 1.00 80.56 198 GLU A CA 1
ATOM 1634 C C . GLU A 1 198 ? -10.336 -10.486 -14.138 1.00 80.56 198 GLU A C 1
ATOM 1636 O O . GLU A 1 198 ? -10.220 -11.474 -13.400 1.00 80.56 198 GLU A O 1
ATOM 1641 N N . PRO A 1 199 ? -10.677 -9.285 -13.632 1.00 85.44 199 PRO A N 1
ATOM 1642 C CA . PRO A 1 199 ? -10.955 -9.094 -12.214 1.00 85.44 199 PRO A CA 1
ATOM 1643 C C . PRO A 1 199 ? -12.150 -9.934 -11.747 1.00 85.44 199 PRO A C 1
ATOM 1645 O O . PRO A 1 199 ? -13.257 -9.823 -12.288 1.00 85.44 199 PRO A O 1
ATOM 1648 N N . ARG A 1 200 ? -11.957 -10.705 -10.673 1.00 91.00 200 ARG A N 1
ATOM 1649 C CA . ARG A 1 200 ? -13.036 -11.457 -10.016 1.00 91.00 200 ARG A CA 1
ATOM 1650 C C . ARG A 1 200 ? -13.909 -10.538 -9.160 1.00 91.00 200 ARG A C 1
ATOM 1652 O O . ARG A 1 200 ? -13.603 -9.357 -8.974 1.00 91.00 200 ARG A O 1
ATOM 1659 N N . GLU A 1 201 ? -15.018 -11.050 -8.631 1.00 94.56 201 GLU A N 1
ATOM 1660 C CA . GLU A 1 201 ? -15.923 -10.252 -7.790 1.00 94.56 201 GLU A CA 1
ATOM 1661 C C . GLU A 1 201 ? -15.205 -9.660 -6.573 1.00 94.56 201 GLU A C 1
ATOM 1663 O O . GLU A 1 201 ? -15.346 -8.469 -6.288 1.00 94.56 201 GLU A O 1
ATOM 1668 N N . GLU A 1 202 ? -14.359 -10.447 -5.905 1.00 95.19 202 GLU A N 1
ATOM 1669 C CA . GLU A 1 202 ? -13.568 -9.981 -4.772 1.00 95.19 202 GLU A CA 1
ATOM 1670 C C . GLU A 1 202 ? -12.587 -8.863 -5.157 1.00 95.19 202 GLU A C 1
ATOM 1672 O O . GLU A 1 202 ? -12.380 -7.932 -4.377 1.00 95.19 202 GLU A O 1
ATOM 1677 N N . ASP A 1 203 ? -12.038 -8.891 -6.375 1.00 92.12 203 ASP A N 1
ATOM 1678 C CA . ASP A 1 203 ? -11.163 -7.834 -6.891 1.00 92.12 203 ASP A CA 1
ATOM 1679 C C . ASP A 1 203 ? -11.936 -6.546 -7.148 1.00 92.12 203 ASP A C 1
ATOM 1681 O O . ASP A 1 203 ? -11.485 -5.455 -6.784 1.00 92.12 203 ASP A O 1
ATOM 1685 N N . LYS A 1 204 ? -13.140 -6.664 -7.716 1.00 95.12 204 LYS A N 1
ATOM 1686 C CA . LYS A 1 204 ? -14.034 -5.524 -7.934 1.00 95.12 204 LYS A CA 1
ATOM 1687 C C . LYS A 1 204 ? -14.433 -4.889 -6.598 1.00 95.12 204 LYS A C 1
ATOM 1689 O O . LYS A 1 204 ? -14.434 -3.662 -6.492 1.00 95.12 204 LYS A O 1
ATOM 1694 N N . ILE A 1 205 ? -14.675 -5.681 -5.553 1.00 97.12 205 ILE A N 1
ATOM 1695 C CA . ILE A 1 205 ? -14.967 -5.169 -4.203 1.00 97.12 205 ILE A CA 1
ATOM 1696 C C . ILE A 1 205 ? -13.741 -4.483 -3.587 1.00 97.12 205 ILE A C 1
ATOM 1698 O O . ILE A 1 205 ? -13.854 -3.357 -3.102 1.00 97.12 205 ILE A O 1
ATOM 1702 N N . ILE A 1 206 ? -12.553 -5.093 -3.656 1.00 95.19 206 ILE A N 1
ATOM 1703 C CA . ILE A 1 206 ? -11.308 -4.461 -3.179 1.00 95.19 206 ILE A CA 1
ATOM 1704 C C . ILE A 1 206 ? -11.042 -3.142 -3.918 1.00 95.19 206 ILE A C 1
ATOM 1706 O O . ILE A 1 206 ? -10.581 -2.169 -3.318 1.00 95.19 206 ILE A O 1
ATOM 1710 N N . SER A 1 207 ? -11.383 -3.062 -5.208 1.00 92.94 207 SER A N 1
ATOM 1711 C CA . SER A 1 207 ? -11.248 -1.830 -5.990 1.00 92.94 207 SER A CA 1
ATOM 1712 C C . SER A 1 207 ? -12.074 -0.667 -5.423 1.00 92.94 207 SER A C 1
ATOM 1714 O O . SER A 1 207 ? -11.619 0.476 -5.495 1.00 92.94 207 SER A O 1
ATOM 1716 N N . ILE A 1 208 ? -13.231 -0.941 -4.797 1.00 96.00 208 ILE A N 1
ATOM 1717 C CA . ILE A 1 208 ? -14.038 0.068 -4.092 1.00 96.00 208 ILE A CA 1
ATOM 1718 C C . ILE A 1 208 ? -13.264 0.607 -2.894 1.00 96.00 208 ILE A C 1
ATOM 1720 O O . ILE A 1 208 ? -13.138 1.824 -2.754 1.00 96.00 208 ILE A O 1
ATOM 1724 N N . PHE A 1 209 ? -12.695 -0.275 -2.068 1.00 95.12 209 PHE A N 1
ATOM 1725 C CA . PHE A 1 209 ? -11.893 0.145 -0.915 1.00 95.12 209 PHE A CA 1
ATOM 1726 C C . PHE A 1 209 ? -10.685 0.983 -1.327 1.00 95.12 209 PHE A C 1
ATOM 1728 O O . PHE A 1 209 ? -10.319 1.888 -0.591 1.00 95.12 209 PHE A O 1
ATOM 1735 N N . ASN A 1 210 ? -10.155 0.761 -2.533 1.00 91.38 210 ASN A N 1
ATOM 1736 C CA . ASN A 1 210 ? -9.007 1.476 -3.092 1.00 91.38 210 ASN A CA 1
ATOM 1737 C C . ASN A 1 210 ? -9.346 2.769 -3.845 1.00 91.38 210 ASN A C 1
ATOM 1739 O O . ASN A 1 210 ? -8.437 3.439 -4.351 1.00 91.38 210 ASN A O 1
ATOM 1743 N N . LYS A 1 211 ? -10.624 3.157 -3.956 1.00 92.12 211 LYS A N 1
ATOM 1744 C CA . LYS A 1 211 ? -10.985 4.416 -4.624 1.00 92.12 211 LYS A CA 1
ATOM 1745 C C . LYS A 1 211 ? -10.366 5.600 -3.886 1.00 92.12 211 LYS A C 1
ATOM 1747 O O . LYS A 1 211 ? -10.373 5.665 -2.664 1.00 92.12 211 LYS A O 1
ATOM 1752 N N . ARG A 1 212 ? -9.880 6.595 -4.630 1.00 87.75 212 ARG A N 1
ATOM 1753 C CA . ARG A 1 212 ? -9.113 7.740 -4.093 1.00 87.75 212 ARG A CA 1
ATOM 1754 C C . ARG A 1 212 ? -9.873 8.589 -3.059 1.00 87.75 212 ARG A C 1
ATOM 1756 O O . ARG A 1 212 ? -9.254 9.266 -2.246 1.00 87.75 212 ARG A O 1
ATOM 1763 N N . ASN A 1 213 ? -11.203 8.608 -3.119 1.00 89.75 213 ASN A N 1
ATOM 1764 C CA . ASN A 1 213 ? -12.087 9.293 -2.167 1.00 89.75 213 ASN A CA 1
ATOM 1765 C C . ASN A 1 213 ? -12.423 8.438 -0.925 1.00 89.75 213 ASN A C 1
ATOM 1767 O O . ASN A 1 213 ? -12.952 8.968 0.057 1.00 89.75 213 ASN A O 1
ATOM 1771 N N . ILE A 1 214 ? -12.112 7.140 -0.963 1.00 91.88 214 ILE A N 1
ATOM 1772 C CA . ILE A 1 214 ? -12.347 6.160 0.102 1.00 91.88 214 ILE A CA 1
ATOM 1773 C C . ILE A 1 214 ? -11.030 5.831 0.812 1.00 91.88 214 ILE A C 1
ATOM 1775 O O . ILE A 1 214 ? -10.960 6.017 2.023 1.00 91.88 214 ILE A O 1
ATOM 1779 N N . SER A 1 215 ? -9.988 5.434 0.076 1.00 91.75 215 SER A N 1
ATOM 1780 C CA . SER A 1 215 ? -8.723 4.958 0.641 1.00 91.75 215 SER A CA 1
ATOM 1781 C C . SER A 1 215 ? -7.700 6.052 0.908 1.00 91.75 215 SER A C 1
ATOM 1783 O O . SER A 1 215 ? -7.430 6.888 0.038 1.00 91.75 215 SER A O 1
ATOM 1785 N N . ARG A 1 216 ? -7.063 5.977 2.077 1.00 89.44 216 ARG A N 1
ATOM 1786 C CA . ARG A 1 216 ? -5.842 6.717 2.432 1.00 89.44 216 ARG A CA 1
ATOM 1787 C C . ARG A 1 216 ? -4.589 6.073 1.854 1.00 89.44 216 ARG A C 1
ATOM 1789 O O . ARG A 1 216 ? -3.665 6.792 1.493 1.00 89.44 216 ARG A O 1
ATOM 1796 N N . ASP A 1 217 ? -4.584 4.747 1.756 1.00 89.06 217 ASP A N 1
ATOM 1797 C CA . ASP A 1 217 ? -3.412 3.963 1.369 1.00 89.06 217 ASP A CA 1
ATOM 1798 C C . ASP A 1 217 ? -3.782 2.699 0.591 1.00 89.06 217 ASP A C 1
ATOM 1800 O O . ASP A 1 217 ? -4.961 2.419 0.364 1.00 89.06 217 ASP A O 1
ATOM 1804 N N . ILE A 1 218 ? -2.781 1.928 0.172 1.00 88.25 218 ILE A N 1
ATOM 1805 C CA . ILE A 1 218 ? -3.019 0.574 -0.332 1.00 88.25 218 ILE A CA 1
ATOM 1806 C C . ILE A 1 218 ? -3.412 -0.363 0.825 1.00 88.25 218 ILE A C 1
ATOM 1808 O O . ILE A 1 218 ? -2.923 -0.175 1.934 1.00 88.25 218 ILE A O 1
ATOM 1812 N N . PRO A 1 219 ? -4.260 -1.381 0.610 1.00 92.31 219 PRO A N 1
ATOM 1813 C CA . PRO A 1 219 ? -4.616 -2.328 1.658 1.00 92.31 219 PRO A CA 1
ATOM 1814 C C . PRO A 1 219 ? -3.421 -3.194 2.049 1.00 92.31 219 PRO A C 1
ATOM 1816 O O . PRO A 1 219 ? -2.679 -3.638 1.169 1.00 92.31 219 PRO A O 1
ATOM 1819 N N . TYR A 1 220 ? -3.302 -3.482 3.342 1.00 92.94 220 TYR A N 1
ATOM 1820 C CA . TYR A 1 220 ? -2.341 -4.440 3.888 1.00 92.94 220 TYR A CA 1
ATOM 1821 C C . TYR A 1 220 ? -2.893 -5.862 3.780 1.00 92.94 220 TYR A C 1
ATOM 1823 O O . TYR A 1 220 ? -4.057 -6.084 4.138 1.00 92.94 220 TYR A O 1
ATOM 1831 N N . ARG A 1 221 ? -2.077 -6.819 3.308 1.00 92.75 221 ARG A N 1
ATOM 1832 C CA . ARG A 1 221 ? -2.474 -8.227 3.089 1.00 92.75 221 ARG A CA 1
ATOM 1833 C C . ARG A 1 221 ? -3.721 -8.351 2.211 1.00 92.75 221 ARG A C 1
ATOM 1835 O O . ARG A 1 221 ? -4.729 -8.966 2.576 1.00 92.75 221 ARG A O 1
ATOM 1842 N N . GLY A 1 222 ? -3.673 -7.692 1.053 1.00 91.94 222 GLY A N 1
ATOM 1843 C CA . GLY A 1 222 ? -4.781 -7.654 0.089 1.00 91.94 222 GLY A CA 1
ATOM 1844 C C . GLY A 1 222 ? -5.172 -9.027 -0.481 1.00 91.94 222 GLY A C 1
ATOM 1845 O O . GLY A 1 222 ? -6.292 -9.208 -0.953 1.00 91.94 222 GLY A O 1
ATOM 1846 N N . ASP A 1 223 ? -4.278 -10.006 -0.414 1.00 90.69 223 ASP A N 1
ATOM 1847 C CA . ASP A 1 223 ? -4.487 -11.401 -0.795 1.00 90.69 223 ASP A CA 1
ATOM 1848 C C . ASP A 1 223 ? -5.396 -12.106 0.215 1.00 90.69 223 ASP A C 1
ATOM 1850 O O . ASP A 1 223 ? -6.467 -12.590 -0.148 1.00 90.69 223 ASP A O 1
ATOM 1854 N N . LEU A 1 224 ? -5.055 -12.040 1.503 1.00 94.75 224 LEU A N 1
ATOM 1855 C CA . LEU A 1 224 ? -5.902 -12.552 2.578 1.00 94.75 224 LEU A CA 1
ATOM 1856 C C . LEU A 1 224 ? -7.238 -11.796 2.660 1.00 94.75 224 LEU A C 1
ATOM 1858 O O . LEU A 1 224 ? -8.256 -12.372 3.046 1.00 94.75 224 LEU A O 1
ATOM 1862 N N . MET A 1 225 ? -7.264 -10.511 2.289 1.00 96.69 225 MET A N 1
ATOM 1863 C CA . MET A 1 225 ? -8.507 -9.746 2.144 1.00 96.69 225 MET A CA 1
ATOM 1864 C C . MET A 1 225 ? -9.426 -10.367 1.096 1.00 96.69 225 MET A C 1
ATOM 1866 O O . MET A 1 225 ? -10.608 -10.583 1.358 1.00 96.69 225 MET A O 1
ATOM 1870 N N . ALA A 1 226 ? -8.874 -10.669 -0.078 1.00 95.12 226 ALA A N 1
ATOM 1871 C CA . ALA A 1 226 ? -9.610 -11.302 -1.155 1.00 95.12 226 ALA A CA 1
ATOM 1872 C C . ALA A 1 226 ? -10.121 -12.686 -0.763 1.00 95.12 226 ALA A C 1
ATOM 1874 O O . ALA A 1 226 ? -11.267 -13.002 -1.059 1.00 95.12 226 ALA A O 1
ATOM 1875 N N . GLU A 1 227 ? -9.319 -13.476 -0.046 1.00 95.31 227 GLU A N 1
ATOM 1876 C CA . GLU A 1 227 ? -9.751 -14.771 0.490 1.00 95.31 227 GLU A CA 1
ATOM 1877 C C . GLU A 1 227 ? -10.951 -14.630 1.432 1.00 95.31 227 GLU A C 1
ATOM 1879 O O . GLU A 1 227 ? -11.913 -15.388 1.322 1.00 95.31 227 GLU A O 1
ATOM 1884 N N . ARG A 1 228 ? -10.940 -13.631 2.326 1.00 97.31 228 ARG A N 1
ATOM 1885 C CA . ARG A 1 228 ? -12.058 -13.367 3.252 1.00 97.31 228 ARG A CA 1
ATOM 1886 C C . ARG A 1 228 ? -13.315 -12.910 2.518 1.00 97.31 228 ARG A C 1
ATOM 1888 O O . ARG A 1 228 ? -14.406 -13.366 2.851 1.00 97.31 228 ARG A O 1
ATOM 1895 N N . ILE A 1 229 ? -13.167 -12.046 1.513 1.00 98.25 229 ILE A N 1
ATOM 1896 C CA . ILE A 1 229 ? -14.286 -11.596 0.674 1.00 98.25 229 ILE A CA 1
ATOM 1897 C C . ILE A 1 229 ? -14.863 -12.774 -0.104 1.00 98.25 229 ILE A C 1
ATOM 1899 O O . ILE A 1 229 ? -16.067 -13.004 -0.037 1.00 98.25 229 ILE A O 1
ATOM 1903 N N . LYS A 1 230 ? -14.011 -13.551 -0.779 1.00 96.81 230 LYS A N 1
ATOM 1904 C CA . LYS A 1 230 ? -14.424 -14.739 -1.524 1.00 96.81 230 LYS A CA 1
ATOM 1905 C C . LYS A 1 230 ? -15.158 -15.728 -0.622 1.00 96.81 230 LYS A C 1
ATOM 1907 O O . LYS A 1 230 ? -16.250 -16.157 -0.968 1.00 96.81 230 LYS A O 1
ATOM 1912 N N . LYS A 1 231 ? -14.619 -16.022 0.563 1.00 97.56 231 LYS A N 1
ATOM 1913 C CA . LYS A 1 231 ? -15.279 -16.899 1.537 1.00 97.56 231 LYS A CA 1
ATOM 1914 C C . LYS A 1 231 ? -16.665 -16.379 1.932 1.00 97.56 231 LYS A C 1
ATOM 1916 O O . LYS A 1 231 ? -17.611 -17.155 1.986 1.00 97.56 231 LYS A O 1
ATOM 1921 N N . ALA A 1 232 ? -16.812 -15.075 2.178 1.00 98.25 232 ALA A N 1
ATOM 1922 C CA . ALA A 1 232 ? -18.113 -14.483 2.493 1.00 98.25 232 ALA A CA 1
ATOM 1923 C C . ALA A 1 232 ? -19.107 -14.591 1.320 1.00 98.25 232 ALA A C 1
ATOM 1925 O O . ALA A 1 232 ? -20.282 -14.870 1.556 1.00 98.25 232 ALA A O 1
ATOM 1926 N N . ILE A 1 233 ? -18.637 -14.411 0.078 1.00 98.12 233 ILE A N 1
ATOM 1927 C CA . ILE A 1 233 ? -19.432 -14.590 -1.148 1.00 98.12 233 ILE A CA 1
ATOM 1928 C C . ILE A 1 233 ? -19.881 -16.049 -1.290 1.00 98.12 233 ILE A C 1
ATOM 1930 O O . ILE A 1 233 ? -21.078 -16.303 -1.426 1.00 98.12 233 ILE A O 1
ATOM 1934 N N . ASP A 1 234 ? -18.948 -16.998 -1.184 1.00 97.62 234 ASP A N 1
ATOM 1935 C CA . ASP A 1 234 ? -19.213 -18.436 -1.302 1.00 97.62 234 ASP A CA 1
ATOM 1936 C C . ASP A 1 234 ? -20.221 -18.904 -0.232 1.00 97.62 234 ASP A C 1
ATOM 1938 O O . ASP A 1 234 ? -21.156 -19.651 -0.522 1.00 97.62 234 ASP A O 1
ATOM 1942 N N . GLU A 1 235 ? -20.092 -18.401 1.001 1.00 98.12 235 GLU A N 1
ATOM 1943 C CA . GLU A 1 235 ? -21.014 -18.681 2.110 1.00 98.12 235 GLU A CA 1
ATOM 1944 C C . GLU A 1 235 ? -22.318 -17.863 2.060 1.00 98.12 235 GLU A C 1
ATOM 1946 O O . GLU A 1 235 ? -23.180 -18.021 2.929 1.00 98.12 235 GLU A O 1
ATOM 1951 N N . LYS A 1 236 ? -22.484 -16.970 1.074 1.00 98.25 236 LYS A N 1
ATOM 1952 C CA . LYS A 1 236 ? -23.634 -16.058 0.931 1.00 98.25 236 LYS A CA 1
ATOM 1953 C C . LYS A 1 236 ? -23.888 -15.198 2.181 1.00 98.25 236 LYS A C 1
ATOM 1955 O O . LYS A 1 236 ? -25.037 -14.860 2.498 1.00 98.25 236 LYS A O 1
ATOM 1960 N N . LYS A 1 237 ? -22.820 -14.820 2.887 1.00 98.44 237 LYS A N 1
ATOM 1961 C CA . LYS A 1 237 ? -22.828 -13.950 4.075 1.00 98.44 237 LYS A CA 1
ATOM 1962 C C . LYS A 1 237 ? -22.306 -12.555 3.749 1.00 98.44 237 LYS A C 1
ATOM 1964 O O . LYS A 1 237 ? -21.553 -12.364 2.799 1.00 98.44 237 LYS A O 1
ATOM 1969 N N . SER A 1 238 ? -22.698 -11.562 4.541 1.00 98.62 238 SER A N 1
ATOM 1970 C CA . SER A 1 238 ? -22.125 -10.215 4.444 1.00 98.62 238 SER A CA 1
ATOM 1971 C C . SER A 1 238 ? -20.625 -10.244 4.754 1.00 98.62 238 SER A C 1
ATOM 1973 O O . SER A 1 238 ? -20.176 -11.039 5.576 1.00 98.62 238 SER A O 1
ATOM 1975 N N . ILE A 1 239 ? -19.851 -9.367 4.112 1.00 98.75 239 ILE A N 1
ATOM 1976 C CA . ILE A 1 239 ? -18.397 -9.281 4.306 1.00 98.75 239 ILE A CA 1
ATOM 1977 C C . ILE A 1 239 ? -18.125 -8.597 5.656 1.00 98.75 239 ILE A C 1
ATOM 1979 O O . ILE A 1 239 ? -18.501 -7.429 5.819 1.00 98.75 239 ILE A O 1
ATOM 1983 N N . PRO A 1 240 ? -17.495 -9.285 6.623 1.00 98.62 240 PRO A N 1
ATOM 1984 C CA . PRO A 1 240 ? -17.338 -8.764 7.973 1.00 98.62 240 PRO A CA 1
ATOM 1985 C C . PRO A 1 240 ? -16.166 -7.778 8.063 1.00 98.62 240 PRO A C 1
ATOM 1987 O O . PRO A 1 240 ? -15.034 -8.102 7.705 1.00 98.62 240 PRO A O 1
ATOM 1990 N N . LEU A 1 241 ? -16.431 -6.571 8.564 1.00 98.69 241 LEU A N 1
ATOM 1991 C CA . LEU A 1 241 ? -15.458 -5.502 8.798 1.00 98.69 241 LEU A CA 1
ATOM 1992 C C . LEU A 1 241 ? -15.437 -5.107 10.278 1.00 98.69 241 LEU A C 1
ATOM 1994 O O . LEU A 1 241 ? -16.488 -5.025 10.917 1.00 98.69 241 LEU A O 1
ATOM 1998 N N . ILE A 1 242 ? -14.255 -4.802 10.815 1.00 98.69 242 ILE A N 1
ATOM 1999 C CA . ILE A 1 242 ? -14.093 -4.338 12.199 1.00 98.69 242 ILE A CA 1
ATOM 2000 C C . ILE A 1 242 ? -13.068 -3.215 12.322 1.00 98.69 242 ILE A C 1
ATOM 2002 O O . ILE A 1 242 ? -12.030 -3.250 11.676 1.00 98.69 242 ILE A O 1
ATOM 2006 N N . GLY A 1 243 ? -13.333 -2.216 13.156 1.00 97.94 243 GLY A N 1
ATOM 2007 C CA . GLY A 1 243 ? -12.421 -1.087 13.334 1.00 97.94 243 GLY A CA 1
ATOM 2008 C C . GLY A 1 243 ? -12.754 -0.263 14.565 1.00 97.94 243 GLY A C 1
ATOM 2009 O O . GLY A 1 243 ? -13.837 -0.388 15.131 1.00 97.94 243 GLY A O 1
ATOM 2010 N N . PHE A 1 244 ? -11.817 0.569 15.011 1.00 97.31 244 PHE A N 1
ATOM 2011 C CA . PHE A 1 244 ? -12.000 1.372 16.221 1.00 97.31 244 PHE A CA 1
ATOM 2012 C C . PHE A 1 244 ? -12.799 2.650 15.966 1.00 97.31 244 PHE A C 1
ATOM 2014 O O . PHE A 1 244 ? -12.683 3.275 14.911 1.00 97.31 244 PHE A O 1
ATOM 2021 N N . TRP A 1 245 ? -13.548 3.065 16.985 1.00 97.50 245 TRP A N 1
ATOM 2022 C CA . TRP A 1 245 ? -14.112 4.403 17.113 1.00 97.50 245 TRP A CA 1
ATOM 2023 C C . TRP A 1 245 ? -13.668 5.017 18.446 1.00 97.50 245 TRP A C 1
ATOM 2025 O O . TRP A 1 245 ? -14.014 4.509 19.514 1.00 97.50 245 TRP A O 1
ATOM 2035 N N . GLY A 1 246 ? -12.872 6.087 18.386 1.00 95.75 246 GLY A N 1
ATOM 2036 C CA . GLY A 1 246 ? -12.365 6.793 19.567 1.00 95.75 246 GLY A CA 1
ATOM 2037 C C . GLY A 1 246 ? -13.357 7.799 20.151 1.00 95.75 246 GLY A C 1
ATOM 2038 O O . GLY A 1 246 ? -14.417 8.035 19.583 1.00 95.75 246 GLY A O 1
ATOM 2039 N N . ALA A 1 247 ? -13.004 8.409 21.285 1.00 92.44 247 ALA A N 1
ATOM 2040 C CA . ALA A 1 247 ? -13.822 9.444 21.931 1.00 92.44 247 ALA A CA 1
ATOM 2041 C C . ALA A 1 247 ? -13.120 10.801 22.089 1.00 92.44 247 ALA A C 1
ATOM 2043 O O . ALA A 1 247 ? -13.780 11.835 22.033 1.00 92.44 247 ALA A O 1
ATOM 2044 N N . SER A 1 248 ? -11.789 10.808 22.261 1.00 88.38 248 SER A N 1
ATOM 2045 C CA . SER A 1 248 ? -11.048 12.005 22.693 1.00 88.38 248 SER A CA 1
ATOM 2046 C C . SER A 1 248 ? -11.735 12.672 23.903 1.00 88.38 248 SER A C 1
ATOM 2048 O O . SER A 1 248 ? -12.277 11.967 24.754 1.00 88.38 248 SER A O 1
ATOM 2050 N N . ASN A 1 249 ? -11.747 14.005 23.973 1.00 86.75 249 ASN A N 1
ATOM 2051 C CA . ASN A 1 249 ? -12.455 14.777 24.995 1.00 86.75 249 ASN A CA 1
ATOM 2052 C C . ASN A 1 249 ? -13.855 15.249 24.543 1.00 86.75 249 ASN A C 1
ATOM 2054 O O . ASN A 1 249 ? -14.385 16.225 25.075 1.00 86.75 249 ASN A O 1
ATOM 2058 N N . LYS A 1 250 ? -14.465 14.606 23.535 1.00 92.19 250 LYS A N 1
ATOM 2059 C CA . LYS A 1 250 ? -15.824 14.964 23.107 1.00 92.19 250 LYS A CA 1
ATOM 2060 C C . LYS A 1 250 ? -16.848 14.596 24.179 1.00 92.19 250 LYS A C 1
ATOM 2062 O O . LYS A 1 250 ? -16.794 13.520 24.770 1.00 92.19 250 LYS A O 1
ATOM 2067 N N . ASN A 1 251 ? -17.836 15.470 24.368 1.00 93.50 251 ASN A N 1
ATOM 2068 C CA . ASN A 1 251 ? -18.972 15.252 25.273 1.00 93.50 251 ASN A CA 1
ATOM 2069 C C . ASN A 1 251 ? -20.303 14.989 24.535 1.00 93.50 251 ASN A C 1
ATOM 2071 O O . ASN A 1 251 ? -21.300 14.607 25.154 1.00 93.50 251 ASN A O 1
ATOM 2075 N N . SER A 1 252 ? -20.334 15.203 23.218 1.00 95.50 252 SER A N 1
ATOM 2076 C CA . SER A 1 252 ? -21.520 15.110 22.367 1.00 95.50 252 SER A CA 1
ATOM 2077 C C . SER A 1 252 ? -21.129 14.785 20.925 1.00 95.50 252 SER A C 1
ATOM 2079 O O . SER A 1 252 ? -19.990 15.006 20.513 1.00 95.50 252 SER A O 1
ATOM 2081 N N . ILE A 1 253 ? -22.059 14.168 20.194 1.00 96.19 253 ILE A N 1
ATOM 2082 C CA . ILE A 1 253 ? -21.893 13.877 18.765 1.00 96.19 253 ILE A CA 1
ATOM 2083 C C . ILE A 1 253 ? -22.021 15.165 17.955 1.00 96.19 253 ILE A C 1
ATOM 2085 O O . ILE A 1 253 ? -22.841 16.020 18.288 1.00 96.19 253 ILE A O 1
ATOM 2089 N N . ASP A 1 254 ? -21.270 15.272 16.865 1.00 94.44 254 ASP A N 1
ATOM 2090 C CA . ASP A 1 254 ? -21.349 16.407 15.949 1.00 94.44 254 ASP A CA 1
ATOM 2091 C C . ASP A 1 254 ? -21.620 15.981 14.495 1.00 94.44 254 ASP A C 1
ATOM 2093 O O . ASP A 1 254 ? -21.867 14.814 14.172 1.00 94.44 254 ASP A O 1
ATOM 2097 N N . LYS A 1 255 ? -21.587 16.962 13.590 1.00 93.88 255 LYS A N 1
ATOM 2098 C CA . LYS A 1 255 ? -21.771 16.746 12.153 1.00 93.88 255 LYS A CA 1
ATOM 2099 C C . LYS A 1 255 ? -20.690 15.838 11.550 1.00 93.88 255 LYS A C 1
ATOM 2101 O O . LYS A 1 255 ? -21.022 15.004 10.709 1.00 93.88 255 LYS A O 1
ATOM 2106 N N . ASN A 1 256 ? -19.434 15.955 11.989 1.00 92.56 256 ASN A N 1
ATOM 2107 C CA . ASN A 1 256 ? -18.322 15.148 11.475 1.00 92.56 256 ASN A CA 1
ATOM 2108 C C . ASN A 1 256 ? -18.519 13.664 11.809 1.00 92.56 256 ASN A C 1
ATOM 2110 O O . ASN A 1 256 ? -18.270 12.799 10.969 1.00 92.56 256 ASN A O 1
ATOM 2114 N N . ASP A 1 257 ? -19.011 13.368 13.015 1.00 95.31 257 ASP A N 1
ATOM 2115 C CA . ASP A 1 257 ? -19.348 12.008 13.440 1.00 95.31 257 ASP A CA 1
ATOM 2116 C C . ASP A 1 257 ? -20.429 11.387 12.532 1.00 95.31 257 ASP A C 1
ATOM 2118 O O . ASP A 1 257 ? -20.318 10.239 12.094 1.00 95.31 257 ASP A O 1
ATOM 2122 N N . LEU A 1 258 ? -21.470 12.155 12.196 1.00 96.50 258 LEU A N 1
ATOM 2123 C CA . LEU A 1 258 ? -22.565 11.691 11.337 1.00 96.50 258 LEU A CA 1
ATOM 2124 C C . LEU A 1 258 ? -22.141 11.532 9.870 1.00 96.50 258 LEU A C 1
ATOM 2126 O O . LEU A 1 258 ? -22.540 10.567 9.210 1.00 96.50 258 LEU A O 1
ATOM 2130 N N . GLU A 1 259 ? -21.322 12.447 9.351 1.00 94.25 259 GLU A N 1
ATOM 2131 C CA . GLU A 1 259 ? -20.765 12.358 7.997 1.00 94.25 259 GLU A CA 1
ATOM 2132 C C . GLU A 1 259 ? -19.875 11.124 7.833 1.00 94.25 259 GLU A C 1
ATOM 2134 O O . GLU A 1 259 ? -20.006 10.390 6.848 1.00 94.25 259 GLU A O 1
ATOM 2139 N N . ALA A 1 260 ? -19.047 10.836 8.837 1.00 94.38 260 ALA A N 1
ATOM 2140 C CA . ALA A 1 260 ? -18.223 9.640 8.893 1.00 94.38 260 ALA A CA 1
ATOM 2141 C C . ALA A 1 260 ? -19.063 8.354 8.790 1.00 94.38 260 ALA A C 1
ATOM 2143 O O . ALA A 1 260 ? -18.793 7.493 7.949 1.00 94.38 260 ALA A O 1
ATOM 2144 N N . LEU A 1 261 ? -20.133 8.231 9.586 1.00 96.69 261 LEU A N 1
ATOM 2145 C CA . LEU A 1 261 ? -21.043 7.077 9.533 1.00 96.69 261 LEU A CA 1
ATOM 2146 C C . LEU A 1 261 ? -21.770 6.972 8.181 1.00 96.69 261 LEU A C 1
ATOM 2148 O O . LEU A 1 261 ? -21.894 5.882 7.611 1.00 96.69 261 LEU A O 1
ATOM 2152 N N . LYS A 1 262 ? -22.198 8.106 7.612 1.00 96.25 262 LYS A N 1
ATOM 2153 C CA . LYS A 1 262 ? -22.811 8.162 6.275 1.00 96.25 262 LYS A CA 1
ATOM 2154 C C . LYS A 1 262 ? -21.846 7.696 5.182 1.00 96.25 262 LYS A C 1
ATOM 2156 O O . LYS A 1 262 ? -22.274 7.056 4.215 1.00 96.25 262 LYS A O 1
ATOM 2161 N N . LYS A 1 263 ? -20.547 7.950 5.340 1.00 94.88 263 LYS A N 1
ATOM 2162 C CA . LYS A 1 263 ? -19.523 7.466 4.414 1.00 94.88 263 LYS A CA 1
ATOM 2163 C C . LYS A 1 263 ? -19.431 5.942 4.405 1.00 94.88 263 LYS A C 1
ATOM 2165 O O . LYS A 1 263 ? -19.475 5.356 3.327 1.00 94.88 263 LYS A O 1
ATOM 2170 N N . PHE A 1 264 ? -19.438 5.285 5.567 1.00 96.81 264 PHE A N 1
ATOM 2171 C CA . PHE A 1 264 ? -19.508 3.817 5.640 1.00 96.81 264 PHE A CA 1
ATOM 2172 C C . PHE A 1 264 ? -20.769 3.254 4.971 1.00 96.81 264 PHE A C 1
ATOM 2174 O O . PHE A 1 264 ? -20.700 2.247 4.266 1.00 96.81 264 PHE A O 1
ATOM 2181 N N . LYS A 1 265 ? -21.916 3.935 5.107 1.00 97.06 265 LYS A N 1
ATOM 2182 C CA . LYS A 1 265 ? -23.153 3.555 4.403 1.00 97.06 265 LYS A CA 1
ATOM 2183 C C . LYS A 1 265 ? -23.008 3.665 2.882 1.00 97.06 265 LYS A C 1
ATOM 2185 O O . LYS A 1 265 ? -23.516 2.812 2.159 1.00 97.06 265 LYS A O 1
ATOM 2190 N N . THR A 1 266 ? -22.297 4.685 2.404 1.00 96.25 266 THR A N 1
ATOM 2191 C CA . THR A 1 266 ? -22.006 4.882 0.974 1.00 96.25 266 THR A CA 1
ATOM 2192 C C . THR A 1 266 ? -21.099 3.777 0.440 1.00 96.25 266 THR A C 1
ATOM 2194 O O . THR A 1 266 ? -21.436 3.159 -0.564 1.00 96.25 266 THR A O 1
ATOM 2197 N N . ILE A 1 267 ? -20.019 3.452 1.160 1.00 97.25 267 ILE A N 1
ATOM 2198 C CA . ILE A 1 267 ? -19.127 2.335 0.816 1.00 97.25 267 ILE A CA 1
ATOM 2199 C C . ILE A 1 267 ? -19.928 1.026 0.744 1.00 97.25 267 ILE A C 1
ATOM 2201 O O . ILE A 1 267 ? -19.844 0.309 -0.248 1.00 97.25 267 ILE A O 1
ATOM 2205 N N . ASN A 1 268 ? -20.769 0.742 1.745 1.00 98.25 268 ASN A N 1
ATOM 2206 C CA . ASN A 1 268 ? -21.614 -0.455 1.748 1.00 98.25 268 ASN A CA 1
ATOM 2207 C C . ASN A 1 268 ? -22.593 -0.481 0.559 1.00 98.25 268 ASN A C 1
ATOM 2209 O O . ASN A 1 268 ? -22.796 -1.528 -0.048 1.00 98.25 268 ASN A O 1
ATOM 2213 N N . LYS A 1 269 ? -23.176 0.666 0.182 1.00 98.12 269 LYS A N 1
ATOM 2214 C CA . LYS A 1 269 ? -24.047 0.767 -1.000 1.00 98.12 269 LYS A CA 1
ATOM 2215 C C . LYS A 1 269 ? -23.299 0.402 -2.283 1.00 98.12 269 LYS A C 1
ATOM 2217 O O . LYS A 1 269 ? -23.834 -0.356 -3.080 1.00 98.12 269 LYS A O 1
ATOM 2222 N N . GLU A 1 270 ? -22.080 0.905 -2.471 1.00 98.19 270 GLU A N 1
ATOM 2223 C CA . GLU A 1 270 ? -21.269 0.564 -3.645 1.00 98.19 270 GLU A CA 1
ATOM 2224 C C . GLU A 1 270 ? -20.910 -0.924 -3.682 1.00 98.19 270 GLU A C 1
ATOM 2226 O O . GLU A 1 270 ? -20.994 -1.547 -4.736 1.00 98.19 270 GLU A O 1
ATOM 2231 N N . VAL A 1 271 ? -20.570 -1.513 -2.531 1.00 98.31 271 VAL A N 1
ATOM 2232 C CA . VAL A 1 271 ? -20.311 -2.957 -2.435 1.00 98.31 271 VAL A CA 1
ATOM 2233 C C . VAL A 1 271 ? -21.568 -3.750 -2.790 1.00 98.31 271 VAL A C 1
ATOM 2235 O O . VAL A 1 271 ? -21.472 -4.726 -3.525 1.00 98.31 271 VAL A O 1
ATOM 2238 N N . LYS A 1 272 ? -22.752 -3.305 -2.349 1.00 98.38 272 LYS A N 1
ATOM 2239 C CA . LYS A 1 272 ? -24.036 -3.942 -2.684 1.00 98.38 272 LYS A CA 1
ATOM 2240 C C . LYS A 1 272 ? -24.373 -3.940 -4.173 1.00 98.38 272 LYS A C 1
ATOM 2242 O O . LYS A 1 272 ? -25.128 -4.808 -4.595 1.00 98.38 272 LYS A O 1
ATOM 2247 N N . CYS A 1 273 ? -23.811 -3.021 -4.960 1.00 98.19 273 CYS A N 1
ATOM 2248 C CA . CYS A 1 273 ? -23.953 -3.046 -6.418 1.00 98.19 273 CYS A CA 1
ATOM 2249 C C . CYS A 1 273 ? -23.213 -4.226 -7.070 1.00 98.19 273 CYS A C 1
ATOM 2251 O O . CYS A 1 273 ? -23.555 -4.597 -8.185 1.00 98.19 273 CYS A O 1
ATOM 2253 N N . ILE A 1 274 ? -22.202 -4.790 -6.400 1.00 98.06 274 ILE A N 1
ATOM 2254 C CA . ILE A 1 274 ? -21.459 -5.972 -6.864 1.00 98.06 274 ILE A CA 1
ATOM 2255 C C . ILE A 1 274 ? -21.967 -7.222 -6.145 1.00 98.06 274 ILE A C 1
ATOM 2257 O O . ILE A 1 274 ? -22.218 -8.240 -6.771 1.00 98.06 274 ILE A O 1
ATOM 2261 N N . TYR A 1 275 ? -22.140 -7.137 -4.825 1.00 98.38 275 TYR A N 1
ATOM 2262 C CA . TYR A 1 275 ? -22.499 -8.260 -3.973 1.00 98.38 275 TYR A CA 1
ATOM 2263 C C . TYR A 1 275 ? -23.666 -7.897 -3.038 1.00 98.38 275 TYR A C 1
ATOM 2265 O O . TYR A 1 275 ? -23.455 -7.190 -2.046 1.00 98.38 275 TYR A O 1
ATOM 2273 N N . PRO A 1 276 ? -24.896 -8.395 -3.283 1.00 98.31 276 PRO A N 1
ATOM 2274 C CA . PRO A 1 276 ? -26.110 -7.927 -2.602 1.00 98.31 276 PRO A CA 1
ATOM 2275 C C . PRO A 1 276 ? -26.100 -7.999 -1.066 1.00 98.31 276 PRO A C 1
ATOM 2277 O O . PRO A 1 276 ? -26.738 -7.173 -0.406 1.00 98.31 276 PRO A O 1
ATOM 2280 N N . LYS A 1 277 ? -25.370 -8.954 -0.463 1.00 98.50 277 LYS A N 1
ATOM 2281 C CA . LYS A 1 277 ? -25.266 -9.056 1.007 1.00 98.50 277 LYS A CA 1
ATOM 2282 C C . LYS A 1 277 ? -24.444 -7.917 1.626 1.00 98.50 277 LYS A C 1
ATOM 2284 O O . LYS A 1 277 ? -24.612 -7.637 2.814 1.00 98.50 277 LYS A O 1
ATOM 2289 N N . GLY A 1 278 ? -23.621 -7.220 0.840 1.00 98.38 278 GLY A N 1
ATOM 2290 C CA . GLY A 1 278 ? -22.864 -6.046 1.267 1.00 98.38 278 GLY A CA 1
ATOM 2291 C C . GLY A 1 278 ? -21.888 -6.322 2.412 1.00 98.38 278 GLY A C 1
ATOM 2292 O O . GLY A 1 278 ? -21.333 -7.414 2.544 1.00 98.38 278 GLY A O 1
ATOM 2293 N N . LEU A 1 279 ? -21.690 -5.302 3.244 1.00 98.69 279 LEU A N 1
ATOM 2294 C CA . LEU A 1 279 ? -20.798 -5.298 4.398 1.00 98.69 279 LEU A CA 1
ATOM 2295 C C . LEU A 1 279 ? -21.571 -5.444 5.712 1.00 98.69 279 LEU A C 1
ATOM 2297 O O . LEU A 1 279 ? -22.608 -4.801 5.904 1.00 98.69 279 LEU A O 1
ATOM 2301 N N . GLU A 1 280 ? -20.992 -6.196 6.644 1.00 98.62 280 GLU A N 1
ATOM 2302 C CA . GLU A 1 280 ? -21.336 -6.179 8.065 1.00 98.62 280 GLU A CA 1
ATOM 2303 C C . GLU A 1 280 ? -20.241 -5.423 8.826 1.00 98.62 280 GLU A C 1
ATOM 2305 O O . GLU A 1 280 ? -19.129 -5.919 8.975 1.00 98.62 280 GLU A O 1
ATOM 2310 N N . ILE A 1 281 ? -20.537 -4.213 9.303 1.00 98.69 281 ILE A N 1
ATOM 2311 C CA . ILE A 1 281 ? -19.533 -3.333 9.918 1.00 98.69 281 ILE A CA 1
ATOM 2312 C C . ILE A 1 281 ? -19.706 -3.327 11.436 1.00 98.69 281 ILE A C 1
ATOM 2314 O O . ILE A 1 281 ? -20.785 -3.012 11.941 1.00 98.69 281 ILE A O 1
ATOM 2318 N N . THR A 1 282 ? -18.624 -3.630 12.154 1.00 98.75 282 THR A N 1
ATOM 2319 C CA . THR A 1 282 ? -18.545 -3.590 13.618 1.00 98.75 282 THR A CA 1
ATOM 2320 C C . THR A 1 282 ? -17.557 -2.523 14.082 1.00 98.75 282 THR A C 1
ATOM 2322 O O . THR A 1 282 ? -16.393 -2.522 13.690 1.00 98.75 282 THR A O 1
ATOM 2325 N N . PHE A 1 283 ? -17.999 -1.627 14.961 1.00 98.62 283 PHE A N 1
ATOM 2326 C CA . PHE A 1 283 ? -17.146 -0.625 15.594 1.00 98.62 283 PHE A CA 1
ATOM 2327 C C . PHE A 1 283 ? -16.757 -1.040 17.014 1.00 98.62 283 PHE A C 1
ATOM 2329 O O . PHE A 1 283 ? -17.616 -1.344 17.843 1.00 98.62 283 PHE A O 1
ATOM 2336 N N . LEU A 1 284 ? -15.459 -1.002 17.300 1.00 98.50 284 LEU A N 1
ATOM 2337 C CA . LEU A 1 284 ? -14.888 -1.137 18.634 1.00 98.50 284 LEU A CA 1
ATOM 2338 C C . LEU A 1 284 ? -14.817 0.247 19.286 1.00 98.50 284 LEU A C 1
ATOM 2340 O O . LEU A 1 284 ? -13.955 1.058 18.948 1.00 98.50 284 LEU A O 1
ATOM 2344 N N . LEU A 1 285 ? -15.747 0.529 20.193 1.00 98.50 285 LEU A N 1
ATOM 2345 C CA . LEU A 1 285 ? -15.820 1.790 20.926 1.00 98.50 285 LEU A CA 1
ATOM 2346 C C . LEU A 1 285 ? -14.708 1.817 21.975 1.00 98.50 285 LEU A C 1
ATOM 2348 O O . LEU A 1 285 ? -14.711 1.008 22.901 1.00 98.50 285 LEU A O 1
ATOM 2352 N N . ALA A 1 286 ? -13.753 2.726 21.807 1.00 97.38 286 ALA A N 1
ATOM 2353 C CA . ALA A 1 286 ? -12.497 2.738 22.545 1.00 97.38 286 ALA A CA 1
ATOM 2354 C C . ALA A 1 286 ? -12.597 3.497 23.884 1.00 97.38 286 ALA A C 1
ATOM 2356 O O . ALA A 1 286 ? -11.877 4.470 24.120 1.00 97.38 286 ALA A O 1
ATOM 2357 N N . ASP A 1 287 ? -13.510 3.069 24.757 1.00 97.50 287 ASP A N 1
ATOM 2358 C CA . ASP A 1 287 ? -13.699 3.644 26.094 1.00 97.50 287 ASP A CA 1
ATOM 2359 C C . ASP A 1 287 ? -12.447 3.514 26.973 1.00 97.50 287 ASP A C 1
ATOM 2361 O O . ASP A 1 287 ? -12.032 4.494 27.590 1.00 97.50 287 ASP A O 1
ATOM 2365 N N . GLU A 1 288 ? -11.762 2.369 26.941 1.00 97.00 288 GLU A N 1
ATOM 2366 C CA . GLU A 1 288 ? -10.517 2.195 27.707 1.00 97.00 288 GLU A CA 1
ATOM 2367 C C . GLU A 1 288 ? -9.347 3.031 27.181 1.00 97.00 288 GLU A C 1
ATOM 2369 O O . GLU A 1 288 ? -8.479 3.442 27.951 1.00 97.00 288 GLU A O 1
ATOM 2374 N N . HIS A 1 289 ? -9.327 3.357 25.883 1.00 95.44 289 HIS A N 1
ATOM 2375 C CA . HIS A 1 289 ? -8.316 4.279 25.350 1.00 95.44 289 HIS A CA 1
ATOM 2376 C C . HIS A 1 289 ? -8.545 5.677 25.907 1.00 95.44 289 HIS A C 1
ATOM 2378 O O . HIS A 1 289 ? -7.590 6.369 26.252 1.00 95.44 289 HIS A O 1
ATOM 2384 N N . ALA A 1 290 ? -9.811 6.096 25.998 1.00 95.25 290 ALA A N 1
ATOM 2385 C CA . ALA A 1 290 ? -10.154 7.395 26.551 1.00 95.25 290 ALA A CA 1
ATOM 2386 C C . ALA A 1 290 ? -9.821 7.479 28.048 1.00 95.25 290 ALA A C 1
ATOM 2388 O O . ALA A 1 290 ? -9.228 8.462 28.493 1.00 95.25 290 ALA A O 1
ATOM 2389 N N . ASN A 1 291 ? -10.123 6.408 28.786 1.00 94.88 291 ASN A N 1
ATOM 2390 C CA . ASN A 1 291 ? -9.775 6.246 30.192 1.00 94.88 291 ASN A CA 1
ATOM 2391 C C . ASN A 1 291 ? -8.254 6.318 30.426 1.00 94.88 291 ASN A C 1
ATOM 2393 O O . ASN A 1 291 ? -7.782 7.112 31.238 1.00 94.88 291 ASN A O 1
ATOM 2397 N N . LEU A 1 292 ? -7.462 5.553 29.666 1.00 92.19 292 LEU A N 1
ATOM 2398 C CA . LEU A 1 292 ? -5.999 5.573 29.775 1.00 92.19 292 LEU A CA 1
ATOM 2399 C C . LEU A 1 292 ? -5.383 6.927 29.425 1.00 92.19 292 LEU A C 1
ATOM 2401 O O . LEU A 1 292 ? -4.404 7.328 30.054 1.00 92.19 292 LEU A O 1
ATOM 2405 N N . ASN A 1 293 ? -5.980 7.636 28.467 1.00 91.56 293 ASN A N 1
ATOM 2406 C CA . ASN A 1 293 ? -5.579 8.989 28.096 1.00 91.56 293 ASN A CA 1
ATOM 2407 C C . ASN A 1 293 ? -6.078 10.064 29.080 1.00 91.56 293 ASN A C 1
ATOM 2409 O O . ASN A 1 293 ? -5.871 11.248 28.829 1.00 91.56 293 ASN A O 1
ATOM 2413 N N . LYS A 1 294 ? -6.693 9.667 30.204 1.00 92.75 294 LYS A N 1
ATOM 2414 C CA . LYS A 1 294 ? -7.165 10.552 31.280 1.00 92.75 294 LYS A CA 1
ATOM 2415 C C . LYS A 1 294 ? -8.209 11.579 30.825 1.00 92.75 294 LYS A C 1
ATOM 2417 O O . LYS A 1 294 ? -8.298 12.659 31.404 1.00 92.75 294 LYS A O 1
ATOM 2422 N N . PHE A 1 295 ? -9.004 11.261 29.802 1.00 93.50 295 PHE A N 1
ATOM 2423 C CA . PHE A 1 295 ? -10.154 12.097 29.453 1.00 93.50 295 PHE A CA 1
ATOM 2424 C C . PHE A 1 295 ? -11.253 11.977 30.516 1.00 93.50 295 PHE A C 1
ATOM 2426 O O . PHE A 1 295 ? -11.358 10.961 31.205 1.00 93.50 295 PHE A O 1
ATOM 2433 N N . ASP A 1 296 ? -12.092 13.007 30.639 1.00 94.56 296 ASP A N 1
ATOM 2434 C CA . ASP A 1 296 ? -13.195 13.015 31.604 1.00 94.56 296 ASP A CA 1
ATOM 2435 C C . ASP A 1 296 ? -14.210 11.907 31.278 1.00 94.56 296 ASP A C 1
ATOM 2437 O O . ASP A 1 296 ? -14.826 11.890 30.204 1.00 94.56 296 ASP A O 1
ATOM 2441 N N . SER A 1 297 ? -14.404 10.994 32.233 1.00 95.38 297 SER A N 1
ATOM 2442 C CA . SER A 1 297 ? -15.318 9.860 32.110 1.00 95.38 297 SER A CA 1
ATOM 2443 C C . SER A 1 297 ? -16.760 10.275 31.884 1.00 95.38 297 SER A C 1
ATOM 2445 O O . SER A 1 297 ? -17.451 9.631 31.093 1.00 95.38 297 SER A O 1
ATOM 2447 N N . LYS A 1 298 ? -17.216 11.388 32.466 1.00 95.75 298 LYS A N 1
ATOM 2448 C CA . LYS A 1 298 ? -18.571 11.893 32.215 1.00 95.75 298 LYS A CA 1
ATOM 2449 C C . LYS A 1 298 ? -18.750 12.269 30.745 1.00 95.75 298 LYS A C 1
ATOM 2451 O O . LYS A 1 298 ? -19.794 11.969 30.161 1.00 95.75 298 LYS A O 1
ATOM 2456 N N . ASN A 1 299 ? -17.723 12.861 30.137 1.00 95.50 299 ASN A N 1
ATOM 2457 C CA . ASN A 1 299 ? -17.757 13.306 28.747 1.00 95.50 299 ASN A CA 1
ATOM 2458 C C . ASN A 1 299 ? -17.691 12.126 27.776 1.00 95.50 299 ASN A C 1
ATOM 2460 O O . ASN A 1 299 ? -18.632 11.925 27.001 1.00 95.50 299 ASN A O 1
ATOM 2464 N N . TYR A 1 300 ? -16.636 11.305 27.842 1.00 95.75 300 TYR A N 1
ATOM 2465 C CA . TYR A 1 300 ? -16.453 10.255 26.840 1.00 95.75 300 TYR A CA 1
ATOM 2466 C C . TYR A 1 300 ? -17.504 9.142 26.952 1.00 95.75 300 TYR A C 1
ATOM 2468 O O . TYR A 1 300 ? -17.910 8.596 25.927 1.00 95.75 300 TYR A O 1
ATOM 2476 N N . ILE A 1 301 ? -18.012 8.820 28.153 1.00 96.94 301 ILE A N 1
ATOM 2477 C CA . ILE A 1 301 ? -19.090 7.824 28.313 1.00 96.94 301 ILE A CA 1
ATOM 2478 C C . ILE A 1 301 ? -20.377 8.338 27.661 1.00 96.94 301 ILE A C 1
ATOM 2480 O O . ILE A 1 301 ? -21.023 7.607 26.902 1.00 96.94 301 ILE A O 1
ATOM 2484 N N . LYS A 1 302 ? -20.741 9.604 27.910 1.00 96.94 302 LYS A N 1
ATOM 2485 C CA . LYS A 1 302 ? -21.915 10.242 27.296 1.00 96.94 302 LYS A CA 1
ATOM 2486 C C . LYS A 1 302 ? -21.793 10.276 25.771 1.00 96.94 302 LYS A C 1
ATOM 2488 O O . LYS A 1 302 ? -22.741 9.899 25.070 1.00 96.94 302 LYS A O 1
ATOM 2493 N N . TYR A 1 303 ? -20.626 10.666 25.259 1.00 97.88 303 TYR A N 1
ATOM 2494 C CA . TYR A 1 303 ? -20.333 10.666 23.828 1.00 97.88 303 TYR A CA 1
ATOM 2495 C C . TYR A 1 303 ? -20.436 9.258 23.228 1.00 97.88 303 TYR A C 1
ATOM 2497 O O . TYR A 1 303 ? -21.205 9.049 22.289 1.00 97.88 303 TYR A O 1
ATOM 2505 N N . LEU A 1 304 ? -19.751 8.260 23.798 1.00 98.19 304 LEU A N 1
ATOM 2506 C CA . LEU A 1 304 ? -19.739 6.902 23.249 1.00 98.19 304 LEU A CA 1
ATOM 2507 C C . LEU A 1 304 ? -21.105 6.201 23.346 1.00 98.19 304 LEU A C 1
ATOM 2509 O O . LEU A 1 304 ? -21.454 5.387 22.492 1.00 98.19 304 LEU A O 1
ATOM 2513 N N . LYS A 1 305 ? -21.929 6.514 24.350 1.00 98.25 305 LYS A N 1
ATOM 2514 C CA . LYS A 1 305 ? -23.322 6.037 24.398 1.00 98.25 305 LYS A CA 1
ATOM 2515 C C . LYS A 1 305 ? -24.151 6.625 23.250 1.00 98.25 305 LYS A C 1
ATOM 2517 O O . LYS A 1 305 ? -24.935 5.917 22.607 1.00 98.25 305 LYS A O 1
ATOM 2522 N N . SER A 1 306 ? -23.945 7.908 22.962 1.00 98.12 306 SER A N 1
ATOM 2523 C CA . SER A 1 306 ? -24.611 8.605 21.860 1.00 98.12 306 SER A CA 1
ATOM 2524 C C . SER A 1 306 ? -24.150 8.061 20.504 1.00 98.12 306 SER A C 1
ATOM 2526 O O . SER A 1 306 ? -24.991 7.750 19.658 1.00 98.12 306 SER A O 1
ATOM 2528 N N . ILE A 1 307 ? -22.842 7.839 20.316 1.00 98.25 307 ILE A N 1
ATOM 2529 C CA . ILE A 1 307 ? -22.321 7.281 19.064 1.00 98.25 307 ILE A CA 1
ATOM 2530 C C . ILE A 1 307 ? -22.778 5.842 18.842 1.00 98.25 307 ILE A C 1
ATOM 2532 O O . ILE A 1 307 ? -23.194 5.513 17.737 1.00 98.25 307 ILE A O 1
ATOM 2536 N N . LYS A 1 308 ? -22.812 5.000 19.886 1.00 98.56 308 LYS A N 1
ATOM 2537 C CA . LYS A 1 308 ? -23.360 3.638 19.806 1.00 98.56 308 LYS A CA 1
ATOM 2538 C C . LYS A 1 308 ? -24.787 3.638 19.265 1.00 98.56 308 LYS A C 1
ATOM 2540 O O . LYS A 1 308 ? -25.127 2.837 18.397 1.00 98.56 308 LYS A O 1
ATOM 2545 N N . THR A 1 309 ? -25.611 4.558 19.762 1.00 98.56 309 THR A N 1
ATOM 2546 C CA . THR A 1 309 ? -26.995 4.718 19.305 1.00 98.56 309 THR A CA 1
ATOM 2547 C C . THR A 1 309 ? -27.048 5.067 17.817 1.00 98.56 309 THR A C 1
ATOM 2549 O O . THR A 1 309 ? -27.838 4.477 17.083 1.00 98.56 309 THR A O 1
ATOM 2552 N N . GLN A 1 310 ? -26.188 5.975 17.346 1.00 98.44 310 GLN A N 1
ATOM 2553 C CA . GLN A 1 310 ? -26.120 6.326 15.924 1.00 98.44 310 GLN A CA 1
ATOM 2554 C C . GLN A 1 310 ? -25.593 5.169 15.069 1.00 98.44 310 GLN A C 1
ATOM 2556 O O . GLN A 1 310 ? -26.225 4.820 14.080 1.00 98.44 310 GLN A O 1
ATOM 2561 N N . ILE A 1 311 ? -24.507 4.508 15.470 1.00 98.44 311 ILE A N 1
ATOM 2562 C CA . ILE A 1 311 ? -23.955 3.325 14.789 1.00 98.44 311 ILE A CA 1
ATOM 2563 C C . ILE A 1 311 ? -25.055 2.277 14.553 1.00 98.44 311 ILE A C 1
ATOM 2565 O O . ILE A 1 311 ? -25.245 1.829 13.421 1.00 98.44 311 ILE A O 1
ATOM 2569 N N . ASN A 1 312 ? -25.856 1.979 15.580 1.00 98.44 312 ASN A N 1
ATOM 2570 C CA . ASN A 1 312 ? -26.983 1.053 15.466 1.00 98.44 312 ASN A CA 1
ATOM 2571 C C . ASN A 1 312 ? -28.078 1.564 14.510 1.00 98.44 312 ASN A C 1
ATOM 2573 O O . ASN A 1 312 ? -28.578 0.792 13.696 1.00 98.44 312 ASN A O 1
ATOM 2577 N N . LYS A 1 313 ? -28.425 2.861 14.546 1.00 98.25 313 LYS A N 1
ATOM 2578 C CA . LYS A 1 313 ? -29.390 3.472 13.605 1.00 98.25 313 LYS A CA 1
ATOM 2579 C C . LYS A 1 313 ? -28.946 3.367 12.143 1.00 98.25 313 LYS A C 1
ATOM 2581 O O . LYS A 1 313 ? -29.784 3.265 11.252 1.00 98.25 313 LYS A O 1
ATOM 2586 N N . PHE A 1 314 ? -27.639 3.377 11.882 1.00 97.69 314 PHE A N 1
ATOM 2587 C CA . PHE A 1 314 ? -27.085 3.171 10.542 1.00 97.69 314 PHE A CA 1
ATOM 2588 C C . PHE A 1 314 ? -27.035 1.690 10.117 1.00 97.69 314 PHE A C 1
ATOM 2590 O O . PHE A 1 314 ? -26.667 1.407 8.976 1.00 97.69 314 PHE A O 1
ATOM 2597 N N . GLY A 1 315 ? -27.448 0.760 10.985 1.00 97.88 315 GLY A N 1
ATOM 2598 C CA . GLY A 1 315 ? -27.447 -0.681 10.722 1.00 97.88 315 GLY A CA 1
ATOM 2599 C C . GLY A 1 315 ? -26.090 -1.349 10.950 1.00 97.88 315 GLY A C 1
ATOM 2600 O O . GLY A 1 315 ? -25.834 -2.418 10.399 1.00 97.88 315 GLY A O 1
ATOM 2601 N N . PHE A 1 316 ? -25.204 -0.718 11.721 1.00 98.50 316 PHE A N 1
ATOM 2602 C CA . PHE A 1 316 ? -23.894 -1.257 12.084 1.00 98.50 316 PHE A CA 1
ATOM 2603 C C . PHE A 1 316 ? -23.909 -1.816 13.512 1.00 98.50 316 PHE A C 1
ATOM 2605 O O . PHE A 1 316 ? -24.809 -1.526 14.299 1.00 98.50 316 PHE A O 1
ATOM 2612 N N . LYS A 1 317 ? -22.892 -2.608 13.861 1.00 98.62 317 LYS A N 1
ATOM 2613 C CA . LYS A 1 317 ? -22.707 -3.168 15.207 1.00 98.62 317 LYS A CA 1
ATOM 2614 C C . LYS A 1 317 ? -21.712 -2.325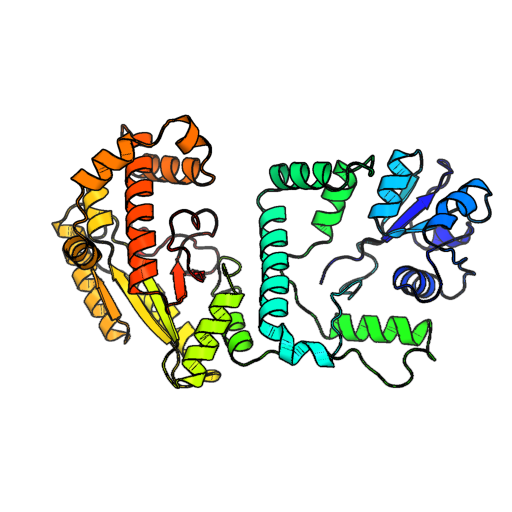 16.005 1.00 98.62 317 LYS A C 1
ATOM 2616 O O . LYS A 1 317 ? -20.782 -1.755 15.436 1.00 98.62 317 LYS A O 1
ATOM 2621 N N . ALA A 1 318 ? -21.866 -2.283 17.328 1.00 98.62 318 ALA A N 1
ATOM 2622 C CA . ALA A 1 318 ? -20.924 -1.608 18.221 1.00 98.62 318 ALA A CA 1
ATOM 2623 C C . ALA A 1 318 ? -20.607 -2.450 19.466 1.00 98.62 318 ALA A C 1
ATOM 2625 O O . ALA A 1 318 ? -21.519 -2.937 20.142 1.00 98.62 318 ALA A O 1
ATOM 2626 N N . ILE A 1 319 ? -19.323 -2.567 19.800 1.00 98.44 319 ILE A N 1
ATOM 2627 C CA . ILE A 1 319 ? -18.809 -3.309 20.959 1.00 98.44 319 ILE A CA 1
ATOM 2628 C C . ILE A 1 319 ? -17.860 -2.388 21.728 1.00 98.44 319 ILE A C 1
ATOM 2630 O O . ILE A 1 319 ? -16.989 -1.776 21.125 1.00 98.44 319 ILE A O 1
ATOM 2634 N N . TYR A 1 320 ? -18.013 -2.277 23.047 1.00 98.56 320 TYR A N 1
ATOM 2635 C CA . TYR A 1 320 ? -17.058 -1.538 23.881 1.00 98.56 320 TYR A CA 1
ATOM 2636 C C . TYR A 1 320 ? -15.779 -2.346 24.085 1.00 98.56 320 TYR A C 1
ATOM 2638 O O . TYR A 1 320 ? -15.852 -3.552 24.342 1.00 98.56 320 TYR A O 1
ATOM 2646 N N . ILE A 1 321 ? -14.621 -1.691 23.998 1.00 97.88 321 ILE A N 1
ATOM 2647 C CA . ILE A 1 321 ? -13.335 -2.366 24.184 1.00 97.88 321 ILE A CA 1
ATOM 2648 C C . ILE A 1 321 ? -13.162 -2.825 25.639 1.00 97.88 321 ILE A C 1
ATOM 2650 O O . ILE A 1 321 ? -12.623 -3.907 25.854 1.00 97.88 321 ILE A O 1
ATOM 2654 N N . SER A 1 322 ? -13.742 -2.116 26.617 1.00 97.94 322 SER A N 1
ATOM 2655 C CA . SER A 1 322 ? -13.808 -2.555 28.024 1.00 97.94 322 SER A CA 1
ATOM 2656 C C . SER A 1 322 ? -14.429 -3.946 28.201 1.00 97.94 322 SER A C 1
ATOM 2658 O O . SER A 1 322 ? -13.983 -4.737 29.034 1.00 97.94 322 SER A O 1
ATOM 2660 N N . LYS A 1 323 ? -15.421 -4.312 27.372 1.00 98.19 323 LYS A N 1
ATOM 2661 C CA . LYS A 1 323 ? -16.008 -5.662 27.383 1.00 98.19 323 LYS A CA 1
ATOM 2662 C C . LYS A 1 323 ? -14.988 -6.711 26.935 1.00 98.19 323 LYS A C 1
ATOM 2664 O O . LYS A 1 323 ? -14.889 -7.764 27.560 1.00 98.19 323 LYS A O 1
ATOM 2669 N N . ILE A 1 324 ? -14.230 -6.418 25.878 1.00 97.44 324 ILE A N 1
ATOM 2670 C CA . ILE A 1 324 ? -13.168 -7.299 25.373 1.00 97.44 324 ILE A CA 1
ATOM 2671 C C . ILE A 1 324 ? -12.048 -7.413 26.412 1.00 97.44 324 ILE A C 1
ATOM 2673 O O . ILE A 1 324 ? -11.587 -8.517 26.687 1.00 97.44 324 ILE A O 1
ATOM 2677 N N . TRP A 1 325 ? -11.663 -6.304 27.043 1.00 97.81 325 TRP A N 1
ATOM 2678 C CA . TRP A 1 325 ? -10.666 -6.289 28.110 1.00 97.81 325 TRP A CA 1
ATOM 2679 C C . TRP A 1 325 ? -11.077 -7.165 29.288 1.00 97.81 325 TRP A C 1
ATOM 2681 O O . TRP A 1 325 ? -10.314 -8.045 29.682 1.00 97.81 325 TRP A O 1
ATOM 2691 N N . LYS A 1 326 ? -12.307 -6.998 29.789 1.00 97.94 326 LYS A N 1
ATOM 2692 C CA . LYS A 1 326 ? -12.845 -7.800 30.894 1.00 97.94 326 LYS A CA 1
ATOM 2693 C C . LYS A 1 326 ? -12.827 -9.297 30.581 1.00 97.94 326 LYS A C 1
ATOM 2695 O O . LYS A 1 326 ? -12.433 -10.085 31.431 1.00 97.94 326 LYS A O 1
ATOM 2700 N N . MET A 1 327 ? -13.223 -9.686 29.368 1.00 97.62 327 MET A N 1
ATOM 2701 C CA . MET A 1 327 ? -13.243 -11.094 28.943 1.00 97.62 327 MET A CA 1
ATOM 2702 C C . MET A 1 327 ? -11.849 -11.727 28.843 1.00 97.62 327 MET A C 1
ATOM 2704 O O . MET A 1 327 ? -11.741 -12.943 28.930 1.00 97.62 327 MET A O 1
ATOM 2708 N N . ASN A 1 328 ? -10.802 -10.921 28.661 1.00 97.69 328 ASN A N 1
ATOM 2709 C CA . ASN A 1 328 ? -9.427 -11.393 28.480 1.00 97.69 328 ASN A CA 1
ATOM 2710 C C . ASN A 1 328 ? -8.503 -10.994 29.646 1.00 97.69 328 ASN A C 1
ATOM 2712 O O . ASN A 1 328 ? -7.285 -11.065 29.514 1.00 97.69 328 ASN A O 1
ATOM 2716 N N . GLY A 1 329 ? -9.057 -10.530 30.774 1.00 96.94 329 GLY A N 1
ATOM 2717 C CA . GLY A 1 329 ? -8.276 -10.154 31.957 1.00 96.94 329 GLY A CA 1
ATOM 2718 C C . GLY A 1 329 ? -7.323 -8.966 31.757 1.00 96.94 329 GLY A C 1
ATOM 2719 O O . GLY A 1 329 ? -6.342 -8.836 32.488 1.00 96.94 329 GLY A O 1
ATOM 2720 N N . ILE A 1 330 ? -7.580 -8.089 30.780 1.00 97.19 330 ILE A N 1
ATOM 2721 C CA . ILE A 1 330 ? -6.739 -6.910 30.533 1.00 97.19 330 ILE A CA 1
ATOM 2722 C C . ILE A 1 330 ? -7.064 -5.830 31.565 1.00 97.19 330 ILE A C 1
ATOM 2724 O O . ILE A 1 330 ? -8.227 -5.530 31.831 1.00 97.19 330 ILE A O 1
ATOM 2728 N N . SER A 1 331 ? -6.027 -5.201 32.117 1.00 96.31 331 SER A N 1
ATOM 2729 C CA . SER A 1 331 ? -6.163 -4.071 33.036 1.00 96.31 331 SER A CA 1
ATOM 2730 C C . SER A 1 331 ? -5.115 -2.993 32.766 1.00 96.31 331 SER A C 1
ATOM 2732 O O . SER A 1 331 ? -4.040 -3.263 32.225 1.00 96.31 331 SER A O 1
ATOM 2734 N N . GLY A 1 332 ? -5.381 -1.765 33.224 1.00 94.25 332 GLY A N 1
ATOM 2735 C CA . GLY A 1 332 ? -4.398 -0.678 33.168 1.00 94.25 332 GLY A CA 1
ATOM 2736 C C . GLY A 1 332 ? -3.089 -1.005 33.904 1.00 94.25 332 GLY A C 1
ATOM 2737 O O . GLY A 1 332 ? -2.019 -0.583 33.461 1.00 94.25 332 GLY A O 1
ATOM 2738 N N . ARG A 1 333 ? -3.154 -1.812 34.977 1.00 95.81 333 ARG A N 1
ATOM 2739 C CA . ARG A 1 333 ? -1.979 -2.298 35.721 1.00 95.81 333 ARG A CA 1
ATOM 2740 C C . ARG A 1 333 ? -1.118 -3.233 34.873 1.00 95.81 333 ARG A C 1
ATOM 2742 O O . ARG A 1 333 ? 0.099 -3.076 34.871 1.00 95.81 333 ARG A O 1
ATOM 2749 N N . LEU A 1 334 ? -1.732 -4.164 34.139 1.00 96.75 334 LEU A N 1
ATOM 2750 C CA . LEU A 1 334 ? -1.016 -5.048 33.213 1.00 96.75 334 LEU A CA 1
ATOM 2751 C C . LEU A 1 334 ? -0.261 -4.228 32.160 1.00 96.75 334 LEU A C 1
ATOM 2753 O O . LEU A 1 334 ? 0.944 -4.386 32.001 1.00 96.75 334 LEU A O 1
ATOM 2757 N N . ILE A 1 335 ? -0.951 -3.285 31.513 1.00 96.75 335 ILE A N 1
ATOM 2758 C CA . ILE A 1 335 ? -0.365 -2.402 30.491 1.00 96.75 335 ILE A CA 1
ATOM 2759 C C . ILE A 1 335 ? 0.820 -1.617 31.060 1.00 96.75 335 ILE A C 1
ATOM 2761 O O . ILE A 1 335 ? 1.866 -1.506 30.423 1.00 96.75 335 ILE A O 1
ATOM 2765 N N . GLN A 1 336 ? 0.681 -1.091 32.278 1.00 95.56 336 GLN A N 1
ATOM 2766 C CA . GLN A 1 336 ? 1.766 -0.398 32.961 1.00 95.56 336 GLN A CA 1
ATOM 2767 C C . GLN A 1 336 ? 2.976 -1.313 33.202 1.00 95.56 336 GLN A C 1
ATOM 2769 O O . GLN A 1 336 ? 4.100 -0.900 32.922 1.00 95.56 336 GLN A O 1
ATOM 2774 N N . LEU A 1 337 ? 2.769 -2.531 33.708 1.00 96.44 337 LEU A N 1
ATOM 2775 C CA . LEU A 1 337 ? 3.853 -3.480 33.976 1.00 96.44 337 LEU A CA 1
ATOM 2776 C C . LEU A 1 337 ? 4.592 -3.875 32.693 1.00 96.44 337 LEU A C 1
ATOM 2778 O O . LEU A 1 337 ? 5.816 -3.780 32.649 1.00 96.44 337 LEU A O 1
ATOM 2782 N N . GLU A 1 338 ? 3.865 -4.233 31.636 1.00 96.44 338 GLU A N 1
ATOM 2783 C CA . GLU A 1 338 ? 4.457 -4.602 30.345 1.00 96.44 338 GLU A CA 1
ATOM 2784 C C . GLU A 1 338 ? 5.185 -3.418 29.686 1.00 96.44 338 GLU A C 1
ATOM 2786 O O . GLU A 1 338 ? 6.264 -3.589 29.124 1.00 96.44 338 GLU A O 1
ATOM 2791 N N . SER A 1 339 ? 4.676 -2.187 29.824 1.00 95.44 339 SER A N 1
ATOM 2792 C CA . SER A 1 339 ? 5.344 -0.997 29.264 1.00 95.44 339 SER A CA 1
ATOM 2793 C C . SER A 1 339 ? 6.733 -0.732 29.845 1.00 95.44 339 SER A C 1
ATOM 2795 O O . SER A 1 339 ? 7.590 -0.189 29.149 1.00 95.44 339 SER A O 1
ATOM 2797 N N . LYS A 1 340 ? 6.982 -1.152 31.092 1.00 95.12 340 LYS A N 1
ATOM 2798 C CA . LYS A 1 340 ? 8.290 -1.020 31.750 1.00 95.12 340 LYS A CA 1
ATOM 2799 C C . LYS A 1 340 ? 9.321 -2.027 31.234 1.00 95.12 340 LYS A C 1
ATOM 2801 O O . LYS A 1 340 ? 10.508 -1.807 31.440 1.00 95.12 340 LYS A O 1
ATOM 2806 N N . LYS A 1 341 ? 8.884 -3.104 30.572 1.00 95.88 341 LYS A N 1
ATOM 2807 C CA . LYS A 1 341 ? 9.771 -4.138 30.017 1.00 95.88 341 LYS A CA 1
ATOM 2808 C C . LYS A 1 341 ? 10.396 -3.740 28.678 1.00 95.88 341 LYS A C 1
ATOM 2810 O O . LYS A 1 341 ? 11.382 -4.346 28.280 1.00 95.88 341 LYS A O 1
ATOM 2815 N N . ILE A 1 342 ? 9.849 -2.736 27.983 1.00 94.81 342 ILE A N 1
ATOM 2816 C CA . ILE A 1 342 ? 10.407 -2.265 26.707 1.00 94.81 342 ILE A CA 1
ATOM 2817 C C . ILE A 1 342 ? 11.659 -1.423 26.974 1.00 94.81 342 ILE A C 1
ATOM 2819 O O . ILE A 1 342 ? 11.566 -0.305 27.503 1.00 94.81 342 ILE A O 1
ATOM 2823 N N . SER A 1 343 ? 12.816 -1.925 26.537 1.00 94.88 343 SER A N 1
ATOM 2824 C CA . SER A 1 343 ? 14.078 -1.191 26.612 1.00 94.88 343 SER A CA 1
ATOM 2825 C C . SER A 1 343 ? 14.052 0.083 25.750 1.00 94.88 343 SER A C 1
ATOM 2827 O O . SER A 1 343 ? 13.270 0.217 24.808 1.00 94.88 343 SER A O 1
ATOM 2829 N N . GLU A 1 344 ? 14.904 1.064 26.060 1.00 93.75 344 GLU A N 1
ATOM 2830 C CA . GLU A 1 344 ? 15.019 2.276 25.228 1.00 93.75 344 GLU A CA 1
ATOM 2831 C C . GLU A 1 344 ? 15.483 1.970 23.801 1.00 93.75 344 GLU A C 1
ATOM 2833 O O . GLU A 1 344 ? 15.074 2.661 22.870 1.00 93.75 344 GLU A O 1
ATOM 2838 N N . LYS A 1 345 ? 16.315 0.937 23.632 1.00 94.81 345 LYS A N 1
ATOM 2839 C CA . LYS A 1 345 ? 16.781 0.488 22.322 1.00 94.81 345 LYS A CA 1
ATOM 2840 C C . LYS A 1 345 ? 15.610 -0.054 21.504 1.00 94.81 345 LYS A C 1
ATOM 2842 O O . LYS A 1 345 ? 15.301 0.512 20.461 1.00 94.81 345 LYS A O 1
ATOM 2847 N N . ASP A 1 346 ? 14.895 -1.043 22.043 1.00 93.62 346 ASP A N 1
ATOM 2848 C CA . ASP A 1 346 ? 13.764 -1.669 21.346 1.00 93.62 346 ASP A CA 1
ATOM 2849 C C . ASP A 1 346 ? 12.682 -0.644 20.999 1.00 93.62 346 ASP A C 1
ATOM 2851 O O . ASP A 1 346 ? 12.070 -0.719 19.940 1.00 93.62 346 ASP A O 1
ATOM 2855 N N . TRP A 1 347 ? 12.456 0.349 21.868 1.00 94.56 347 TRP A N 1
ATOM 2856 C CA . TRP A 1 347 ? 11.517 1.436 21.597 1.00 94.56 347 TRP A CA 1
ATOM 2857 C C . TRP A 1 347 ? 11.933 2.300 20.402 1.00 94.56 347 TRP A C 1
ATOM 2859 O O . TRP A 1 347 ? 11.094 2.612 19.560 1.00 94.56 347 TRP A O 1
ATOM 2869 N N . ARG A 1 348 ? 13.211 2.691 20.312 1.00 92.88 348 ARG A N 1
ATOM 2870 C CA . ARG A 1 348 ? 13.727 3.524 19.210 1.00 92.88 348 ARG A CA 1
ATOM 2871 C C . ARG A 1 348 ? 13.759 2.783 17.878 1.00 92.88 348 ARG A C 1
ATOM 2873 O O . ARG A 1 348 ? 13.594 3.424 16.841 1.00 92.88 348 ARG A O 1
ATOM 2880 N N . ASP A 1 349 ? 13.915 1.465 17.923 1.00 89.44 349 ASP A N 1
ATOM 2881 C CA . ASP A 1 349 ? 13.918 0.605 16.739 1.00 89.44 349 ASP A CA 1
ATOM 2882 C C . ASP A 1 349 ? 12.505 0.435 16.139 1.00 89.44 349 ASP A C 1
ATOM 2884 O O . ASP A 1 349 ? 12.358 0.032 14.985 1.00 89.44 349 ASP A O 1
ATOM 2888 N N . LEU A 1 350 ? 11.437 0.807 16.863 1.00 88.00 350 LEU A N 1
ATOM 2889 C CA . LEU A 1 350 ? 10.084 0.824 16.303 1.00 88.00 350 LEU A CA 1
ATOM 2890 C C . LEU A 1 350 ? 9.920 1.963 15.291 1.00 88.00 350 LEU A C 1
ATOM 2892 O O . LEU A 1 350 ? 10.044 3.142 15.630 1.00 88.00 350 LEU A O 1
ATOM 2896 N N . SER A 1 351 ? 9.480 1.631 14.077 1.00 85.44 351 SER A N 1
ATOM 2897 C CA . SER A 1 351 ? 9.173 2.612 13.024 1.00 85.44 351 SER A CA 1
ATOM 2898 C C . SER A 1 351 ? 8.138 3.667 13.450 1.00 85.44 351 SER A C 1
ATOM 2900 O O . SER A 1 351 ? 8.190 4.816 13.013 1.00 85.44 351 SER A O 1
ATOM 2902 N N . S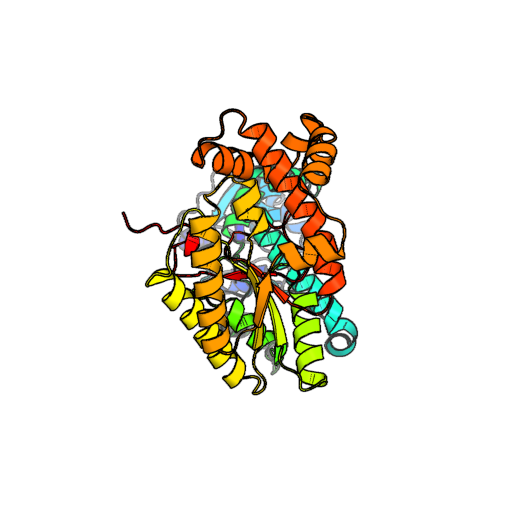ER A 1 352 ? 7.219 3.309 14.351 1.00 88.19 352 SER A N 1
ATOM 2903 C CA . SER A 1 352 ? 6.135 4.176 14.817 1.00 88.19 352 SER A CA 1
ATOM 2904 C C . SER A 1 352 ? 6.475 5.035 16.044 1.00 88.19 352 SER A C 1
ATOM 2906 O O . SER A 1 352 ? 5.635 5.848 16.436 1.00 88.19 352 SER A O 1
ATOM 2908 N N . HIS A 1 353 ? 7.650 4.888 16.678 1.00 92.94 353 HIS A N 1
ATOM 2909 C CA . HIS A 1 353 ? 7.909 5.501 17.996 1.00 92.94 353 HIS A CA 1
ATOM 2910 C C . HIS A 1 353 ? 7.752 7.026 17.989 1.00 92.94 353 HIS A C 1
ATOM 2912 O O . HIS A 1 353 ? 7.056 7.577 18.841 1.00 92.94 353 HIS A O 1
ATOM 2918 N N . LYS A 1 354 ? 8.311 7.715 16.982 1.00 92.81 354 LYS A N 1
ATOM 2919 C CA . LYS A 1 354 ? 8.233 9.183 16.868 1.00 92.81 354 LYS A CA 1
ATOM 2920 C C . LYS A 1 354 ? 6.791 9.672 16.760 1.00 92.81 354 LYS A C 1
ATOM 2922 O O . LYS A 1 354 ? 6.430 10.663 17.388 1.00 92.81 354 LYS A O 1
ATOM 2927 N N . ASN A 1 355 ? 5.955 8.961 16.005 1.00 91.31 355 ASN A N 1
ATOM 2928 C CA . ASN A 1 355 ? 4.547 9.318 15.826 1.00 91.31 355 ASN A CA 1
ATOM 2929 C C . ASN A 1 355 ? 3.763 9.168 17.134 1.00 91.31 355 ASN A C 1
ATOM 2931 O O . ASN A 1 355 ? 2.937 10.022 17.465 1.00 91.31 355 ASN A O 1
ATOM 2935 N N . LEU A 1 356 ? 4.046 8.110 17.896 1.00 93.56 356 LEU A N 1
ATOM 2936 C CA . LEU A 1 356 ? 3.419 7.868 19.194 1.00 93.56 356 LEU A CA 1
ATOM 2937 C C . LEU A 1 356 ? 3.872 8.895 20.240 1.00 93.56 356 LEU A C 1
ATOM 2939 O O . LEU A 1 356 ? 3.030 9.459 20.936 1.00 93.56 356 LEU A O 1
ATOM 2943 N N . GLU A 1 357 ? 5.170 9.204 20.308 1.00 95.62 357 GLU A N 1
ATOM 2944 C CA . GLU A 1 357 ? 5.698 10.244 21.200 1.00 95.62 357 GLU A CA 1
ATOM 2945 C C . GLU A 1 357 ? 5.114 11.621 20.881 1.00 95.62 357 GLU A C 1
ATOM 2947 O O . GLU A 1 357 ? 4.690 12.332 21.790 1.00 95.62 357 GLU A O 1
ATOM 2952 N N . ASN A 1 358 ? 5.041 11.993 19.600 1.00 93.81 358 ASN A N 1
ATOM 2953 C CA . ASN A 1 358 ? 4.442 13.259 19.181 1.00 93.81 358 ASN A CA 1
ATOM 2954 C C . ASN A 1 358 ? 2.950 13.325 19.530 1.00 93.81 358 ASN A C 1
ATOM 2956 O O . ASN A 1 358 ? 2.476 14.356 20.000 1.00 93.81 358 ASN A O 1
ATOM 2960 N N . SER A 1 359 ? 2.220 12.218 19.375 1.00 91.12 359 SER A N 1
ATOM 2961 C CA . SER A 1 359 ? 0.812 12.144 19.784 1.00 91.12 359 SER A CA 1
ATOM 2962 C C . SER A 1 359 ? 0.654 12.357 21.293 1.00 91.12 359 SER A C 1
ATOM 2964 O O . SER A 1 359 ? -0.196 13.134 21.715 1.00 91.12 359 SER A O 1
ATOM 2966 N N . ALA A 1 360 ? 1.509 11.732 22.108 1.00 93.50 360 ALA A N 1
ATOM 2967 C CA . ALA A 1 360 ? 1.501 11.912 23.558 1.00 93.50 360 ALA A CA 1
ATOM 2968 C C . ALA A 1 360 ? 1.888 13.344 23.984 1.00 93.50 360 ALA A C 1
ATOM 2970 O O . ALA A 1 360 ? 1.275 13.893 24.900 1.00 93.50 360 ALA A O 1
ATOM 2971 N N . LYS A 1 361 ? 2.848 13.983 23.296 1.00 93.25 361 LYS A N 1
ATOM 2972 C CA . LYS A 1 361 ? 3.193 15.402 23.510 1.00 93.25 361 LYS A CA 1
ATOM 2973 C C . LYS A 1 361 ? 2.015 16.325 23.222 1.00 93.25 361 LYS A C 1
ATOM 2975 O O . LYS A 1 361 ? 1.723 17.200 24.028 1.00 93.25 361 LYS A O 1
ATOM 2980 N N . ASN A 1 362 ? 1.320 16.106 22.107 1.00 89.25 362 ASN A N 1
ATOM 2981 C CA . ASN A 1 362 ? 0.174 16.925 21.701 1.00 89.25 362 ASN A CA 1
ATOM 2982 C C . ASN A 1 362 ? -1.014 16.810 22.670 1.00 89.25 362 ASN A C 1
ATOM 2984 O O . ASN A 1 362 ? -1.852 17.705 22.715 1.00 89.25 362 ASN A O 1
ATOM 2988 N N . LEU A 1 363 ? -1.077 15.732 23.456 1.00 87.50 363 LEU A N 1
ATOM 2989 C CA . LEU A 1 363 ? -2.043 15.558 24.544 1.00 87.50 363 LEU A CA 1
ATOM 2990 C C . LEU A 1 363 ? -1.597 16.200 25.871 1.00 87.50 363 LEU A C 1
ATOM 2992 O O . LEU A 1 363 ? -2.344 16.154 26.843 1.00 87.50 363 LEU A O 1
ATOM 2996 N N . GLY A 1 364 ? -0.403 16.797 25.931 1.00 90.69 364 GLY A N 1
ATOM 2997 C CA . GLY A 1 364 ? 0.093 17.514 27.107 1.00 90.69 364 GLY A CA 1
ATOM 2998 C C . GLY A 1 364 ? 0.689 16.625 28.203 1.00 90.69 364 GLY A C 1
ATOM 2999 O O . GLY A 1 364 ? 0.818 17.066 29.343 1.00 90.69 364 GLY A O 1
ATOM 3000 N N . PHE A 1 365 ? 1.065 15.376 27.905 1.00 91.94 365 PHE A N 1
ATOM 3001 C CA . PHE A 1 365 ? 1.680 14.507 28.911 1.00 91.94 365 PHE A CA 1
ATOM 3002 C C . PHE A 1 365 ? 3.118 14.930 29.241 1.00 91.94 365 PHE A C 1
ATOM 3004 O O . PHE A 1 365 ? 3.991 14.913 28.373 1.00 91.94 365 PHE A O 1
ATOM 3011 N N . THR A 1 366 ? 3.401 15.196 30.522 1.00 92.31 366 THR A N 1
ATOM 3012 C CA . THR A 1 366 ? 4.756 15.523 31.008 1.00 92.31 366 THR A CA 1
ATOM 3013 C C . THR A 1 366 ? 5.762 14.408 30.699 1.00 92.31 366 THR A C 1
ATOM 3015 O O . THR A 1 366 ? 6.852 14.674 30.203 1.00 92.31 366 THR A O 1
ATOM 3018 N N . ASN A 1 367 ? 5.385 13.142 30.922 1.00 95.00 367 ASN A N 1
ATOM 3019 C CA . ASN A 1 367 ? 6.196 11.973 30.563 1.00 95.00 367 ASN A CA 1
ATOM 3020 C C . ASN A 1 367 ? 5.673 11.307 29.277 1.00 95.00 367 ASN A C 1
ATOM 3022 O O . ASN A 1 367 ? 5.242 10.152 29.274 1.00 95.00 367 ASN A O 1
ATOM 3026 N N . TYR A 1 368 ? 5.683 12.060 28.174 1.00 95.62 368 TYR A N 1
ATOM 3027 C CA . TYR A 1 368 ? 5.125 11.627 26.889 1.00 95.62 368 TYR A CA 1
ATOM 3028 C C . TYR A 1 368 ? 5.724 10.312 26.361 1.00 95.62 368 TYR A C 1
ATOM 3030 O O . TYR A 1 368 ? 5.008 9.534 25.738 1.00 95.62 368 TYR A O 1
ATOM 3038 N N . LYS A 1 369 ? 7.010 10.023 26.622 1.00 95.75 369 LYS A N 1
ATOM 3039 C CA . LYS A 1 369 ? 7.653 8.767 26.188 1.00 95.75 369 LYS A CA 1
ATOM 3040 C C . LYS A 1 369 ? 7.044 7.557 26.877 1.00 95.75 369 LYS A C 1
ATOM 3042 O O . LYS A 1 369 ? 6.718 6.566 26.231 1.00 95.75 369 LYS A O 1
ATOM 3047 N N . TYR A 1 370 ? 6.870 7.651 28.192 1.00 95.25 370 TYR A N 1
ATOM 3048 C CA . TYR A 1 370 ? 6.242 6.596 28.973 1.00 95.25 370 TYR A CA 1
ATOM 3049 C C . TYR A 1 370 ? 4.788 6.369 28.542 1.00 95.25 370 TYR A C 1
ATOM 3051 O O . TYR A 1 370 ? 4.384 5.226 28.335 1.00 95.25 370 TYR A O 1
ATOM 3059 N N . GLU A 1 371 ? 4.019 7.438 28.326 1.00 95.69 371 GLU A N 1
ATOM 3060 C CA . GLU A 1 371 ? 2.629 7.316 27.869 1.00 95.69 371 GLU A CA 1
ATOM 3061 C C . GLU A 1 371 ? 2.536 6.748 26.441 1.00 95.69 371 GLU A C 1
ATOM 3063 O O . GLU A 1 371 ? 1.686 5.900 26.167 1.00 95.69 371 GLU A O 1
ATOM 3068 N N . ALA A 1 372 ? 3.467 7.104 25.550 1.00 96.06 372 ALA A N 1
ATOM 3069 C CA . ALA A 1 372 ? 3.569 6.507 24.219 1.00 96.06 372 ALA A CA 1
ATOM 3070 C C . ALA A 1 372 ? 3.870 4.996 24.276 1.00 96.06 372 ALA A C 1
ATOM 3072 O O . ALA A 1 372 ? 3.221 4.219 23.570 1.00 96.06 372 ALA A O 1
ATOM 3073 N N . LYS A 1 373 ? 4.788 4.556 25.152 1.00 96.50 373 LYS A N 1
ATOM 3074 C CA . LYS A 1 373 ? 5.069 3.126 25.389 1.00 96.50 373 LYS A CA 1
ATOM 3075 C C . LYS A 1 373 ? 3.857 2.385 25.951 1.00 96.50 373 LYS A C 1
ATOM 3077 O O . LYS A 1 373 ? 3.556 1.277 25.509 1.00 96.50 373 LYS A O 1
ATOM 3082 N N . ARG A 1 374 ? 3.133 2.988 26.900 1.00 96.31 374 ARG A N 1
ATOM 3083 C CA . ARG A 1 374 ? 1.888 2.418 27.445 1.00 96.31 374 ARG A CA 1
ATOM 3084 C C . ARG A 1 374 ? 0.834 2.243 26.365 1.00 96.31 374 ARG A C 1
ATOM 3086 O O . ARG A 1 374 ? 0.242 1.170 26.272 1.00 96.31 374 ARG A O 1
ATOM 3093 N N . TYR A 1 375 ? 0.633 3.263 25.533 1.00 96.06 375 TYR A N 1
ATOM 3094 C CA . TYR A 1 375 ? -0.294 3.186 24.410 1.00 96.06 375 TYR A CA 1
ATOM 3095 C C . TYR A 1 375 ? 0.127 2.092 23.421 1.00 96.06 375 TYR A C 1
ATOM 3097 O O . TYR A 1 375 ? -0.699 1.277 23.024 1.00 96.06 375 TYR A O 1
ATOM 3105 N N . TYR A 1 376 ? 1.414 2.003 23.078 1.00 96.31 376 TYR A N 1
ATOM 3106 C CA . TYR A 1 376 ? 1.939 0.933 22.226 1.00 96.31 376 TYR A CA 1
ATOM 3107 C C . TYR A 1 376 ? 1.633 -0.464 22.787 1.00 96.31 376 TYR A C 1
ATOM 3109 O O . TYR A 1 376 ? 1.059 -1.293 22.084 1.00 96.31 376 TYR A O 1
ATOM 3117 N N . ILE A 1 377 ? 1.945 -0.714 24.061 1.00 97.12 377 ILE A N 1
ATOM 3118 C CA . ILE A 1 377 ? 1.671 -1.998 24.720 1.00 97.12 377 ILE A CA 1
ATOM 3119 C C . ILE A 1 377 ? 0.184 -2.324 24.741 1.00 97.12 377 ILE A C 1
ATOM 3121 O O . ILE A 1 377 ? -0.197 -3.436 24.382 1.00 97.12 377 ILE A O 1
ATOM 3125 N N . MET A 1 378 ? -0.657 -1.357 25.112 1.00 97.19 378 MET A N 1
ATOM 3126 C CA . MET A 1 378 ? -2.110 -1.513 25.069 1.00 97.19 378 MET A CA 1
ATOM 3127 C C . MET A 1 378 ? -2.550 -2.001 23.686 1.00 97.19 378 MET A C 1
ATOM 3129 O O . MET A 1 378 ? -3.239 -3.011 23.565 1.00 97.19 378 MET A O 1
ATOM 3133 N N . ARG A 1 379 ? -2.091 -1.320 22.632 1.00 96.88 379 ARG A N 1
ATOM 3134 C CA . ARG A 1 379 ? -2.414 -1.656 21.246 1.00 96.88 379 ARG A CA 1
ATOM 3135 C C . ARG A 1 379 ? -1.898 -3.029 20.824 1.00 96.88 379 ARG A C 1
ATOM 3137 O O . ARG A 1 379 ? -2.606 -3.725 20.102 1.00 96.88 379 ARG A O 1
ATOM 3144 N N . LYS A 1 380 ? -0.707 -3.440 21.271 1.00 96.38 380 LYS A N 1
ATOM 3145 C CA . LYS A 1 380 ? -0.149 -4.775 20.993 1.00 96.38 380 LYS A CA 1
ATOM 3146 C C . LYS A 1 380 ? -0.961 -5.889 21.652 1.00 96.38 380 LYS A C 1
ATOM 3148 O O . LYS A 1 380 ? -1.260 -6.873 20.986 1.00 96.38 380 LYS A O 1
ATOM 3153 N N . ILE A 1 381 ? -1.365 -5.716 22.909 1.00 96.88 381 ILE A N 1
ATOM 3154 C CA . ILE A 1 381 ? -2.210 -6.693 23.612 1.00 96.88 381 ILE A CA 1
ATOM 3155 C C . ILE A 1 381 ? -3.584 -6.791 22.928 1.00 96.88 381 ILE A C 1
ATOM 315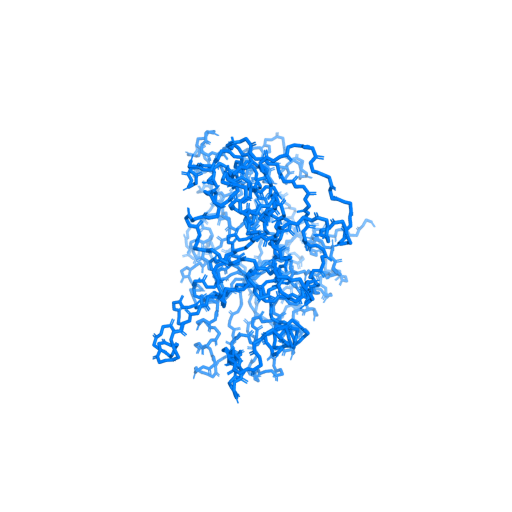7 O O . ILE A 1 381 ? -4.053 -7.885 22.621 1.00 96.88 381 ILE A O 1
ATOM 3161 N N . GLU A 1 382 ? -4.214 -5.651 22.625 1.00 97.56 382 GLU A N 1
ATOM 3162 C CA . GLU A 1 382 ? -5.494 -5.616 21.904 1.00 97.56 382 GLU A CA 1
ATOM 3163 C C . GLU A 1 382 ? -5.406 -6.246 20.512 1.00 97.56 382 GLU A C 1
ATOM 3165 O O . GLU A 1 382 ? -6.338 -6.927 20.087 1.00 97.56 382 GLU A O 1
ATOM 3170 N N . SER A 1 383 ? -4.301 -6.007 19.802 1.00 96.62 383 SER A N 1
ATOM 3171 C CA . SER A 1 383 ? -4.045 -6.505 18.450 1.00 96.62 383 SER A CA 1
ATOM 3172 C C . SER A 1 383 ? -4.158 -8.030 18.381 1.00 96.62 383 SER A C 1
ATOM 3174 O O . SER A 1 383 ? -4.927 -8.538 17.561 1.00 96.62 383 SER A O 1
ATOM 3176 N N . GLU A 1 384 ? -3.496 -8.752 19.289 1.00 96.75 384 GLU A N 1
ATOM 3177 C CA . GLU A 1 384 ? -3.542 -10.221 19.329 1.00 96.75 384 GLU A CA 1
ATOM 3178 C C . GLU A 1 384 ? -4.938 -10.751 19.680 1.00 96.75 384 GLU A C 1
ATOM 3180 O O . GLU A 1 384 ? -5.445 -11.682 19.052 1.00 96.75 384 GLU A O 1
ATOM 3185 N N . ILE A 1 385 ? -5.614 -10.117 20.639 1.00 97.31 385 ILE A N 1
ATOM 3186 C CA . ILE A 1 385 ? -6.956 -10.534 21.062 1.00 97.31 385 ILE A CA 1
ATOM 3187 C C . ILE A 1 385 ? -7.967 -10.340 19.934 1.00 97.31 385 ILE A C 1
ATOM 3189 O O . ILE A 1 385 ? -8.758 -11.238 19.645 1.00 97.31 385 ILE A O 1
ATOM 3193 N N . ILE A 1 386 ? -7.928 -9.190 19.261 1.00 97.69 386 ILE A N 1
ATOM 3194 C CA . ILE A 1 386 ? -8.830 -8.891 18.147 1.00 97.69 386 ILE A CA 1
ATOM 3195 C C . ILE A 1 386 ? -8.550 -9.817 16.970 1.00 97.69 386 ILE A C 1
ATOM 3197 O O . ILE A 1 386 ? -9.493 -10.340 16.379 1.00 97.69 386 ILE A O 1
ATOM 3201 N N . LYS A 1 387 ? -7.274 -10.070 16.659 1.00 96.81 387 LYS A N 1
ATOM 3202 C CA . LYS A 1 387 ? -6.880 -11.032 15.627 1.00 96.81 387 LYS A CA 1
ATOM 3203 C C . LYS A 1 387 ? -7.480 -12.410 15.884 1.00 96.81 387 LYS A C 1
ATOM 3205 O O . LYS A 1 387 ? -8.003 -13.011 14.950 1.00 96.81 387 LYS A O 1
ATOM 3210 N N . ASN A 1 388 ? -7.455 -12.883 17.127 1.00 96.94 388 ASN A N 1
ATOM 3211 C CA . ASN A 1 388 ? -7.986 -14.197 17.482 1.00 96.94 388 ASN A CA 1
ATOM 3212 C C . ASN A 1 388 ? -9.521 -14.228 17.477 1.00 96.94 388 ASN A C 1
ATOM 3214 O O . ASN A 1 388 ? -10.114 -15.117 16.869 1.00 96.94 388 ASN A O 1
ATOM 3218 N N . GLN A 1 389 ? -10.173 -13.243 18.102 1.00 97.50 389 GLN A N 1
ATOM 3219 C CA . GLN A 1 389 ? -11.637 -13.194 18.218 1.00 97.50 389 GLN A CA 1
ATOM 3220 C C . GLN A 1 389 ? -12.342 -12.886 16.889 1.00 97.50 389 GLN A C 1
ATOM 3222 O O . GLN A 1 389 ? -13.460 -13.345 16.662 1.00 97.50 389 GLN A O 1
ATOM 3227 N N . PHE A 1 390 ? -11.697 -12.125 16.002 1.00 97.62 390 PHE A N 1
ATOM 3228 C CA . PHE A 1 390 ? -12.265 -11.654 14.738 1.00 97.62 390 PHE A CA 1
ATOM 3229 C C . PHE A 1 390 ? -11.433 -12.116 13.535 1.00 97.62 390 PHE A C 1
ATOM 3231 O O . PHE A 1 390 ? -11.314 -11.404 12.541 1.00 97.62 390 PHE A O 1
ATOM 3238 N N . ASN A 1 391 ? -10.859 -13.321 13.594 1.00 95.94 391 ASN A N 1
ATOM 3239 C CA . ASN A 1 391 ? -9.901 -13.828 12.602 1.00 95.94 391 ASN A CA 1
ATOM 3240 C C . ASN A 1 391 ? -10.403 -13.847 11.142 1.00 95.94 391 ASN A C 1
ATOM 3242 O O . ASN A 1 391 ? -9.587 -13.859 10.224 1.00 95.94 391 ASN A O 1
ATOM 3246 N N . SER A 1 392 ? -11.717 -13.813 10.914 1.00 96.69 392 SER A N 1
ATOM 3247 C CA . SER A 1 392 ? -12.362 -13.787 9.597 1.00 96.69 392 SER A CA 1
ATOM 3248 C C . SER A 1 392 ? -12.710 -12.379 9.098 1.00 96.69 392 SER A C 1
ATOM 3250 O O . SER A 1 392 ? -13.094 -12.224 7.941 1.00 96.69 392 SER A O 1
ATOM 3252 N N . PHE A 1 393 ? -12.552 -11.346 9.931 1.00 98.56 393 PHE A N 1
ATOM 3253 C CA . PHE A 1 393 ? -12.951 -9.966 9.635 1.00 98.56 393 PHE A CA 1
ATOM 3254 C C . PHE A 1 393 ? -11.874 -9.205 8.873 1.00 98.56 393 PHE A C 1
ATOM 3256 O O . PHE A 1 393 ? -10.692 -9.450 9.050 1.00 98.56 393 PHE A O 1
ATOM 3263 N N . ILE A 1 394 ? -12.238 -8.214 8.076 1.00 98.62 394 ILE A N 1
ATOM 3264 C CA . ILE A 1 394 ? -11.280 -7.243 7.538 1.00 98.62 394 ILE A CA 1
ATOM 3265 C C . ILE A 1 394 ? -11.180 -6.085 8.526 1.00 98.62 394 ILE A C 1
ATOM 3267 O O . ILE A 1 394 ? -12.192 -5.489 8.899 1.00 98.62 394 ILE A O 1
ATOM 3271 N N . PHE A 1 395 ? -9.969 -5.764 8.970 1.00 98.56 395 PHE A N 1
ATOM 3272 C CA . PHE A 1 395 ? -9.760 -4.613 9.831 1.00 98.56 395 PHE A CA 1
ATOM 3273 C C . PHE A 1 395 ? -9.866 -3.326 9.002 1.00 98.56 395 PHE A C 1
ATOM 3275 O O . PHE A 1 395 ? -9.339 -3.238 7.895 1.00 98.56 395 PHE A O 1
ATOM 3282 N N . PHE A 1 396 ? -10.548 -2.308 9.511 1.00 97.81 396 PHE A N 1
ATOM 3283 C CA . PHE A 1 396 ? -10.510 -0.971 8.937 1.00 97.81 396 PHE A CA 1
ATOM 3284 C C . PHE A 1 396 ? -9.967 0.014 9.958 1.00 97.81 396 PHE A C 1
ATOM 3286 O O . PHE A 1 396 ? -10.267 -0.040 11.151 1.00 97.81 396 PHE A O 1
ATOM 3293 N N . THR A 1 397 ? -9.178 0.956 9.468 1.00 95.62 397 THR A N 1
ATOM 3294 C CA . THR A 1 397 ? -8.615 2.019 10.286 1.00 95.62 397 THR A CA 1
ATOM 3295 C C . THR A 1 397 ? -8.764 3.343 9.576 1.00 95.62 397 THR A C 1
ATOM 3297 O O . THR A 1 397 ? -8.812 3.428 8.352 1.00 95.62 397 THR A O 1
ATOM 3300 N N . GLN A 1 398 ? -8.853 4.393 10.374 1.00 91.75 398 GLN A N 1
ATOM 3301 C CA . GLN A 1 398 ? -8.881 5.764 9.893 1.00 91.75 398 GLN A CA 1
ATOM 3302 C C . GLN A 1 398 ? -7.485 6.380 9.898 1.00 91.75 398 GLN A C 1
ATOM 3304 O O . GLN A 1 398 ? -7.351 7.545 9.562 1.00 91.75 398 GLN A O 1
ATOM 3309 N N . ASN A 1 399 ? -6.467 5.621 10.302 1.00 90.00 399 ASN A N 1
ATOM 3310 C CA . ASN A 1 399 ? -5.075 6.041 10.384 1.00 90.00 399 ASN A CA 1
ATOM 3311 C C . ASN A 1 399 ? -4.285 5.626 9.132 1.00 90.00 399 ASN A C 1
ATOM 3313 O O . ASN A 1 399 ? -4.831 5.024 8.210 1.00 90.00 399 ASN A O 1
ATOM 3317 N N . GLU A 1 400 ? -2.996 5.953 9.112 1.00 86.50 400 GLU A N 1
ATOM 3318 C CA . GLU A 1 400 ? -2.056 5.580 8.048 1.00 86.50 400 GLU A CA 1
ATOM 3319 C C . GLU A 1 400 ? -1.385 4.232 8.327 1.00 86.50 400 GLU A C 1
ATOM 3321 O O . GLU A 1 400 ? -1.348 3.757 9.466 1.00 86.50 400 GLU A O 1
ATOM 3326 N N . ASP A 1 401 ? -0.833 3.629 7.278 1.00 87.25 4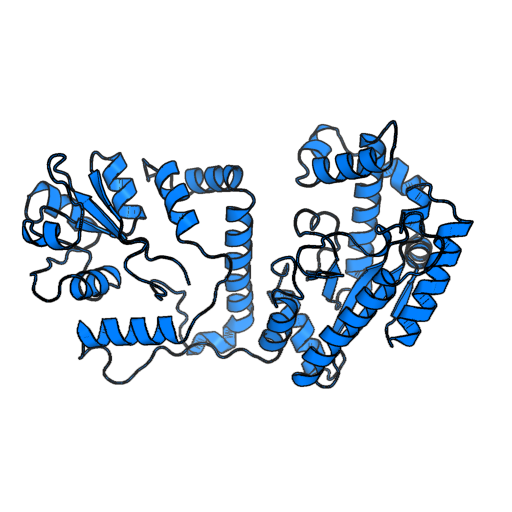01 ASP A N 1
ATOM 3327 C CA . ASP A 1 401 ? -0.143 2.336 7.324 1.00 87.25 401 ASP A CA 1
ATOM 3328 C C . ASP A 1 401 ? 1.148 2.347 8.154 1.00 87.25 401 ASP A C 1
ATOM 3330 O O . ASP A 1 401 ? 1.558 1.305 8.653 1.00 87.25 401 ASP A O 1
ATOM 3334 N N . ILE A 1 402 ? 1.748 3.515 8.406 1.00 84.88 402 ILE A N 1
ATOM 3335 C CA . ILE A 1 402 ? 2.895 3.654 9.320 1.00 84.88 402 ILE A CA 1
ATOM 3336 C C . ILE A 1 402 ? 2.577 3.172 10.746 1.00 84.88 402 ILE A C 1
ATOM 3338 O O . ILE A 1 402 ? 3.479 2.868 11.523 1.00 84.88 402 ILE A O 1
ATOM 3342 N N . LEU A 1 403 ? 1.291 3.087 11.099 1.00 89.69 403 LEU A N 1
ATOM 3343 C CA . LEU A 1 403 ? 0.813 2.548 12.370 1.00 89.69 403 LEU A CA 1
ATOM 3344 C C . LEU A 1 403 ? 0.380 1.072 12.273 1.00 89.69 403 LEU A C 1
ATOM 3346 O O . LEU A 1 403 ? -0.170 0.542 13.235 1.00 89.69 403 LEU A O 1
ATOM 3350 N N . GLN A 1 404 ? 0.634 0.373 11.160 1.00 91.38 404 GLN A N 1
ATOM 3351 C CA . GLN A 1 404 ? 0.227 -1.030 10.989 1.00 91.38 404 GLN A CA 1
ATOM 3352 C C . GLN A 1 404 ? 0.796 -1.948 12.079 1.00 91.38 404 GLN A C 1
ATOM 3354 O O . GLN A 1 404 ? 0.126 -2.887 12.500 1.00 91.38 404 GLN A O 1
ATOM 3359 N N . THR A 1 405 ? 1.981 -1.637 12.608 1.00 89.31 405 THR A N 1
ATOM 3360 C CA . THR A 1 405 ? 2.636 -2.383 13.698 1.00 89.31 405 THR A CA 1
ATOM 3361 C C . THR A 1 405 ? 1.838 -2.399 15.010 1.00 89.31 405 THR A C 1
ATOM 3363 O O . THR A 1 405 ? 2.049 -3.286 15.842 1.00 89.31 405 THR A O 1
ATOM 3366 N N . ILE A 1 406 ? 0.909 -1.451 15.193 1.00 92.19 406 ILE A N 1
ATOM 3367 C CA . ILE A 1 406 ? 0.022 -1.332 16.364 1.00 92.19 406 ILE A CA 1
ATOM 3368 C C . ILE A 1 406 ? -1.445 -1.674 16.049 1.00 92.19 406 ILE A C 1
ATOM 3370 O O . ILE A 1 406 ? -2.347 -1.445 16.868 1.00 92.19 406 ILE A O 1
ATOM 3374 N N . PHE A 1 407 ? -1.717 -2.184 14.850 1.00 95.06 407 PHE A N 1
ATOM 3375 C CA . PHE A 1 407 ? -3.017 -2.730 14.468 1.00 95.06 407 PHE A CA 1
ATOM 3376 C C . PHE A 1 407 ? -3.011 -4.261 14.588 1.00 95.06 407 PHE A C 1
ATOM 3378 O O . PHE A 1 407 ? -1.940 -4.866 14.687 1.00 95.06 407 PHE A O 1
ATOM 3385 N N . PRO A 1 408 ? -4.195 -4.902 14.648 1.00 96.44 408 PRO A N 1
ATOM 3386 C CA . PRO A 1 408 ? -4.319 -6.345 14.467 1.00 96.44 408 PRO A CA 1
ATOM 3387 C C . PRO A 1 408 ? -3.582 -6.798 13.208 1.00 96.44 408 PRO A C 1
ATOM 3389 O O . PRO A 1 408 ? -3.748 -6.187 12.151 1.00 96.44 408 PRO A O 1
ATOM 3392 N N . ASP A 1 409 ? -2.793 -7.869 13.310 1.00 95.25 409 ASP A N 1
ATOM 3393 C CA . ASP A 1 409 ? -2.119 -8.472 12.156 1.00 95.25 409 ASP A CA 1
ATOM 3394 C C . ASP A 1 409 ? -3.129 -9.218 11.260 1.00 95.25 409 ASP A C 1
ATOM 3396 O O . ASP A 1 409 ? -3.253 -10.446 11.260 1.00 95.25 409 ASP A O 1
ATOM 3400 N N . MET A 1 410 ? -3.932 -8.426 10.554 1.00 96.62 410 MET A N 1
ATOM 3401 C CA . MET A 1 410 ? -5.094 -8.808 9.763 1.00 96.62 410 MET A CA 1
ATOM 3402 C C . MET A 1 410 ? -5.119 -7.986 8.466 1.00 96.62 410 MET A C 1
ATOM 3404 O O . MET A 1 410 ? -4.593 -6.870 8.442 1.00 96.62 410 MET A O 1
ATOM 3408 N N . PRO A 1 411 ? -5.787 -8.471 7.403 1.00 97.50 411 PRO A N 1
ATOM 3409 C CA . PRO A 1 411 ? -6.133 -7.662 6.241 1.00 97.50 411 PRO A CA 1
ATOM 3410 C C . PRO A 1 411 ? -6.714 -6.323 6.662 1.00 97.50 411 PRO A C 1
ATOM 3412 O O . PRO A 1 411 ? -7.719 -6.298 7.376 1.00 97.50 411 PRO A O 1
ATOM 3415 N N . THR A 1 412 ? -6.067 -5.233 6.254 1.00 97.69 412 THR A N 1
ATOM 3416 C CA . THR A 1 412 ? -6.405 -3.888 6.727 1.00 97.69 412 THR A CA 1
ATOM 3417 C C . THR A 1 412 ? -6.705 -2.953 5.563 1.00 97.69 412 THR A C 1
ATOM 3419 O O . THR A 1 412 ? -5.930 -2.877 4.610 1.00 97.69 412 THR A O 1
ATOM 3422 N N . ILE A 1 413 ? -7.818 -2.221 5.652 1.00 97.00 413 ILE A N 1
ATOM 3423 C CA . ILE A 1 413 ? -8.132 -1.079 4.782 1.00 97.00 413 ILE A CA 1
ATOM 3424 C C . ILE A 1 413 ? -7.953 0.243 5.540 1.00 97.00 413 ILE A C 1
ATOM 3426 O O . ILE A 1 413 ? -8.358 0.375 6.698 1.00 97.00 413 ILE A O 1
ATOM 3430 N N . TYR A 1 414 ? -7.379 1.239 4.866 1.00 94.94 414 TYR A N 1
ATOM 3431 C CA . TYR A 1 414 ? -7.109 2.567 5.424 1.00 94.94 414 TYR A CA 1
ATOM 3432 C C . TYR A 1 414 ? -8.090 3.574 4.834 1.00 94.94 414 TYR A C 1
ATOM 3434 O O . TYR A 1 414 ? -8.023 3.875 3.648 1.00 94.94 414 TYR A O 1
ATOM 3442 N N . LEU A 1 415 ? -9.012 4.100 5.635 1.00 94.44 415 LEU A N 1
ATOM 3443 C CA . LEU A 1 415 ? -10.156 4.870 5.150 1.00 94.44 415 LEU A CA 1
ATOM 3444 C C . LEU A 1 415 ? -10.052 6.358 5.485 1.00 94.44 415 LEU A C 1
ATOM 3446 O O . LEU A 1 415 ? -9.719 6.750 6.603 1.00 94.44 415 LEU A O 1
ATOM 3450 N N . TRP A 1 416 ? -10.413 7.205 4.522 1.00 90.81 416 TRP A N 1
ATOM 3451 C CA . TRP A 1 416 ? -10.725 8.610 4.770 1.00 90.81 416 TRP A CA 1
ATOM 3452 C C . TRP A 1 416 ? -12.063 8.704 5.488 1.00 90.81 416 TRP A C 1
ATOM 3454 O O . TRP A 1 416 ? -13.036 8.098 5.042 1.00 90.81 416 TRP A O 1
ATOM 3464 N N . VAL A 1 417 ? -12.155 9.551 6.503 1.00 79.12 417 VAL A N 1
ATOM 3465 C CA . VAL A 1 417 ? -13.369 9.683 7.323 1.00 79.12 417 VAL A CA 1
ATOM 3466 C C . VAL A 1 417 ? -14.203 10.898 6.933 1.00 79.12 417 VAL A C 1
ATOM 3468 O O . VAL A 1 417 ? -15.426 10.826 6.939 1.00 79.12 417 VAL A O 1
ATOM 3471 N N . GLY A 1 418 ? -13.536 11.969 6.495 1.00 75.75 418 GLY A N 1
ATOM 3472 C CA . GLY A 1 418 ? -14.155 13.149 5.896 1.00 75.75 418 GLY A CA 1
ATOM 3473 C C . GLY A 1 418 ? -13.830 13.287 4.408 1.00 75.75 418 GLY A C 1
ATOM 3474 O O . GLY A 1 418 ? -13.676 12.292 3.677 1.00 75.75 418 GLY A O 1
ATOM 3475 N N . ASN A 1 419 ? -13.703 14.540 3.968 1.00 73.88 419 ASN A N 1
ATOM 3476 C CA . ASN A 1 419 ? -13.213 14.883 2.638 1.00 73.88 419 ASN A CA 1
ATOM 3477 C C . ASN A 1 419 ? -11.783 14.383 2.434 1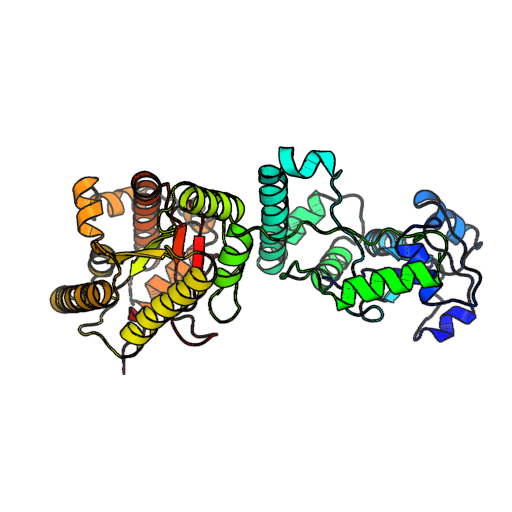.00 73.88 419 ASN A C 1
ATOM 3479 O O . ASN A 1 419 ? -10.993 14.249 3.370 1.00 73.88 419 ASN A O 1
ATOM 3483 N N . ARG A 1 420 ? -11.431 14.113 1.179 1.00 71.56 420 ARG A N 1
ATOM 3484 C CA . ARG A 1 420 ? -10.072 13.704 0.828 1.00 71.56 420 ARG A CA 1
ATOM 3485 C C . ARG A 1 420 ? -9.048 14.711 1.375 1.00 71.56 420 ARG A C 1
ATOM 3487 O O . ARG A 1 420 ? -9.259 15.916 1.284 1.00 71.56 420 ARG A O 1
ATOM 3494 N N . GLY A 1 421 ? -7.949 14.202 1.933 1.00 67.00 421 GLY A N 1
ATOM 3495 C CA . GLY A 1 421 ? -6.898 15.021 2.547 1.00 67.00 421 GLY A CA 1
ATOM 3496 C C . GLY A 1 421 ? -7.181 15.425 3.996 1.00 67.00 421 GLY A C 1
ATOM 3497 O O . GLY A 1 421 ? -6.266 15.865 4.680 1.00 67.00 421 GLY A O 1
ATOM 3498 N N . HIS A 1 422 ? -8.401 15.210 4.502 1.00 68.75 422 HIS A N 1
ATOM 3499 C CA . HIS A 1 422 ? -8.708 15.390 5.918 1.00 68.75 422 HIS A CA 1
ATOM 3500 C C . HIS A 1 422 ? -8.449 14.078 6.654 1.00 68.75 422 HIS A C 1
ATOM 3502 O O . HIS A 1 422 ? -9.258 13.149 6.655 1.00 68.75 422 HIS A O 1
ATOM 3508 N N . ALA A 1 423 ? -7.258 14.012 7.240 1.00 70.56 423 ALA A N 1
ATOM 3509 C CA . ALA A 1 423 ? -6.721 12.851 7.938 1.00 70.56 423 ALA A CA 1
ATOM 3510 C C . ALA A 1 423 ? -7.227 12.692 9.375 1.00 70.56 423 ALA A C 1
ATOM 3512 O O . ALA A 1 423 ? -6.900 11.687 10.003 1.00 70.56 423 ALA A O 1
ATOM 3513 N N . ILE A 1 424 ? -7.957 13.676 9.900 1.00 84.69 424 ILE A N 1
ATOM 3514 C CA . ILE A 1 424 ? -8.310 13.752 11.315 1.00 84.69 424 ILE A CA 1
ATOM 3515 C C . ILE A 1 424 ? -9.559 12.892 11.565 1.00 84.69 424 ILE A C 1
ATOM 3517 O O . ILE A 1 424 ? -10.611 13.176 10.987 1.00 84.69 424 ILE A O 1
ATOM 3521 N N . PRO A 1 425 ? -9.470 11.845 12.408 1.00 88.94 425 PRO A N 1
ATOM 3522 C CA . PRO A 1 425 ? -10.640 11.106 12.863 1.00 88.94 425 PRO A CA 1
ATOM 3523 C C . PRO A 1 425 ? -11.698 12.029 13.488 1.00 88.94 425 PRO A C 1
ATOM 3525 O O . PRO A 1 425 ? -11.345 13.002 14.158 1.00 88.94 425 PRO A O 1
ATOM 3528 N N . PRO A 1 426 ? -12.996 11.723 13.341 1.00 89.50 426 PRO A N 1
ATOM 3529 C CA . PRO A 1 426 ? -14.079 12.640 13.678 1.00 89.50 426 PRO A CA 1
ATOM 3530 C C . PRO A 1 426 ? -14.105 12.969 15.171 1.00 89.50 426 PRO A C 1
ATOM 3532 O O . PRO A 1 426 ? -14.459 14.083 15.540 1.00 89.50 426 PRO A O 1
ATOM 3535 N N . TRP A 1 427 ? -13.643 12.063 16.036 1.00 88.38 427 TRP A N 1
ATOM 3536 C CA . TRP A 1 427 ? -13.560 12.304 17.476 1.00 88.38 427 TRP A CA 1
ATOM 3537 C C . TRP A 1 427 ? -12.433 13.255 17.900 1.00 88.38 427 TRP A C 1
ATOM 3539 O O . TRP A 1 427 ? -12.466 13.742 19.021 1.00 88.38 427 TRP A O 1
ATOM 3549 N N . PHE A 1 428 ? -11.453 13.551 17.041 1.00 85.88 428 PHE A N 1
ATOM 3550 C CA . PHE A 1 428 ? -10.435 14.577 17.313 1.00 85.88 428 PHE A CA 1
ATOM 3551 C C . PHE A 1 428 ? -10.830 15.963 16.795 1.00 85.88 428 PHE A C 1
ATOM 3553 O O . PHE A 1 428 ? -10.165 16.946 17.114 1.00 85.88 428 PHE A O 1
ATOM 3560 N N . ASN A 1 429 ? -11.907 16.059 16.011 1.00 78.12 429 ASN A N 1
ATOM 3561 C CA . ASN A 1 429 ? -12.423 17.334 15.540 1.00 78.12 429 ASN A CA 1
ATOM 3562 C C . ASN A 1 429 ? -13.335 17.929 16.621 1.00 78.12 429 ASN A C 1
ATOM 3564 O O . ASN A 1 429 ? -14.538 17.679 16.644 1.00 78.12 429 ASN A O 1
ATOM 3568 N N . ILE A 1 430 ? -12.738 18.623 17.587 1.00 70.25 430 ILE A N 1
ATOM 3569 C CA . ILE A 1 430 ? -13.481 19.361 18.609 1.00 70.25 430 ILE A CA 1
ATOM 3570 C C . ILE A 1 430 ? -13.850 20.702 17.975 1.00 70.25 430 ILE A C 1
ATOM 3572 O O . ILE A 1 430 ? -12.956 21.468 17.614 1.00 70.25 430 ILE A O 1
ATOM 3576 N N . ALA A 1 431 ? -15.149 20.957 17.787 1.00 57.44 431 ALA A N 1
ATOM 3577 C CA . ALA A 1 431 ? -15.619 22.281 17.393 1.00 57.44 431 ALA A CA 1
ATOM 3578 C C . ALA A 1 431 ? -15.083 23.292 18.417 1.00 57.44 431 ALA A C 1
ATOM 3580 O O . ALA A 1 431 ? -15.330 23.130 19.614 1.00 57.44 431 ALA A O 1
ATOM 3581 N N . LYS A 1 432 ? -14.268 24.240 17.945 1.00 43.34 432 LYS A N 1
ATOM 3582 C CA . LYS A 1 432 ? -13.777 25.345 18.767 1.00 43.34 432 LYS A CA 1
ATOM 3583 C C . LYS A 1 432 ? -14.909 26.293 19.114 1.00 43.34 432 LYS A C 1
ATOM 3585 O O . LYS A 1 432 ? -15.756 26.517 18.219 1.00 43.34 432 LYS A O 1
#

Sequence (432 aa):
MGKVPLQAVTLDPTIKITNLKDFQKYSIGTFQKFSTTNTLVRELFPNKDIKSYQYSEVVDALKKREIDIAIVIAEFAYDLAGKGGHIIYSFENHFKEYLLTGINIADNLDPKFFKSIKAFTNSIRESINFIQKNKNESMLYFKKEFPEILNQKELFEFLITCWNKKLSISDKAVKRLIHTWKTVYPWLLKSNTPQFIEPREEDKIISIFNKRNISRDIPYRGDLMAERIKKAIDEKKSIPLIGFWGASNKNSIDKNDLEALKKFKTINKEVKCIYPKGLEITFLLADEHANLNKFDSKNYIKYLKSIKTQINKFGFKAIYISKIWKMNGISGRLIQLESKKISEKDWRDLSSHKNLENSAKNLGFTNYKYEAKRYYIMRKIESEIIKNQFNSFIFFTQNEDILQTIFPDMPTIYLWVGNRGHAIPPWFNIAK

pLDDT: mean 92.16, std 7.95, range [43.34, 98.75]

Radius of gyration: 27.35 Å; chains: 1; bounding box: 64×49×77 Å

Secondary structure (DSSP, 8-state):
-B---EEEEES-TT---SSTTGGGGS-EEEE-TTSHHHHHHHHH-TTS-EEEE-GGGHHHHHHTTS-SEEEEEHHHHHHHHHTT-EEEEE-TTTS-SB--------GGGHHHHHHHHHHHHHHHHHHHHHHHHSHHHHHHHHHHH-TT-S-HHHHHHHHHHH--S-----HHHHHHHHHHHHHH-TTT-SS-PPP-PPPPHHHHHHHHHTSTTTBSSPPBTHHHHHHHHHHHHHTT-PEEEEEEE--TT--S--HHHHHHHHHHHHHHHHHHTT-TT-EEEEEEE-HHHHHHTT--HHHHHHHHHHHHHHHHHTT-EEEEHHHHHHHTT--HHHHHHHHTTS-HHHHHHSTTHHHHHHHHHHTT-TTHHHHHHHHHHHHHHHHHHHHHHTTTSEEEESS-GGGGGGS-SS-EEEB-SSSTT----GGG----

Foldseek 3Di:
DFFQQKFKKALDPVDADDDLVSCVVWFEEEEAPPALQNLVVCLSPVPHDYHYDHPVCVVVCRVVRVTGIYIYGLQSRQLVVLVRMDGRDGCRPVDDQADNDDDDDDPVCCVVCVLVVLQVVVVVLVLLVCCVVVVVVVLVVQCVVCVSRRRSPVSSVSVNNGDDSDPDDDPVNQVVHVVSCCVRPVPVPVDDRDDDDDDDLLSQLLVLLVPLFWFPHRWDPSSLSSVLVVVCQVVLAAAEEEEEDEAAQAQADDPLLLLLLVVVLVSQVSSCVSRVNGHAYEYAYELVVCVLLVHDNNRRVNHSVNSQVVCVVSVYHYDYVVVLCVVVVHDLVVLLVVLVVQDPVNLVPQLCNVVLLVVQVVSVDPPSNSSSSSLQSVLVVVLVSCCVVVVSHAYEYLADCSCVSSHRPHTYRHTPRHGRPPSDRSSVPDDD